Protein AF-A0AAV5V464-F1 (afdb_monomer_lite)

Secondary structure (DSSP, 8-state):
-PPPPP-------------------------------PSPPHHHHHHHHHHHHHHHHHHTS---------PPPHHHHHHHHHHHHHHHHHHHHHHHHHHHHHHHHHHHHHHHHHHHHHHHHHHHHHHHHHHHHHHHHHHHHHHHHHHHHHHHHHHHHHHHHHHHHHHHHHHHHHHHHHHHHHHHHHHHHHHHHHTT--------------------------PPPPP---------------------------GGGGEEE-TTS-SS--HHHHHHHHHTTT--HHHHHHS-HHHHTTEEETTTTEEE-SHHHHHHHHHSHHHHHHHHHHT-S--HHHHHHHHHHHHH-TT-S-HHHHHHHHHHT--SSHHHHHTS---TTSPBPS-HHHHHHHHHHHHHHS-HHHHHHHTTT-TT-EEE-TTT--EEEGGGHHHHHHSHHHHHHHHHTTPPPBHHHHHHHHHHHHHHHHHHHHHHHSSSSSSSS--

Radius of gyration: 47.78 Å; chains: 1; bounding box: 139×76×151 Å

Organism: NCBI:txid1538716

pLDDT: mean 71.67, std 21.54, range [27.06, 98.25]

Foldseek 3Di:
DDDDDDDDDDDDPPPDDPDPPPDPPPDPPPPPPPPDPDDPPPVVVVVVVVVVVVVVVVVPPDDPDDPDDDPDDPVVVVVVVVVVVVVVVVVVVVVVVVVVVVVVVVVVVVVVVVVVVVVVVVVVVVVVVVVVVVVVVVVVVVVVVVVVVVVVVVVVVVVVVVVVVVVVVVVVVVVVVVVVVVVVVVVVVVVVVVVPDPDDDDDDDDDDDDDDDDDDDDDDDDDDDDDDDDDDDDDDDDDDDDDDDDDDPDPADQPCVQKDFADPDDDDDDPVVVVVLVCLLVDEPVRQVVVDQPSQQGIAGNLQRDRQRTSVSVVCQCLPPSNVVSCVVVVDPRDPVNVVVSVVSSVPPPRHPPPPCVVVCVVPPDPDCVLLCLQFDPDPPFAFDPCQLVLLVVLLVLLVPADVVLLCVNVVNQQQDWDQRPQQSDTDRSVCSSVVCNDPSNVVSCVVVVTGGGPVSSVVSVVSSVVRVVVVVVVVVVVVVVVPPPD

Structure (mmCIF, N/CA/C/O backbone):
data_AF-A0AAV5V464-F1
#
_entry.id   AF-A0AAV5V464-F1
#
loop_
_atom_site.group_PDB
_atom_site.id
_atom_site.type_symbol
_atom_site.label_atom_id
_atom_site.label_alt_id
_atom_site.label_comp_id
_atom_site.label_asym_id
_atom_site.label_entity_id
_atom_site.label_seq_id
_atom_site.pdbx_PDB_ins_code
_atom_site.Cartn_x
_atom_site.Cartn_y
_atom_site.Cartn_z
_atom_site.occupancy
_atom_site.B_iso_or_equiv
_atom_site.auth_seq_id
_atom_site.auth_comp_id
_atom_site.auth_asym_id
_atom_site.auth_atom_id
_atom_site.pdbx_PDB_model_num
ATOM 1 N N . MET A 1 1 ? -31.070 -42.114 30.590 1.00 42.91 1 MET A N 1
ATOM 2 C CA . MET A 1 1 ? -31.202 -42.324 29.133 1.00 42.91 1 MET A CA 1
ATOM 3 C C . MET A 1 1 ? -30.187 -41.429 28.436 1.00 42.91 1 MET A C 1
ATOM 5 O O . MET A 1 1 ? -30.359 -40.220 28.424 1.00 42.91 1 MET A O 1
ATOM 9 N N . LYS A 1 2 ? -29.063 -42.011 28.001 1.00 37.28 2 LYS A N 1
ATOM 10 C CA . LYS A 1 2 ? -27.925 -41.323 27.369 1.00 37.28 2 LYS A CA 1
ATOM 11 C C . LYS A 1 2 ? -28.068 -41.453 25.848 1.00 37.28 2 LYS A C 1
ATOM 13 O O . LYS A 1 2 ? -28.302 -42.562 25.377 1.00 37.28 2 LYS A O 1
ATOM 18 N N . ARG A 1 3 ? -27.956 -40.351 25.101 1.00 41.62 3 ARG A N 1
ATOM 19 C CA . ARG A 1 3 ? -27.885 -40.368 23.627 1.00 41.62 3 ARG A CA 1
ATOM 20 C C . ARG A 1 3 ? -26.448 -40.700 23.187 1.00 41.62 3 ARG A C 1
ATOM 22 O O . ARG A 1 3 ? -25.531 -40.178 23.822 1.00 41.62 3 ARG A O 1
ATOM 29 N N . PRO A 1 4 ? -26.226 -41.530 22.152 1.00 53.97 4 PRO A N 1
ATOM 30 C CA . PRO A 1 4 ? -24.894 -41.771 21.617 1.00 53.97 4 PRO A CA 1
ATOM 31 C C . PRO A 1 4 ? -24.530 -40.730 20.552 1.00 53.97 4 PRO A C 1
ATOM 33 O O . PRO A 1 4 ? -25.382 -40.267 19.796 1.00 53.97 4 PRO A O 1
ATOM 36 N N . ALA A 1 5 ? -23.250 -40.366 20.538 1.00 42.03 5 ALA A N 1
ATOM 37 C CA . ALA A 1 5 ? -22.622 -39.517 19.540 1.00 42.03 5 ALA A CA 1
ATOM 38 C C . ALA A 1 5 ? -22.373 -40.320 18.255 1.00 42.03 5 ALA A C 1
ATOM 40 O O . ALA A 1 5 ? -21.816 -41.415 18.312 1.00 42.03 5 ALA A O 1
ATOM 41 N N . GLU A 1 6 ? -22.789 -39.772 17.115 1.00 49.91 6 GLU A N 1
ATOM 42 C CA . GLU A 1 6 ? -22.498 -40.323 15.794 1.00 49.91 6 GLU A CA 1
ATOM 43 C C . GLU A 1 6 ? -21.108 -39.891 15.316 1.00 49.91 6 GLU A C 1
ATOM 45 O O . GLU A 1 6 ? -20.726 -38.721 15.328 1.00 49.91 6 GLU A O 1
ATOM 50 N N . GLU A 1 7 ? -20.358 -40.904 14.906 1.00 42.12 7 GLU A N 1
ATOM 51 C CA . GLU A 1 7 ? -18.969 -40.900 14.487 1.00 42.12 7 GLU A CA 1
ATOM 52 C C . GLU A 1 7 ? -18.903 -40.697 12.962 1.00 42.12 7 GLU A C 1
ATOM 54 O O . GLU A 1 7 ? -19.101 -41.625 12.178 1.00 42.12 7 GLU A O 1
ATOM 59 N N . LEU A 1 8 ? -18.647 -39.465 12.511 1.00 44.53 8 LEU A N 1
ATOM 60 C CA . LEU A 1 8 ? -18.413 -39.160 11.095 1.00 44.53 8 LEU A CA 1
ATOM 61 C C . LEU A 1 8 ? -16.916 -39.250 10.776 1.00 44.53 8 LEU A C 1
ATOM 63 O O . LEU A 1 8 ? -16.128 -38.341 11.035 1.00 44.53 8 LEU A O 1
ATOM 67 N N . THR A 1 9 ? -16.528 -40.371 10.174 1.00 44.34 9 THR A N 1
ATOM 68 C CA . THR A 1 9 ? -15.183 -40.631 9.653 1.00 44.34 9 THR A CA 1
ATOM 69 C C . THR A 1 9 ? -14.939 -39.863 8.347 1.00 44.34 9 THR A C 1
ATOM 71 O O . THR A 1 9 ? -15.369 -40.249 7.260 1.00 44.34 9 THR A O 1
ATOM 74 N N . ALA A 1 10 ? -14.194 -38.758 8.431 1.00 47.00 10 ALA A N 1
ATOM 75 C CA . ALA A 1 10 ? -13.705 -38.033 7.262 1.00 47.00 10 ALA A CA 1
ATOM 76 C C . ALA A 1 10 ? -12.506 -38.767 6.629 1.00 47.00 10 ALA A C 1
ATOM 78 O O . ALA A 1 10 ? -11.394 -38.782 7.160 1.00 47.00 10 ALA A O 1
ATOM 79 N N . LYS A 1 11 ? -12.729 -39.361 5.451 1.00 41.41 11 LYS A N 1
ATOM 80 C CA . LYS A 1 11 ? -11.684 -39.912 4.576 1.00 41.41 11 LYS A CA 1
ATOM 81 C C . LYS A 1 11 ? -10.724 -38.800 4.130 1.00 41.41 11 LYS A C 1
ATOM 83 O O . LYS A 1 11 ? -11.029 -38.028 3.224 1.00 41.41 11 LYS A O 1
ATOM 88 N N . GLN A 1 12 ? -9.533 -38.752 4.727 1.00 43.19 12 GLN A N 1
ATOM 89 C CA . GLN A 1 12 ? -8.414 -37.941 4.245 1.00 43.19 12 GLN A CA 1
ATOM 90 C C . GLN A 1 12 ? -7.885 -38.495 2.912 1.00 43.19 12 GLN A C 1
ATOM 92 O O . GLN A 1 12 ? -7.145 -39.478 2.868 1.00 43.19 12 GLN A O 1
ATOM 97 N N . GLN A 1 13 ? -8.214 -37.825 1.808 1.00 43.22 13 GLN A N 1
ATOM 98 C CA . GLN A 1 13 ? -7.466 -37.955 0.560 1.00 43.22 13 GLN A CA 1
ATOM 99 C C . GLN A 1 13 ? -6.105 -37.261 0.723 1.00 43.22 13 GLN A C 1
ATOM 101 O O . GLN A 1 13 ? -5.982 -36.042 0.601 1.00 43.22 13 GLN A O 1
ATOM 106 N N . LYS A 1 14 ? -5.060 -38.052 0.991 1.00 42.09 14 LYS A N 1
ATOM 107 C CA . LYS A 1 14 ? -3.656 -37.637 0.871 1.00 42.09 14 LYS A CA 1
ATOM 108 C C . LYS A 1 14 ? -3.354 -37.281 -0.592 1.00 42.09 14 LYS A C 1
ATOM 110 O O . LYS A 1 14 ? -2.959 -38.137 -1.380 1.00 42.09 14 LYS A O 1
ATOM 115 N N . LYS A 1 15 ? -3.501 -36.005 -0.958 1.00 44.62 15 LYS A N 1
ATOM 116 C CA . LYS A 1 15 ? -2.819 -35.436 -2.129 1.00 44.62 15 LYS A CA 1
ATOM 117 C C . LYS A 1 15 ? -1.318 -35.447 -1.832 1.00 44.62 15 LYS A C 1
ATOM 119 O O . LYS A 1 15 ? -0.836 -34.627 -1.053 1.00 44.62 15 LYS A O 1
ATOM 124 N N . LYS A 1 16 ? -0.599 -36.404 -2.426 1.00 40.56 16 LYS A N 1
ATOM 125 C CA . LYS A 1 16 ? 0.867 -36.406 -2.499 1.00 40.56 16 LYS A CA 1
ATOM 126 C C . LYS A 1 16 ? 1.314 -35.060 -3.077 1.00 40.56 16 LYS A C 1
ATOM 128 O O . LYS A 1 16 ? 1.010 -34.754 -4.229 1.00 40.56 16 LYS A O 1
ATOM 133 N N . ARG A 1 17 ? 1.978 -34.240 -2.258 1.00 40.75 17 ARG A N 1
ATOM 134 C CA . ARG A 1 17 ? 2.796 -33.131 -2.757 1.00 40.75 17 ARG A CA 1
ATOM 135 C C . ARG A 1 17 ? 3.968 -33.747 -3.531 1.00 40.75 17 ARG A C 1
ATOM 137 O O . ARG A 1 17 ? 4.485 -34.760 -3.066 1.00 40.75 17 ARG A O 1
ATOM 144 N N . PRO A 1 18 ? 4.365 -33.195 -4.686 1.00 42.66 18 PRO A N 1
ATOM 145 C CA . PRO A 1 18 ? 5.629 -33.577 -5.292 1.00 42.66 18 PRO A CA 1
ATOM 146 C C . PRO A 1 18 ? 6.757 -33.175 -4.340 1.00 42.66 18 PRO A C 1
ATOM 148 O O . PRO A 1 18 ? 6.761 -32.051 -3.827 1.00 42.66 18 PRO A O 1
ATOM 151 N N . ASP A 1 19 ? 7.660 -34.116 -4.078 1.00 37.12 19 ASP A N 1
ATOM 152 C CA . ASP A 1 19 ? 8.883 -33.882 -3.324 1.00 37.12 19 ASP A CA 1
ATOM 153 C C . ASP A 1 19 ? 9.669 -32.767 -4.015 1.00 37.12 19 ASP A C 1
ATOM 155 O O . ASP A 1 19 ? 10.136 -32.905 -5.147 1.00 37.12 19 ASP A O 1
ATOM 159 N N . ILE A 1 20 ? 9.761 -31.621 -3.343 1.00 41.84 20 ILE A N 1
ATOM 160 C CA . ILE A 1 20 ? 10.719 -30.588 -3.704 1.00 41.84 20 ILE A CA 1
ATOM 161 C C . ILE A 1 20 ? 12.060 -31.135 -3.239 1.00 41.84 20 ILE A C 1
ATOM 163 O O . ILE A 1 20 ? 12.356 -31.136 -2.046 1.00 41.84 20 ILE A O 1
ATOM 167 N N . VAL A 1 21 ? 12.834 -31.644 -4.193 1.00 40.75 21 VAL A N 1
ATOM 168 C CA . VAL A 1 21 ? 14.253 -31.928 -4.006 1.00 40.75 21 VAL A CA 1
ATOM 169 C C . VAL A 1 21 ? 14.916 -30.590 -3.689 1.00 40.75 21 VAL A C 1
ATOM 171 O O . VAL A 1 21 ? 15.087 -29.744 -4.566 1.00 40.75 21 VAL A O 1
ATOM 174 N N . VAL A 1 22 ? 15.206 -30.370 -2.410 1.00 41.12 22 VAL A N 1
ATOM 175 C CA . VAL A 1 22 ? 16.156 -29.351 -1.972 1.00 41.12 22 VAL A CA 1
ATOM 176 C C . VAL A 1 22 ? 17.513 -29.876 -2.421 1.00 41.12 22 VAL A C 1
ATOM 178 O O . VAL A 1 22 ? 18.015 -30.849 -1.869 1.00 41.12 22 VAL A O 1
ATOM 181 N N . LEU A 1 23 ? 18.031 -29.320 -3.512 1.00 40.00 23 LEU A N 1
ATOM 182 C CA . LEU A 1 23 ? 19.424 -29.511 -3.879 1.00 40.00 23 LEU A CA 1
ATOM 183 C C . LEU A 1 23 ? 20.237 -28.632 -2.927 1.00 40.00 23 LEU A C 1
ATOM 185 O O . LEU A 1 23 ? 20.121 -27.407 -2.975 1.00 40.00 23 LEU A O 1
ATOM 189 N N . ASP A 1 24 ? 20.987 -29.273 -2.034 1.00 39.19 24 ASP A N 1
ATOM 190 C CA . ASP A 1 24 ? 22.035 -28.636 -1.242 1.00 39.19 24 ASP A CA 1
ATOM 191 C C . ASP A 1 24 ? 23.132 -28.169 -2.210 1.00 39.19 24 ASP A C 1
ATOM 193 O O . ASP A 1 24 ? 23.967 -28.946 -2.672 1.00 39.19 24 ASP A O 1
ATOM 197 N N . ASP A 1 25 ? 23.062 -26.894 -2.584 1.00 45.84 25 ASP A N 1
ATOM 198 C CA . ASP A 1 25 ? 23.977 -26.228 -3.514 1.00 45.84 25 ASP A CA 1
ATOM 199 C C . ASP A 1 25 ? 25.207 -25.706 -2.738 1.00 45.84 25 ASP A C 1
ATOM 201 O O . ASP A 1 25 ? 25.492 -24.512 -2.700 1.00 45.84 25 ASP A O 1
ATOM 205 N N . ASP A 1 26 ? 25.928 -26.626 -2.087 1.00 44.59 26 ASP A N 1
ATOM 206 C CA . ASP A 1 26 ? 27.221 -26.395 -1.413 1.00 44.59 26 ASP A CA 1
ATOM 207 C C . ASP A 1 26 ? 28.410 -26.636 -2.368 1.00 44.59 26 ASP A C 1
ATOM 209 O O . ASP A 1 26 ? 29.501 -27.057 -1.973 1.00 44.59 26 ASP A O 1
ATOM 213 N N . SER A 1 27 ? 28.232 -26.397 -3.669 1.00 44.97 27 SER A N 1
ATOM 214 C CA . SER A 1 27 ? 29.357 -26.435 -4.601 1.00 44.97 27 SER A CA 1
ATOM 215 C C . SER A 1 27 ? 30.089 -25.094 -4.595 1.00 44.97 27 SER A C 1
ATOM 217 O O . SER A 1 27 ? 29.694 -24.149 -5.283 1.00 44.97 27 SER A O 1
ATOM 219 N N . ASP A 1 28 ? 31.189 -25.051 -3.844 1.00 47.12 28 ASP A N 1
ATOM 220 C CA . ASP A 1 28 ? 32.297 -24.104 -3.985 1.00 47.12 28 ASP A CA 1
ATOM 221 C C . ASP A 1 28 ? 32.818 -24.110 -5.436 1.00 47.12 28 ASP A C 1
ATOM 223 O O . ASP A 1 28 ? 33.817 -24.749 -5.786 1.00 47.12 28 ASP A O 1
ATOM 227 N N . TYR A 1 29 ? 32.153 -23.372 -6.323 1.00 44.53 29 TYR A N 1
ATOM 228 C CA . TYR A 1 29 ? 32.727 -23.029 -7.614 1.00 44.53 29 TYR A CA 1
ATOM 229 C C . TYR A 1 29 ? 33.819 -21.985 -7.381 1.00 44.53 29 TYR A C 1
ATOM 231 O O . TYR A 1 29 ? 33.594 -20.777 -7.449 1.00 44.53 29 TYR A O 1
ATOM 239 N N . LYS A 1 30 ? 35.046 -22.465 -7.145 1.00 43.41 30 LYS A N 1
ATOM 240 C CA . LYS A 1 30 ? 36.271 -21.702 -7.409 1.00 43.41 30 LYS A CA 1
ATOM 241 C C . LYS A 1 30 ? 36.289 -21.347 -8.896 1.00 43.41 30 LYS A C 1
ATOM 243 O O . LYS A 1 30 ? 36.824 -22.084 -9.725 1.00 43.41 30 LYS A O 1
ATOM 248 N N . VAL A 1 31 ? 35.692 -20.210 -9.238 1.00 43.94 31 VAL A N 1
ATOM 249 C CA . VAL A 1 31 ? 35.887 -19.558 -10.530 1.00 43.94 31 VAL A CA 1
ATOM 250 C C . VAL A 1 31 ? 37.358 -19.155 -10.580 1.00 43.94 31 VAL A C 1
ATOM 252 O O . VAL A 1 31 ? 37.770 -18.169 -9.972 1.00 43.94 31 VAL A O 1
ATOM 255 N N . LYS A 1 32 ? 38.183 -19.956 -11.262 1.00 43.47 32 LYS A N 1
ATOM 256 C CA . LYS A 1 32 ? 39.510 -19.522 -11.700 1.00 43.47 32 LYS A CA 1
ATOM 257 C C . LYS A 1 32 ? 39.298 -18.414 -12.730 1.00 43.47 32 LYS A C 1
ATOM 259 O O . LYS A 1 32 ? 39.088 -18.686 -13.908 1.00 43.47 32 LYS A O 1
ATOM 264 N N . GLY A 1 33 ? 39.268 -17.173 -12.256 1.00 42.09 33 GLY A N 1
ATOM 265 C CA . GLY A 1 33 ? 39.297 -15.987 -13.098 1.00 42.09 33 GLY A CA 1
ATOM 266 C C . GLY A 1 33 ? 40.664 -15.876 -13.763 1.00 42.09 33 GLY A C 1
ATOM 267 O O . GLY A 1 33 ? 41.599 -15.355 -13.171 1.00 42.09 33 GLY A O 1
ATOM 268 N N . GLU A 1 34 ? 40.786 -16.391 -14.981 1.00 51.03 34 GLU A N 1
ATOM 269 C CA . GLU A 1 34 ? 41.964 -16.206 -15.834 1.00 51.03 34 GLU A CA 1
ATOM 270 C C . GLU A 1 34 ? 41.699 -15.153 -16.917 1.00 51.03 34 GLU A C 1
ATOM 272 O O . GLU A 1 34 ? 41.887 -15.446 -18.085 1.00 51.03 34 GLU A O 1
ATOM 277 N N . TYR A 1 35 ? 41.256 -13.933 -16.590 1.00 50.44 35 TYR A N 1
ATOM 278 C CA . TYR A 1 35 ? 41.195 -12.856 -17.599 1.00 50.44 35 TYR A CA 1
ATOM 279 C C . TYR A 1 35 ? 41.442 -11.460 -17.016 1.00 50.44 35 TYR A C 1
ATOM 281 O O . TYR A 1 35 ? 40.741 -10.511 -17.339 1.00 50.44 35 TYR A O 1
ATOM 289 N N . GLU A 1 36 ? 42.497 -11.302 -16.225 1.00 46.62 36 GLU A N 1
ATOM 290 C CA . GLU A 1 36 ? 43.247 -10.047 -16.247 1.00 46.62 36 GLU A CA 1
ATOM 291 C C . GLU A 1 36 ? 44.510 -10.324 -17.057 1.00 46.62 36 GLU A C 1
ATOM 293 O O . GLU A 1 36 ? 45.462 -10.936 -16.571 1.00 46.62 36 GLU A O 1
ATOM 298 N N . LYS A 1 37 ? 44.524 -9.927 -18.336 1.00 54.44 37 LYS A N 1
ATOM 299 C CA . LYS A 1 37 ? 45.807 -9.778 -19.026 1.00 54.44 37 LYS A CA 1
ATOM 300 C C . LYS A 1 37 ? 46.529 -8.651 -18.306 1.00 54.44 37 LYS A C 1
ATOM 302 O O . LYS A 1 37 ? 46.198 -7.484 -18.504 1.00 54.44 37 LYS A O 1
ATOM 307 N N . ALA A 1 38 ? 47.456 -9.038 -17.434 1.00 59.81 38 ALA A N 1
ATOM 308 C CA . ALA A 1 38 ? 48.351 -8.130 -16.748 1.00 59.81 38 ALA A CA 1
ATOM 309 C C . ALA A 1 38 ? 48.938 -7.124 -17.757 1.00 59.81 38 ALA A C 1
ATOM 311 O O . ALA A 1 38 ? 49.169 -7.493 -18.916 1.00 59.81 38 ALA A O 1
ATOM 312 N N . PRO A 1 39 ? 49.161 -5.864 -17.343 1.00 64.56 39 PRO A N 1
ATOM 313 C CA . PRO A 1 39 ? 49.791 -4.864 -18.193 1.00 64.56 39 PRO A CA 1
ATOM 314 C C . PRO A 1 39 ? 51.067 -5.446 -18.813 1.00 64.56 39 PRO A C 1
ATOM 316 O O . PRO A 1 39 ? 51.780 -6.186 -18.124 1.00 64.56 39 PRO A O 1
ATOM 319 N N . PRO A 1 40 ? 51.332 -5.158 -20.103 1.00 56.34 40 PRO A N 1
ATOM 320 C CA . PRO A 1 40 ? 52.421 -5.775 -20.840 1.00 56.34 40 PRO A CA 1
ATOM 321 C C . PRO A 1 40 ? 53.699 -5.647 -20.029 1.00 56.34 40 PRO A C 1
ATOM 323 O O . PRO A 1 40 ? 54.108 -4.548 -19.643 1.00 56.34 40 PRO A O 1
ATOM 326 N N . THR A 1 41 ? 54.278 -6.796 -19.692 1.00 71.81 41 THR A N 1
ATOM 327 C CA . THR A 1 41 ? 55.470 -6.833 -18.848 1.00 71.81 41 THR A CA 1
ATOM 328 C C . THR A 1 41 ? 56.578 -6.029 -19.526 1.00 71.81 41 THR A C 1
ATOM 330 O O . THR A 1 41 ? 56.616 -5.900 -20.750 1.00 71.81 41 THR A O 1
ATOM 333 N N . HIS A 1 42 ? 57.504 -5.476 -18.744 1.00 66.25 42 HIS A N 1
ATOM 334 C CA . HIS A 1 42 ? 58.549 -4.568 -19.234 1.00 66.25 42 HIS A CA 1
ATOM 335 C C . HIS A 1 42 ? 59.362 -5.129 -20.433 1.00 66.25 42 HIS A C 1
ATOM 337 O O . HIS A 1 42 ? 59.942 -4.362 -21.203 1.00 66.25 42 HIS A O 1
ATOM 343 N N . GLY A 1 43 ? 59.375 -6.458 -20.627 1.00 73.00 43 GLY A N 1
ATOM 344 C CA . GLY A 1 43 ? 59.968 -7.136 -21.785 1.00 73.00 43 GLY A CA 1
ATOM 345 C C . GLY A 1 43 ? 59.148 -7.063 -23.084 1.00 73.00 43 GLY A C 1
ATOM 346 O O . GLY A 1 43 ? 59.729 -6.973 -24.163 1.00 73.00 43 GLY A O 1
ATOM 347 N N . GLU A 1 44 ? 57.816 -7.033 -23.018 1.00 73.75 44 GLU A N 1
ATOM 348 C CA . GLU A 1 44 ? 56.956 -6.885 -24.206 1.00 73.75 44 GLU A CA 1
ATOM 349 C C . GLU A 1 44 ? 57.052 -5.472 -24.791 1.00 73.75 44 GLU A C 1
ATOM 351 O O . GLU A 1 44 ? 57.054 -5.293 -26.012 1.00 73.75 44 GLU A O 1
ATOM 356 N N . PHE A 1 45 ? 57.224 -4.471 -23.923 1.00 77.50 45 PHE A N 1
ATOM 357 C CA . PHE A 1 45 ? 57.457 -3.091 -24.338 1.00 77.50 45 PHE A CA 1
ATOM 358 C C . PHE A 1 45 ? 58.820 -2.923 -25.026 1.00 77.50 45 PHE A C 1
ATOM 360 O O . PHE A 1 45 ? 58.918 -2.247 -26.051 1.00 77.50 45 PHE A O 1
ATOM 367 N N . ALA A 1 46 ? 59.859 -3.605 -24.530 1.00 81.50 46 ALA A N 1
ATOM 368 C CA . ALA A 1 46 ? 61.178 -3.626 -25.163 1.00 81.50 46 ALA A CA 1
ATOM 369 C C . ALA A 1 46 ? 61.138 -4.280 -26.558 1.00 81.50 46 ALA A C 1
ATOM 371 O O . ALA A 1 46 ? 61.695 -3.736 -27.510 1.00 81.50 46 ALA A O 1
ATOM 372 N N . ALA A 1 47 ? 60.400 -5.385 -26.716 1.00 81.94 47 ALA A N 1
ATOM 373 C CA . ALA A 1 47 ? 60.223 -6.043 -28.013 1.00 81.94 47 ALA A CA 1
ATOM 374 C C . ALA A 1 47 ? 59.465 -5.167 -29.032 1.00 81.94 47 ALA A C 1
ATOM 376 O O . ALA A 1 47 ? 59.733 -5.221 -30.236 1.00 81.94 47 ALA A O 1
ATOM 377 N N . LEU A 1 48 ? 58.521 -4.343 -28.567 1.00 83.62 48 LEU A N 1
ATOM 378 C CA . LEU A 1 48 ? 57.827 -3.349 -29.391 1.00 83.62 48 LEU A CA 1
ATOM 379 C C . LEU A 1 48 ? 58.751 -2.195 -29.794 1.00 83.62 48 LEU A C 1
ATOM 381 O O . LEU A 1 48 ? 58.786 -1.837 -30.971 1.00 83.62 48 LEU A O 1
ATOM 385 N N . GLN A 1 49 ? 59.544 -1.666 -28.862 1.00 85.19 49 GLN A N 1
ATOM 386 C CA . GLN A 1 49 ? 60.533 -0.628 -29.164 1.00 85.19 49 GLN A CA 1
ATOM 387 C C . GLN A 1 49 ? 61.594 -1.111 -30.159 1.00 85.19 49 GLN A C 1
ATOM 389 O O . GLN A 1 49 ? 61.965 -0.371 -31.068 1.00 85.19 49 GLN A O 1
ATOM 394 N N . GLU A 1 50 ? 62.040 -2.362 -30.056 1.00 87.94 50 GLU A N 1
ATOM 395 C CA . GLU A 1 50 ? 62.998 -2.936 -31.000 1.00 87.94 50 GLU A CA 1
ATOM 396 C C . GLU A 1 50 ? 62.398 -3.099 -32.405 1.00 87.94 50 GLU A C 1
ATOM 398 O O . GLU A 1 50 ? 63.061 -2.799 -33.399 1.00 87.94 50 GLU A O 1
ATOM 403 N N . LYS A 1 51 ? 61.115 -3.474 -32.513 1.00 88.62 51 LYS A N 1
ATOM 404 C CA . LYS A 1 51 ? 60.397 -3.502 -33.799 1.00 88.62 51 LYS A CA 1
ATOM 405 C C . LYS A 1 51 ? 60.260 -2.114 -34.423 1.00 88.62 51 LYS A C 1
ATOM 407 O O . LYS A 1 51 ? 60.476 -1.982 -35.626 1.00 88.62 51 LYS A O 1
ATOM 412 N N . VAL A 1 52 ? 59.937 -1.097 -33.623 1.00 89.00 52 VAL A N 1
ATOM 413 C CA . VAL A 1 52 ? 59.858 0.299 -34.089 1.00 89.00 52 VAL A CA 1
ATOM 414 C C . VAL A 1 52 ? 61.227 0.772 -34.580 1.00 89.00 52 VAL A C 1
ATOM 416 O O . VAL A 1 52 ? 61.339 1.254 -35.703 1.00 89.00 52 VAL A O 1
ATOM 419 N N . LYS A 1 53 ? 62.291 0.515 -33.815 1.00 88.44 53 LYS A N 1
ATOM 420 C CA . LYS A 1 53 ? 63.664 0.879 -34.189 1.00 88.44 53 LYS A CA 1
ATOM 421 C C . LYS A 1 53 ? 64.135 0.182 -35.470 1.00 88.44 53 LYS A C 1
ATOM 423 O O . LYS A 1 53 ? 64.834 0.776 -36.288 1.00 88.44 53 LYS A O 1
ATOM 428 N N . ARG A 1 54 ? 63.734 -1.077 -35.676 1.00 85.94 54 ARG A N 1
ATOM 429 C CA . ARG A 1 54 ? 64.045 -1.836 -36.896 1.00 85.94 54 ARG A CA 1
ATOM 430 C C . ARG A 1 54 ? 63.319 -1.273 -38.119 1.00 85.94 54 ARG A C 1
ATOM 432 O O . ARG A 1 54 ? 63.910 -1.216 -39.191 1.00 85.94 54 ARG A O 1
ATOM 439 N N . LEU A 1 55 ? 62.072 -0.824 -37.956 1.00 83.19 55 LEU A N 1
ATOM 440 C CA . LEU A 1 55 ? 61.329 -0.126 -39.007 1.00 83.19 55 LEU A CA 1
ATOM 441 C C . LEU A 1 55 ? 61.986 1.215 -39.349 1.00 83.19 55 LEU A C 1
ATOM 443 O O . LEU A 1 55 ? 62.225 1.481 -40.521 1.00 83.19 55 LEU A O 1
ATOM 447 N N . GLU A 1 56 ? 62.358 2.015 -38.350 1.00 83.12 56 GLU A N 1
ATOM 448 C CA . GLU A 1 56 ? 63.065 3.286 -38.563 1.00 83.12 56 GLU A CA 1
ATOM 449 C C . GLU A 1 56 ? 64.399 3.097 -39.299 1.00 83.12 56 GLU A C 1
ATOM 451 O O . GLU A 1 56 ? 64.714 3.863 -40.208 1.00 83.12 56 GLU A O 1
ATOM 456 N N . GLN A 1 57 ? 65.152 2.037 -38.987 1.00 82.56 57 GLN A N 1
ATOM 457 C CA . GLN A 1 57 ? 66.386 1.706 -39.706 1.00 82.56 57 GLN A CA 1
ATOM 458 C C . GLN A 1 57 ? 66.153 1.340 -41.176 1.00 82.56 57 GLN A C 1
ATOM 460 O O . GLN A 1 57 ? 66.985 1.672 -42.016 1.00 82.56 57 GLN A O 1
ATOM 465 N N . MET A 1 58 ? 65.028 0.705 -41.521 1.00 74.25 58 MET A N 1
ATOM 466 C CA . MET A 1 58 ? 64.700 0.439 -42.928 1.00 74.25 58 MET A CA 1
ATOM 467 C C . MET A 1 58 ? 64.412 1.726 -43.712 1.00 74.25 58 MET A C 1
ATOM 469 O O . MET A 1 58 ? 64.691 1.776 -44.906 1.00 74.25 58 MET A O 1
ATOM 473 N N . PHE A 1 59 ? 63.902 2.771 -43.054 1.00 72.69 59 PHE A N 1
ATOM 474 C CA . PHE A 1 59 ? 63.627 4.072 -43.677 1.00 72.69 59 PHE A CA 1
ATOM 475 C C . PHE A 1 59 ? 64.845 5.010 -43.733 1.00 72.69 59 PHE A C 1
ATOM 477 O O . PHE A 1 59 ? 64.785 6.033 -44.410 1.00 72.69 59 PHE A O 1
ATOM 484 N N . GLN A 1 60 ? 65.952 4.674 -43.063 1.00 72.75 60 GLN A N 1
ATOM 485 C CA . GLN A 1 60 ? 67.194 5.461 -43.082 1.00 72.75 60 GLN A CA 1
ATOM 486 C C . GLN A 1 60 ? 68.196 5.032 -44.166 1.00 72.75 60 GLN A C 1
ATOM 488 O O . GLN A 1 60 ? 69.250 5.656 -44.297 1.00 72.75 60 GLN A O 1
ATOM 493 N N . PHE A 1 61 ? 67.895 4.008 -44.971 1.00 62.25 61 PHE A N 1
ATOM 494 C CA . PHE A 1 61 ? 68.724 3.703 -46.135 1.00 62.25 61 PHE A CA 1
ATOM 495 C C . PHE A 1 61 ? 68.577 4.817 -47.186 1.00 62.25 61 PHE A C 1
ATOM 497 O O . PHE A 1 61 ? 67.451 5.124 -47.585 1.00 62.25 61 PHE A O 1
ATOM 504 N N . PRO A 1 62 ? 69.685 5.426 -47.657 1.00 57.00 62 PRO A N 1
ATOM 505 C CA . PRO A 1 62 ? 69.638 6.406 -48.732 1.00 57.00 62 PRO A CA 1
ATOM 506 C C . PRO A 1 62 ? 69.000 5.750 -49.950 1.00 57.00 62 PRO A C 1
ATOM 508 O O . PRO A 1 62 ? 69.503 4.734 -50.430 1.00 57.00 62 PRO A O 1
ATOM 511 N N . ILE A 1 63 ? 67.888 6.310 -50.425 1.00 57.47 63 ILE A N 1
ATOM 512 C CA . ILE A 1 63 ? 67.223 5.858 -51.647 1.00 57.47 63 ILE A CA 1
ATOM 513 C C . ILE A 1 63 ? 68.273 5.926 -52.767 1.00 57.47 63 ILE A C 1
ATOM 515 O O . ILE A 1 63 ? 68.734 7.028 -53.082 1.00 57.47 63 ILE A O 1
ATOM 519 N N . PRO A 1 64 ? 68.703 4.790 -53.348 1.00 53.78 64 PRO A N 1
ATOM 520 C CA . PRO A 1 64 ? 69.628 4.810 -54.468 1.00 53.78 64 PRO A CA 1
ATOM 521 C C . PRO A 1 64 ? 68.976 5.596 -55.604 1.00 53.78 64 PRO A C 1
ATOM 523 O O . PRO A 1 64 ? 67.802 5.385 -55.914 1.00 53.78 64 PRO A O 1
ATOM 526 N N . HIS A 1 65 ? 69.721 6.525 -56.202 1.00 51.75 65 HIS A N 1
ATOM 527 C CA . HIS A 1 65 ? 69.247 7.310 -57.338 1.00 51.75 65 HIS A CA 1
ATOM 528 C C . HIS A 1 65 ? 68.642 6.398 -58.422 1.00 51.75 65 HIS A C 1
ATOM 530 O O . HIS A 1 65 ? 69.179 5.317 -58.680 1.00 51.75 65 HIS A O 1
ATOM 536 N N . PRO A 1 66 ? 67.530 6.820 -59.052 1.00 47.72 66 PRO A N 1
ATOM 537 C CA . PRO A 1 66 ? 66.704 5.956 -59.880 1.00 47.72 66 PRO A CA 1
ATOM 538 C C . PRO A 1 66 ? 67.484 5.504 -61.112 1.00 47.72 66 PRO A C 1
ATOM 540 O O . PRO A 1 66 ? 67.673 6.250 -62.071 1.00 47.72 66 PRO A O 1
ATOM 543 N N . THR A 1 67 ? 67.922 4.249 -61.099 1.00 49.41 67 THR A N 1
ATOM 544 C CA . THR A 1 67 ? 68.156 3.517 -62.340 1.00 49.41 67 THR A CA 1
ATOM 545 C C . THR A 1 67 ? 66.781 3.299 -62.954 1.00 49.41 67 THR A C 1
ATOM 547 O O . THR A 1 67 ? 65.866 2.837 -62.277 1.00 49.41 67 THR A O 1
ATOM 550 N N . VAL A 1 68 ? 66.619 3.730 -64.204 1.00 50.84 68 VAL A N 1
ATOM 551 C CA . VAL A 1 68 ? 65.373 3.712 -64.977 1.00 50.84 68 VAL A CA 1
ATOM 552 C C . VAL A 1 68 ? 64.859 2.272 -65.088 1.00 50.84 68 VAL A C 1
ATOM 554 O O . VAL A 1 68 ? 65.175 1.553 -66.030 1.00 50.84 68 VAL A O 1
ATOM 557 N N . SER A 1 69 ? 64.093 1.837 -64.090 1.00 48.00 69 SER A N 1
ATOM 558 C CA . SER A 1 69 ? 63.268 0.642 -64.160 1.00 48.00 69 SER A CA 1
ATOM 559 C C . SER A 1 69 ? 61.998 1.044 -64.888 1.00 48.00 69 SER A C 1
ATOM 561 O O . SER A 1 69 ? 61.302 1.967 -64.459 1.00 48.00 69 SER A O 1
ATOM 563 N N . LEU A 1 70 ? 61.733 0.376 -66.012 1.00 58.22 70 LEU A N 1
ATOM 564 C CA . LEU A 1 70 ? 60.441 0.391 -66.690 1.00 58.22 70 LEU A CA 1
ATOM 565 C C . LEU A 1 70 ? 59.338 0.325 -65.628 1.00 58.22 70 LEU A C 1
ATOM 567 O O . L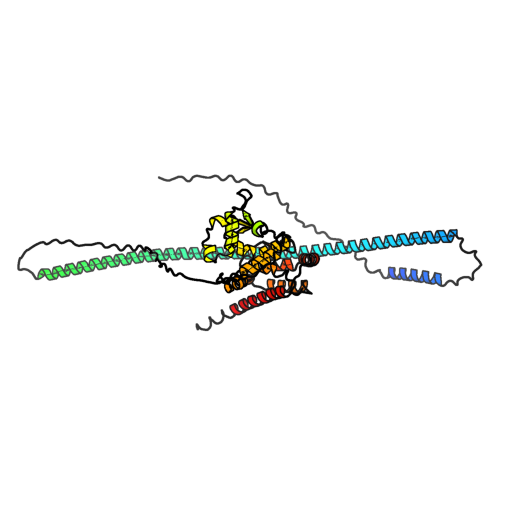EU A 1 70 ? 59.392 -0.526 -64.738 1.00 58.22 70 LEU A O 1
ATOM 571 N N . GLY A 1 71 ? 58.422 1.294 -65.673 1.00 60.44 71 GLY A N 1
ATOM 572 C CA . GLY A 1 71 ? 57.354 1.420 -64.688 1.00 60.44 71 GLY A CA 1
ATOM 573 C C . GLY A 1 71 ? 56.541 0.129 -64.571 1.00 60.44 71 GLY A C 1
ATOM 574 O O . GLY A 1 71 ? 56.528 -0.660 -65.521 1.00 60.44 71 GLY A O 1
ATOM 575 N N . PRO A 1 72 ? 55.878 -0.085 -63.421 1.00 66.44 72 PRO A N 1
ATOM 576 C CA . PRO A 1 72 ? 55.081 -1.277 -63.193 1.00 66.44 72 PRO A CA 1
ATOM 577 C C . PRO A 1 72 ? 54.116 -1.478 -64.356 1.00 66.44 72 PRO A C 1
ATOM 579 O O . PRO A 1 72 ? 53.457 -0.540 -64.823 1.00 66.44 72 PRO A O 1
ATOM 582 N N . THR A 1 73 ? 54.095 -2.701 -64.864 1.00 73.38 73 THR A N 1
ATOM 583 C CA . THR A 1 73 ? 53.210 -3.070 -65.962 1.00 73.38 73 THR A CA 1
ATOM 584 C C . THR A 1 73 ? 51.761 -2.931 -65.497 1.00 73.38 73 THR A C 1
ATOM 586 O O . THR A 1 73 ? 51.450 -3.014 -64.309 1.00 73.38 73 THR A O 1
ATOM 589 N N . ARG A 1 74 ? 50.839 -2.677 -66.428 1.00 79.56 74 ARG A N 1
ATOM 590 C CA . ARG A 1 74 ? 49.417 -2.483 -66.102 1.00 79.56 74 ARG A CA 1
ATOM 591 C C . ARG A 1 74 ? 48.830 -3.660 -65.308 1.00 79.56 74 ARG A C 1
ATOM 593 O O . ARG A 1 74 ? 48.030 -3.434 -64.411 1.00 79.56 74 ARG A O 1
ATOM 600 N N . GLU A 1 75 ? 49.295 -4.874 -65.589 1.00 84.75 75 GLU A N 1
ATOM 601 C CA . GLU A 1 75 ? 48.918 -6.100 -64.876 1.00 84.75 75 GLU A CA 1
ATOM 602 C C . GLU A 1 75 ? 49.322 -6.059 -63.393 1.00 84.75 75 GLU A C 1
ATOM 604 O O . GLU A 1 75 ? 48.526 -6.403 -62.526 1.00 84.75 75 GLU A O 1
ATOM 609 N N . GLU A 1 76 ? 50.511 -5.543 -63.066 1.00 87.31 76 GLU A N 1
ATOM 610 C CA . GLU A 1 76 ? 50.959 -5.394 -61.674 1.00 87.31 76 GLU A CA 1
ATOM 611 C C . GLU A 1 76 ? 50.138 -4.346 -60.908 1.00 87.31 76 GLU A C 1
ATOM 613 O O . GLU A 1 76 ? 49.908 -4.487 -59.705 1.00 87.31 76 GLU A O 1
ATOM 618 N N . ILE A 1 77 ? 49.680 -3.293 -61.593 1.00 88.38 77 ILE A N 1
ATOM 619 C CA . ILE A 1 77 ? 48.801 -2.275 -61.004 1.00 88.38 77 ILE A CA 1
ATOM 620 C C . ILE A 1 77 ? 47.421 -2.872 -60.714 1.00 88.38 77 ILE A C 1
ATOM 622 O O . ILE A 1 77 ? 46.894 -2.662 -59.619 1.00 88.38 77 ILE A O 1
ATOM 626 N N . ASP A 1 78 ? 46.861 -3.631 -61.657 1.00 91.75 78 ASP A N 1
ATOM 627 C CA . ASP A 1 78 ? 45.559 -4.285 -61.500 1.00 91.75 78 ASP A CA 1
ATOM 628 C C . ASP A 1 78 ? 45.601 -5.319 -60.348 1.00 91.75 78 ASP A C 1
ATOM 630 O O . ASP A 1 78 ? 44.740 -5.297 -59.462 1.00 91.75 78 ASP A O 1
ATOM 634 N N . ASP A 1 79 ? 46.669 -6.121 -60.253 1.00 90.44 79 ASP A N 1
ATOM 635 C CA . ASP A 1 79 ? 46.910 -7.063 -59.147 1.00 90.44 79 ASP A CA 1
ATOM 636 C C . ASP A 1 79 ? 47.015 -6.367 -57.777 1.00 90.44 79 ASP A C 1
ATOM 638 O O . ASP A 1 79 ? 46.527 -6.869 -56.755 1.00 90.44 79 ASP A O 1
ATOM 642 N N . LEU A 1 80 ? 47.683 -5.211 -57.716 1.00 91.06 80 LEU A N 1
ATOM 643 C CA . LEU A 1 80 ? 47.811 -4.428 -56.484 1.00 91.06 80 LEU A CA 1
ATOM 644 C C . LEU A 1 80 ? 46.475 -3.813 -56.063 1.00 91.06 80 LEU A C 1
ATOM 646 O O . LEU A 1 80 ? 46.163 -3.803 -54.868 1.00 91.06 80 LEU A O 1
ATOM 650 N N . GLN A 1 81 ? 45.668 -3.347 -57.017 1.00 92.88 81 GLN A N 1
ATOM 651 C CA . GLN A 1 81 ? 44.321 -2.848 -56.744 1.00 92.88 81 GLN A CA 1
ATOM 652 C C . GLN A 1 81 ? 43.406 -3.960 -56.221 1.00 92.88 81 GLN A C 1
ATOM 654 O O . GLN A 1 81 ? 42.673 -3.745 -55.252 1.00 92.88 81 GLN A O 1
ATOM 659 N N . GLU A 1 82 ? 43.484 -5.166 -56.789 1.00 94.06 82 GLU A N 1
ATOM 660 C CA . GLU A 1 82 ? 42.715 -6.312 -56.300 1.00 94.06 82 GLU A CA 1
ATOM 661 C C . GLU A 1 82 ? 43.146 -6.720 -54.883 1.00 94.06 82 GLU A C 1
ATOM 663 O O . GLU A 1 82 ? 42.302 -6.920 -54.000 1.00 94.06 82 GLU A O 1
ATOM 668 N N . LYS A 1 83 ? 44.459 -6.771 -54.615 1.00 94.44 83 LYS A N 1
ATOM 669 C CA . LYS A 1 83 ? 44.988 -7.042 -53.267 1.00 94.44 83 LYS A CA 1
ATOM 670 C C . LYS A 1 83 ? 44.536 -5.991 -52.258 1.00 94.44 83 LYS A C 1
ATOM 672 O O . LYS A 1 83 ? 44.137 -6.368 -51.156 1.00 94.44 83 LYS A O 1
ATOM 677 N N . LEU A 1 84 ? 44.554 -4.709 -52.626 1.00 94.44 84 LEU A N 1
ATOM 678 C CA . LEU A 1 84 ? 44.083 -3.618 -51.771 1.00 94.44 84 LEU A CA 1
ATOM 679 C C . LEU A 1 84 ? 42.586 -3.754 -51.468 1.00 94.44 84 LEU A C 1
ATOM 681 O O . LEU A 1 84 ? 42.172 -3.652 -50.315 1.00 94.44 84 LEU A O 1
ATOM 685 N N . LYS A 1 85 ? 41.771 -4.064 -52.480 1.00 95.56 85 LYS A N 1
ATOM 686 C CA . LYS A 1 85 ? 40.335 -4.300 -52.294 1.00 95.56 85 LYS A CA 1
ATOM 687 C C . LYS A 1 85 ? 40.083 -5.477 -51.348 1.00 95.56 85 LYS A C 1
ATOM 689 O O . LYS A 1 85 ? 39.254 -5.386 -50.442 1.00 95.56 85 LYS A O 1
ATOM 694 N N . LYS A 1 86 ? 40.837 -6.570 -51.499 1.00 96.38 86 LYS A N 1
ATOM 695 C CA . LYS A 1 86 ? 40.735 -7.751 -50.632 1.00 96.38 86 LYS A CA 1
ATOM 696 C C . LYS A 1 86 ? 41.136 -7.447 -49.185 1.00 96.38 86 LYS A C 1
ATOM 698 O O . LYS A 1 86 ? 40.466 -7.914 -48.261 1.00 96.38 86 LYS A O 1
ATOM 703 N N . THR A 1 87 ? 42.205 -6.683 -48.957 1.00 94.81 87 THR A N 1
ATOM 704 C CA . THR A 1 87 ? 42.617 -6.296 -47.598 1.00 94.81 87 THR A CA 1
ATOM 705 C C . THR A 1 87 ? 41.628 -5.324 -46.961 1.00 94.81 87 THR A C 1
ATOM 707 O O . THR A 1 87 ? 41.311 -5.488 -45.783 1.00 94.81 87 THR A O 1
ATOM 710 N N . GLU A 1 88 ? 41.054 -4.396 -47.728 1.00 95.62 88 GLU A N 1
ATOM 711 C CA . GLU A 1 88 ? 39.996 -3.499 -47.256 1.00 95.62 88 GLU A CA 1
ATOM 712 C C . GLU A 1 88 ? 38.726 -4.273 -46.857 1.00 95.62 88 GLU A C 1
ATOM 714 O O . GLU A 1 88 ? 38.132 -4.019 -45.805 1.00 95.62 88 GLU A O 1
ATOM 719 N N . GLU A 1 89 ? 38.319 -5.272 -47.646 1.00 95.31 89 GLU A N 1
ATOM 720 C CA . GLU A 1 89 ? 37.191 -6.144 -47.306 1.00 95.31 89 GLU A CA 1
ATOM 721 C C . GLU A 1 89 ? 37.450 -6.968 -46.037 1.00 95.31 89 GLU A C 1
ATOM 723 O O . GLU A 1 89 ? 36.558 -7.091 -45.187 1.00 95.31 89 GLU A O 1
ATOM 728 N N . MET A 1 90 ? 38.664 -7.505 -45.872 1.00 94.38 90 MET A N 1
ATOM 729 C CA . MET A 1 90 ? 39.063 -8.211 -44.650 1.00 94.38 90 MET A CA 1
ATOM 730 C C . MET A 1 90 ? 39.058 -7.279 -43.436 1.00 94.38 90 MET A C 1
ATOM 732 O O . MET A 1 90 ? 38.514 -7.651 -42.397 1.00 94.38 90 MET A O 1
ATOM 736 N N . PHE A 1 91 ? 39.569 -6.055 -43.576 1.00 95.44 91 PHE A N 1
ATOM 737 C CA . PHE A 1 91 ? 39.537 -5.045 -42.520 1.00 95.44 91 PHE A CA 1
ATOM 738 C C . PHE A 1 91 ? 38.096 -4.701 -42.116 1.00 95.44 91 PHE A C 1
ATOM 740 O O . PHE A 1 91 ? 37.748 -4.766 -40.939 1.00 95.44 91 PHE A O 1
ATOM 747 N N . LYS A 1 92 ? 37.200 -4.465 -43.084 1.00 96.69 92 LYS A N 1
ATOM 748 C CA . LYS A 1 92 ? 35.768 -4.224 -42.820 1.00 96.69 92 LYS A CA 1
ATOM 749 C C . LYS A 1 92 ? 35.089 -5.401 -42.113 1.00 96.69 92 LYS A C 1
ATOM 751 O O . LYS A 1 92 ? 34.198 -5.193 -41.287 1.00 96.69 92 LYS A O 1
ATOM 756 N N . ARG A 1 93 ? 35.455 -6.649 -42.435 1.00 94.56 93 ARG A N 1
ATOM 757 C CA . ARG A 1 93 ? 34.958 -7.838 -41.713 1.00 94.56 93 ARG A CA 1
ATOM 758 C C . ARG A 1 93 ? 35.503 -7.893 -40.286 1.00 94.56 93 ARG A C 1
ATOM 760 O O . ARG A 1 93 ? 34.712 -8.111 -39.374 1.00 94.56 93 ARG A O 1
ATOM 767 N N . ALA A 1 94 ? 36.792 -7.625 -40.087 1.00 92.62 94 ALA A N 1
ATOM 768 C CA . ALA A 1 94 ? 37.407 -7.581 -38.763 1.00 92.62 94 ALA A CA 1
ATOM 769 C C . ALA A 1 94 ? 36.773 -6.499 -37.872 1.00 92.62 94 ALA A C 1
ATOM 771 O O . ALA A 1 94 ? 36.413 -6.785 -36.735 1.00 92.62 94 ALA A O 1
ATOM 772 N N . CYS A 1 95 ? 36.525 -5.295 -38.401 1.00 95.50 95 CYS A N 1
ATOM 773 C CA . CYS A 1 95 ? 35.840 -4.233 -37.660 1.00 95.50 95 CYS A CA 1
ATOM 774 C C . CYS A 1 95 ? 34.408 -4.616 -37.264 1.00 95.50 95 CYS A C 1
ATOM 776 O O . CYS A 1 95 ? 33.968 -4.292 -36.164 1.00 95.50 95 CYS A O 1
ATOM 778 N N . ARG A 1 96 ? 33.668 -5.314 -38.138 1.00 95.38 96 ARG A N 1
ATOM 779 C CA . ARG A 1 96 ? 32.325 -5.816 -37.802 1.00 95.38 96 ARG A CA 1
ATOM 780 C C . ARG A 1 96 ? 32.374 -6.877 -36.705 1.00 95.38 96 ARG A C 1
ATOM 782 O O . ARG A 1 96 ? 31.595 -6.788 -35.764 1.00 95.38 96 ARG A O 1
ATOM 789 N N . ALA A 1 97 ? 33.308 -7.821 -36.799 1.00 95.00 97 ALA A N 1
ATOM 790 C CA . ALA A 1 97 ? 33.500 -8.848 -35.779 1.00 95.00 97 ALA A CA 1
ATOM 791 C C . ALA A 1 97 ? 33.904 -8.243 -34.422 1.00 95.00 97 ALA A C 1
ATOM 793 O O . ALA A 1 97 ? 33.376 -8.654 -33.393 1.00 95.00 97 ALA A O 1
ATOM 794 N N . ALA A 1 98 ? 34.777 -7.229 -34.417 1.00 94.00 98 ALA A N 1
ATOM 795 C CA . ALA A 1 98 ? 35.171 -6.517 -33.202 1.00 94.00 98 ALA A CA 1
ATOM 796 C C . ALA A 1 98 ? 33.979 -5.808 -32.537 1.00 94.00 98 ALA A C 1
ATOM 798 O O . ALA A 1 98 ? 33.759 -5.988 -31.344 1.00 94.00 98 ALA A O 1
ATOM 799 N N . LYS A 1 99 ? 33.154 -5.089 -33.314 1.00 94.75 99 LYS A N 1
ATOM 800 C CA . LYS A 1 99 ? 31.928 -4.454 -32.796 1.00 94.75 99 LYS A CA 1
ATOM 801 C C . LYS A 1 99 ? 30.918 -5.468 -32.259 1.00 94.75 99 LYS A C 1
ATOM 803 O O . LYS A 1 99 ? 30.256 -5.213 -31.261 1.00 94.75 99 LYS A O 1
ATOM 808 N N . GLU A 1 100 ? 30.775 -6.625 -32.905 1.00 95.50 100 GLU A N 1
ATOM 809 C CA . GLU A 1 100 ? 29.889 -7.679 -32.401 1.00 95.50 100 GLU A CA 1
ATOM 810 C C . GLU A 1 100 ? 30.413 -8.288 -31.090 1.00 95.50 100 GLU A C 1
ATOM 812 O O . GLU A 1 100 ? 29.627 -8.605 -30.197 1.00 95.50 100 GLU A O 1
ATOM 817 N N . ALA A 1 101 ? 31.732 -8.441 -30.955 1.00 94.75 101 ALA A N 1
ATOM 818 C CA . ALA A 1 101 ? 32.354 -8.903 -29.719 1.00 94.75 101 ALA A CA 1
ATOM 819 C C . ALA A 1 101 ? 32.156 -7.897 -28.572 1.00 94.75 101 ALA A C 1
ATOM 821 O O . ALA A 1 101 ? 31.808 -8.311 -27.469 1.00 94.75 101 ALA A O 1
ATOM 822 N N . GLU A 1 102 ? 32.293 -6.599 -28.848 1.00 94.25 102 GLU A N 1
ATOM 823 C CA . GLU A 1 102 ? 32.030 -5.514 -27.894 1.00 94.25 102 GLU A CA 1
ATOM 824 C C . GLU A 1 102 ? 30.572 -5.527 -27.411 1.00 94.25 102 GLU A C 1
ATOM 826 O O . GLU A 1 102 ? 30.320 -5.635 -26.214 1.00 94.25 102 GLU A O 1
ATOM 831 N N . LEU A 1 103 ? 29.603 -5.575 -28.334 1.00 95.44 103 LEU A N 1
ATOM 832 C CA . LEU A 1 103 ? 28.180 -5.682 -27.984 1.00 95.44 103 LEU A CA 1
ATOM 833 C C . LEU A 1 103 ? 27.853 -6.964 -27.203 1.00 95.44 103 LEU A C 1
ATOM 835 O O . LEU A 1 103 ? 26.930 -6.991 -26.388 1.00 95.44 103 LEU A O 1
ATOM 839 N N . ARG A 1 104 ? 28.569 -8.064 -27.465 1.00 95.56 104 ARG A N 1
ATOM 840 C CA . ARG A 1 104 ? 28.405 -9.316 -26.715 1.00 95.56 104 ARG A CA 1
ATOM 841 C C . ARG A 1 104 ? 28.955 -9.185 -25.291 1.00 95.56 104 ARG A C 1
ATOM 843 O O . ARG A 1 104 ? 28.322 -9.716 -24.380 1.00 95.56 104 ARG A O 1
ATOM 850 N N . ALA A 1 105 ? 30.072 -8.485 -25.100 1.00 94.69 105 ALA A N 1
ATOM 851 C CA . ALA A 1 105 ? 30.636 -8.204 -23.782 1.00 94.69 105 ALA A CA 1
ATOM 852 C C . ALA A 1 105 ? 29.715 -7.288 -22.960 1.00 94.69 105 ALA A C 1
ATOM 854 O O . ALA A 1 105 ? 29.359 -7.647 -21.842 1.00 94.69 105 ALA A O 1
ATOM 855 N N . GLU A 1 106 ? 29.216 -6.200 -23.554 1.00 92.62 106 GLU A N 1
ATOM 856 C CA . GLU A 1 106 ? 28.275 -5.273 -22.905 1.00 92.62 106 GLU A CA 1
ATOM 857 C C . GLU A 1 106 ? 26.991 -5.990 -22.448 1.00 92.62 106 GLU A C 1
ATOM 859 O O . GLU A 1 106 ? 26.484 -5.787 -21.344 1.00 92.62 106 GLU A O 1
ATOM 864 N N . ARG A 1 107 ? 26.452 -6.898 -23.271 1.00 94.12 107 ARG A N 1
ATOM 865 C CA . ARG A 1 107 ? 25.291 -7.715 -22.874 1.00 94.12 107 ARG A CA 1
ATOM 866 C C . ARG A 1 107 ? 25.608 -8.667 -21.724 1.00 94.12 107 ARG A C 1
ATOM 868 O O . ARG A 1 107 ? 24.728 -8.917 -20.904 1.00 94.12 107 ARG A O 1
ATOM 875 N N . ALA A 1 108 ? 26.814 -9.229 -21.684 1.00 94.81 108 ALA A N 1
ATOM 876 C CA . ALA A 1 108 ? 27.226 -10.116 -20.603 1.00 94.81 108 ALA A CA 1
ATOM 877 C C . ALA A 1 108 ? 27.372 -9.348 -19.280 1.00 94.81 108 ALA A C 1
ATOM 879 O O . ALA A 1 108 ? 26.898 -9.833 -18.257 1.00 94.81 108 ALA A O 1
ATOM 880 N N . GLU A 1 109 ? 27.938 -8.143 -19.316 1.00 91.25 109 GLU A N 1
ATOM 881 C CA . GLU A 1 109 ? 28.055 -7.245 -18.161 1.00 91.25 109 GLU A CA 1
ATOM 882 C C . GLU A 1 109 ? 26.677 -6.864 -17.603 1.00 91.25 109 GLU A C 1
ATOM 884 O O . GLU A 1 109 ? 26.383 -7.142 -16.443 1.00 91.25 109 GLU A O 1
ATOM 889 N N . ASN A 1 110 ? 25.760 -6.406 -18.462 1.00 90.00 110 ASN A N 1
ATOM 890 C CA . ASN A 1 110 ? 24.384 -6.090 -18.060 1.00 90.00 110 ASN A CA 1
ATOM 891 C C . ASN A 1 110 ? 23.646 -7.285 -17.419 1.00 90.00 110 ASN A C 1
ATOM 893 O O . ASN A 1 110 ? 22.826 -7.116 -16.514 1.00 90.00 110 ASN A O 1
ATOM 897 N N . LEU A 1 111 ? 23.908 -8.511 -17.891 1.00 93.50 111 LEU A N 1
ATOM 898 C CA . LEU A 1 111 ? 23.335 -9.724 -17.299 1.00 93.50 111 LEU A CA 1
ATOM 899 C C . LEU A 1 111 ? 23.935 -10.039 -15.924 1.00 93.50 111 LEU A C 1
ATOM 901 O O . LEU A 1 111 ? 23.213 -10.530 -15.052 1.00 93.50 111 LEU A O 1
ATOM 905 N N . LEU A 1 112 ? 25.228 -9.774 -15.724 1.00 93.50 112 LEU A N 1
ATOM 906 C CA . LEU A 1 112 ? 25.878 -9.930 -14.424 1.00 93.50 112 LEU A CA 1
ATOM 907 C C . LEU A 1 112 ? 25.334 -8.910 -13.422 1.00 93.50 112 LEU A C 1
ATOM 909 O O . LEU A 1 112 ? 24.936 -9.313 -12.331 1.00 93.50 112 LEU A O 1
ATOM 913 N N . ASP A 1 113 ? 25.195 -7.645 -13.810 1.00 90.38 113 ASP A N 1
ATOM 914 C CA . ASP A 1 113 ? 24.622 -6.600 -12.953 1.00 90.38 113 ASP A CA 1
ATOM 915 C C . ASP A 1 113 ? 23.181 -6.921 -12.547 1.00 90.38 113 ASP A C 1
ATOM 917 O O . ASP A 1 113 ? 22.814 -6.848 -11.370 1.00 90.38 113 ASP A O 1
ATOM 921 N N . ALA A 1 114 ? 22.365 -7.379 -13.501 1.00 90.12 114 ALA A N 1
ATOM 922 C CA . ALA A 1 114 ? 21.012 -7.838 -13.210 1.00 90.12 114 ALA A CA 1
ATOM 923 C C . ALA A 1 114 ? 21.007 -9.024 -12.228 1.00 90.12 114 ALA A C 1
ATOM 925 O O . ALA A 1 114 ? 20.171 -9.075 -11.321 1.00 90.12 114 ALA A O 1
ATOM 926 N N . LYS A 1 115 ? 21.949 -9.969 -12.366 1.00 93.50 115 LYS A N 1
ATOM 927 C CA . LYS A 1 115 ? 22.093 -11.104 -11.443 1.00 93.50 115 LYS A CA 1
ATOM 928 C C . LYS A 1 115 ? 22.470 -10.634 -10.035 1.00 93.50 115 LYS A C 1
ATOM 930 O O . LYS A 1 115 ? 21.869 -11.116 -9.074 1.00 93.50 115 LYS A O 1
ATOM 935 N N . TYR A 1 116 ? 23.398 -9.685 -9.904 1.00 90.12 116 TYR A N 1
ATOM 936 C CA . TYR A 1 116 ? 23.771 -9.106 -8.611 1.00 90.12 116 TYR A CA 1
ATOM 937 C C . TYR A 1 116 ? 22.593 -8.387 -7.944 1.00 90.12 116 TYR A C 1
ATOM 939 O O . TYR A 1 116 ? 22.314 -8.641 -6.772 1.00 90.12 116 TYR A O 1
ATOM 947 N N . GLY A 1 117 ? 21.820 -7.597 -8.698 1.00 89.94 117 GLY A N 1
ATOM 948 C CA . GLY A 1 117 ? 20.615 -6.943 -8.172 1.00 89.94 117 GLY A CA 1
ATOM 949 C C . GLY A 1 117 ? 19.548 -7.932 -7.675 1.00 89.94 117 GLY A C 1
ATOM 950 O O . GLY A 1 117 ? 18.882 -7.697 -6.659 1.00 89.94 117 GLY A O 1
ATOM 951 N N . VAL A 1 118 ? 19.403 -9.083 -8.343 1.00 91.94 118 VAL A N 1
ATOM 952 C CA . VAL A 1 118 ? 18.514 -10.164 -7.885 1.00 91.94 118 VAL A CA 1
ATOM 953 C C . VAL A 1 118 ? 19.047 -10.820 -6.609 1.00 91.94 118 VAL A C 1
ATOM 955 O O . VAL A 1 118 ? 18.262 -11.060 -5.692 1.00 91.94 118 VAL A O 1
ATOM 958 N N . MET A 1 119 ? 20.353 -11.082 -6.509 1.00 91.94 119 MET A N 1
ATOM 959 C CA . MET A 1 119 ? 20.958 -11.672 -5.307 1.00 91.94 119 MET A CA 1
ATOM 960 C C . MET A 1 119 ? 20.793 -10.776 -4.077 1.00 91.94 119 MET A C 1
ATOM 962 O O . MET A 1 119 ? 20.315 -11.249 -3.045 1.00 91.94 119 MET A O 1
ATOM 966 N N . GLU A 1 120 ? 21.073 -9.478 -4.203 1.00 92.88 120 GLU A N 1
ATOM 967 C CA . GLU A 1 120 ? 20.881 -8.513 -3.114 1.00 92.88 120 GLU A CA 1
ATOM 968 C C . GLU A 1 120 ? 19.406 -8.461 -2.668 1.00 92.88 120 GLU A C 1
ATOM 970 O O . GLU A 1 120 ? 19.084 -8.431 -1.477 1.00 92.88 120 GLU A O 1
ATOM 975 N N . SER A 1 121 ? 18.476 -8.522 -3.626 1.00 91.69 121 SER A N 1
ATOM 976 C CA . SER A 1 121 ? 17.039 -8.586 -3.336 1.00 91.69 121 SER A CA 1
ATOM 977 C C . SER A 1 121 ? 16.654 -9.865 -2.581 1.00 91.69 121 SER A C 1
ATOM 979 O O . SER A 1 121 ? 15.830 -9.817 -1.663 1.00 91.69 121 SER A O 1
ATOM 981 N N . VAL A 1 122 ? 17.255 -11.008 -2.929 1.00 93.81 122 VAL A N 1
ATOM 982 C CA . VAL A 1 122 ? 17.044 -12.291 -2.239 1.00 93.81 122 VAL A CA 1
ATOM 983 C C . VAL A 1 122 ? 17.580 -12.242 -0.808 1.00 93.81 122 VAL A C 1
ATOM 985 O O . VAL A 1 122 ? 16.902 -12.718 0.104 1.00 93.81 122 VAL A O 1
ATOM 988 N N . GLU A 1 123 ? 18.743 -11.638 -0.575 1.00 94.38 123 GLU A N 1
ATOM 989 C CA . GLU A 1 123 ? 19.302 -11.461 0.771 1.00 94.38 123 GLU A CA 1
ATOM 990 C C . GLU A 1 123 ? 18.422 -10.558 1.641 1.00 94.38 123 GLU A C 1
ATOM 992 O O . GLU A 1 123 ? 18.041 -10.952 2.748 1.00 94.38 123 GLU A O 1
ATOM 997 N N . LYS A 1 124 ? 17.970 -9.417 1.104 1.00 92.44 124 LYS A N 1
ATOM 998 C CA . LYS A 1 124 ? 17.007 -8.534 1.786 1.00 92.44 124 LYS A CA 1
ATOM 999 C C . LYS A 1 124 ? 15.700 -9.260 2.119 1.00 92.44 124 LYS A C 1
ATOM 1001 O O . LYS A 1 124 ? 15.123 -9.052 3.188 1.00 92.44 124 LYS A O 1
ATOM 1006 N N . LEU A 1 125 ? 15.213 -10.131 1.231 1.00 93.19 125 LEU A N 1
ATOM 1007 C CA . LEU A 1 125 ? 14.026 -10.954 1.490 1.00 93.19 125 LEU A CA 1
ATOM 1008 C C . LEU A 1 125 ? 14.271 -12.005 2.580 1.00 93.19 125 LEU A C 1
ATOM 1010 O O . LEU A 1 125 ? 13.398 -12.200 3.429 1.00 93.19 125 LEU A O 1
ATOM 1014 N N . LYS A 1 126 ? 15.442 -12.653 2.600 1.00 95.44 126 LYS A N 1
ATOM 1015 C CA . LYS A 1 126 ? 15.831 -13.593 3.665 1.00 95.44 126 LYS A CA 1
ATOM 1016 C C . LYS A 1 126 ? 15.881 -12.895 5.025 1.00 95.44 126 LYS A C 1
ATOM 1018 O O . LYS A 1 126 ? 15.326 -13.417 5.992 1.00 95.44 126 LYS A O 1
ATOM 1023 N N . GLU A 1 127 ? 16.470 -11.704 5.098 1.00 95.62 127 GLU A N 1
ATOM 1024 C CA . GLU A 1 127 ? 16.538 -10.924 6.337 1.00 95.62 127 GLU A CA 1
ATOM 1025 C C . GLU A 1 127 ? 15.145 -10.496 6.825 1.00 95.62 127 GLU A C 1
ATOM 1027 O O . GLU A 1 127 ? 14.806 -10.692 7.995 1.00 95.62 127 GLU A O 1
ATOM 1032 N N . LYS A 1 128 ? 14.288 -9.996 5.922 1.00 94.94 128 LYS A N 1
ATOM 1033 C CA . LYS A 1 128 ? 12.887 -9.679 6.246 1.00 94.94 128 LYS A CA 1
ATOM 1034 C C . LYS A 1 128 ? 12.132 -10.902 6.762 1.00 94.94 128 LYS A C 1
ATOM 1036 O O . LYS A 1 128 ? 11.382 -10.790 7.727 1.00 94.94 128 LYS A O 1
ATOM 1041 N N . ASN A 1 129 ? 12.345 -12.075 6.167 1.00 93.62 129 ASN A N 1
ATOM 1042 C CA . ASN A 1 129 ? 11.707 -13.311 6.616 1.00 93.62 129 ASN A CA 1
ATOM 1043 C C . ASN A 1 129 ? 12.201 -13.738 8.012 1.00 93.62 129 ASN A C 1
ATOM 1045 O O . ASN A 1 129 ? 11.403 -14.148 8.852 1.00 93.62 129 ASN A O 1
ATOM 1049 N N . LYS A 1 130 ? 13.495 -13.553 8.309 1.00 96.38 130 LYS A N 1
ATOM 1050 C CA . LYS A 1 130 ? 14.051 -13.769 9.655 1.00 96.38 130 LYS A CA 1
ATOM 1051 C C . LYS A 1 130 ? 13.400 -12.839 10.687 1.00 96.38 130 LYS A C 1
ATOM 1053 O O . LYS A 1 130 ? 12.952 -13.322 11.722 1.00 96.38 130 LYS A O 1
ATOM 1058 N N . LYS A 1 131 ? 13.269 -11.543 10.378 1.00 95.56 131 LYS A N 1
ATOM 1059 C CA . LYS A 1 131 ? 12.584 -10.552 11.233 1.00 95.56 131 LYS A CA 1
ATOM 1060 C C . LYS A 1 131 ? 11.110 -10.905 11.463 1.00 95.56 131 LYS A C 1
ATOM 1062 O O . LYS A 1 131 ? 10.637 -10.872 12.594 1.00 95.56 131 LYS A O 1
ATOM 1067 N N . LEU A 1 132 ? 10.395 -11.316 10.413 1.00 95.31 132 LEU A N 1
ATOM 1068 C CA . LEU A 1 132 ? 9.000 -11.759 10.524 1.00 95.31 132 LEU A CA 1
ATOM 1069 C C . LEU A 1 132 ? 8.846 -13.022 11.376 1.00 95.31 132 LEU A C 1
ATOM 1071 O O . LEU A 1 132 ? 7.849 -13.158 12.080 1.00 95.31 132 LEU A O 1
ATOM 1075 N N . LYS A 1 133 ? 9.814 -13.943 11.323 1.00 97.31 133 LYS A N 1
ATOM 1076 C CA . LYS A 1 133 ? 9.807 -15.142 12.164 1.00 97.31 133 LYS A CA 1
ATOM 1077 C C . LYS A 1 133 ? 9.961 -14.789 13.644 1.00 97.31 133 LYS A C 1
ATOM 1079 O O . LYS A 1 133 ? 9.173 -15.283 14.437 1.00 97.31 133 LYS A O 1
ATOM 1084 N N . VAL A 1 134 ? 10.897 -13.899 13.982 1.00 97.69 134 VAL A N 1
ATOM 1085 C CA . VAL A 1 134 ? 11.085 -13.405 15.358 1.00 97.69 134 VAL A CA 1
ATOM 1086 C C . VAL A 1 134 ? 9.806 -12.741 15.872 1.00 97.69 134 VAL A C 1
ATOM 1088 O O . VAL A 1 134 ? 9.249 -13.200 16.861 1.00 97.69 134 VAL A O 1
ATOM 1091 N N . LYS A 1 135 ? 9.244 -11.783 15.120 1.00 96.56 135 LYS A N 1
ATOM 1092 C CA . LYS A 1 135 ? 7.996 -11.100 15.505 1.00 96.56 135 LYS A CA 1
ATOM 1093 C C . LYS A 1 135 ? 6.809 -12.056 15.676 1.00 96.56 135 LYS A C 1
ATOM 1095 O O . LYS A 1 135 ? 5.939 -11.848 1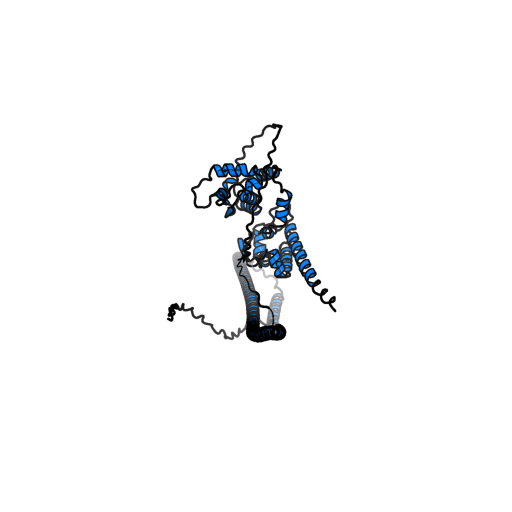6.513 1.00 96.56 135 LYS A O 1
ATOM 1100 N N . LYS A 1 136 ? 6.741 -13.117 14.865 1.00 97.56 136 LYS A N 1
ATOM 1101 C CA . LYS A 1 136 ? 5.709 -14.153 15.001 1.00 97.56 136 LYS A CA 1
ATOM 1102 C C . LYS A 1 136 ? 5.856 -14.938 16.304 1.00 97.56 136 LYS A C 1
ATOM 1104 O O . LYS A 1 136 ? 4.839 -15.346 16.858 1.00 97.56 136 LYS A O 1
ATOM 1109 N N . ASP A 1 137 ? 7.082 -15.218 16.727 1.00 97.00 137 ASP A N 1
ATOM 1110 C CA . ASP A 1 137 ? 7.337 -15.971 17.951 1.00 97.00 137 ASP A CA 1
ATOM 1111 C C . ASP A 1 137 ? 7.119 -15.082 19.194 1.00 97.00 137 ASP A C 1
ATOM 1113 O O . ASP A 1 137 ? 6.447 -15.533 20.115 1.00 97.00 137 ASP A O 1
ATOM 1117 N N . GLU A 1 138 ? 7.496 -13.798 19.150 1.00 98.00 138 GLU A N 1
ATOM 1118 C CA . GLU A 1 138 ? 7.150 -12.789 20.175 1.00 98.00 138 GLU A CA 1
ATOM 1119 C C . GLU A 1 138 ? 5.627 -12.664 20.366 1.00 98.00 138 GLU A C 1
ATOM 1121 O O . GLU A 1 138 ? 5.112 -12.824 21.468 1.00 98.00 138 GLU A O 1
ATOM 1126 N N . LEU A 1 139 ? 4.869 -12.493 19.275 1.00 97.00 139 LEU A N 1
ATOM 1127 C CA . LEU A 1 139 ? 3.404 -12.392 19.341 1.00 97.00 139 LEU A CA 1
ATOM 1128 C C . LEU A 1 139 ? 2.728 -13.668 19.866 1.00 97.00 139 LEU A C 1
ATOM 1130 O O . LEU A 1 139 ? 1.595 -13.619 20.349 1.00 97.00 139 LEU A O 1
ATOM 1134 N N . LYS A 1 140 ? 3.364 -14.836 19.726 1.00 97.75 140 LYS A N 1
ATOM 1135 C CA . LYS A 1 140 ? 2.841 -16.078 20.311 1.00 97.75 140 LYS A CA 1
ATOM 1136 C C . LYS A 1 140 ? 3.052 -16.115 21.815 1.00 97.75 140 LYS A C 1
ATOM 1138 O O . LYS A 1 140 ? 2.155 -16.583 22.509 1.00 97.75 140 LYS A O 1
ATOM 1143 N N . GLU A 1 141 ? 4.210 -15.663 22.281 1.00 97.94 141 GLU A N 1
ATOM 1144 C CA . GLU A 1 141 ? 4.528 -15.575 23.704 1.00 97.94 141 GLU A CA 1
ATOM 1145 C C . GLU A 1 141 ? 3.588 -14.587 24.402 1.00 97.94 141 GLU A C 1
ATOM 1147 O O . GLU A 1 141 ? 2.925 -14.960 25.366 1.00 97.94 141 GLU A O 1
ATOM 1152 N N . GLU A 1 142 ? 3.389 -13.402 23.821 1.00 97.94 142 GLU A N 1
ATOM 1153 C CA . GLU A 1 142 ? 2.439 -12.403 24.326 1.00 97.94 142 GLU A CA 1
ATOM 1154 C C . GLU A 1 142 ? 1.000 -12.949 24.382 1.00 97.94 142 GLU A C 1
ATOM 1156 O O . GLU A 1 142 ? 0.307 -12.829 25.391 1.00 97.94 142 GLU A O 1
ATOM 1161 N N . ASN A 1 143 ? 0.545 -13.643 23.330 1.00 95.69 143 ASN A N 1
ATOM 1162 C CA . ASN A 1 143 ? -0.771 -14.292 23.344 1.00 95.69 143 ASN A CA 1
ATOM 1163 C C . ASN A 1 143 ? -0.888 -15.383 24.417 1.00 95.69 143 ASN A C 1
ATOM 1165 O O . ASN A 1 143 ? -1.981 -15.620 24.937 1.00 95.69 143 ASN A O 1
ATOM 1169 N N . GLN A 1 144 ? 0.199 -16.092 24.716 1.00 97.75 144 GLN A N 1
ATOM 1170 C CA . GLN A 1 144 ? 0.213 -17.100 25.768 1.00 97.75 144 GLN A CA 1
ATOM 1171 C C . GLN A 1 144 ? 0.149 -16.446 27.155 1.00 97.75 144 GLN A C 1
ATOM 1173 O O . GLN A 1 144 ? -0.597 -16.926 28.008 1.00 97.75 144 GLN A O 1
ATOM 1178 N N . GLU A 1 145 ? 0.850 -15.331 27.357 1.00 98.00 145 GLU A N 1
ATOM 1179 C CA . GLU A 1 145 ? 0.793 -14.544 28.590 1.00 98.00 145 GLU A CA 1
ATOM 1180 C C . GLU A 1 145 ? -0.609 -13.965 28.830 1.00 98.00 145 GLU A C 1
ATOM 1182 O O . GLU A 1 145 ? -1.170 -14.131 29.914 1.00 98.00 145 GLU A O 1
ATOM 1187 N N . LEU A 1 146 ? -1.223 -13.363 27.804 1.00 97.81 146 LEU A N 1
ATOM 1188 C CA . LEU A 1 146 ? -2.586 -12.827 27.886 1.00 97.81 146 LEU A CA 1
ATOM 1189 C C . LEU A 1 146 ? -3.616 -13.914 28.214 1.00 97.81 146 LEU A C 1
ATOM 1191 O O . LEU A 1 146 ? -4.530 -13.684 29.003 1.00 97.81 146 LEU A O 1
ATOM 1195 N N . ARG A 1 147 ? -3.453 -15.123 27.663 1.00 97.50 147 ARG A N 1
ATOM 1196 C CA . ARG A 1 147 ? -4.294 -16.273 28.033 1.00 97.50 147 ARG A CA 1
ATOM 1197 C C . ARG A 1 147 ? -4.121 -16.663 29.499 1.00 97.50 147 ARG A C 1
ATOM 1199 O O . ARG A 1 147 ? -5.123 -16.926 30.154 1.00 97.50 147 ARG A O 1
ATOM 1206 N N . GLY A 1 148 ? -2.889 -16.660 30.008 1.00 97.75 148 GLY A N 1
ATOM 1207 C CA . GLY A 1 148 ? -2.612 -16.926 31.421 1.00 97.75 148 GLY A CA 1
ATOM 1208 C C . GLY A 1 148 ? -3.247 -15.888 32.350 1.00 97.75 148 GLY A C 1
ATOM 1209 O O . GLY A 1 148 ? -3.885 -16.257 33.333 1.00 97.75 148 GLY A O 1
ATOM 1210 N N . LYS A 1 149 ? -3.147 -14.596 32.009 1.00 98.06 149 LYS A N 1
ATOM 1211 C CA . LYS A 1 149 ? -3.802 -13.508 32.759 1.00 98.06 149 LYS A CA 1
ATOM 1212 C C . LYS A 1 149 ? -5.327 -13.635 32.737 1.00 98.06 149 LYS A C 1
ATOM 1214 O O . LYS A 1 149 ? -5.958 -13.501 33.780 1.00 98.06 149 LYS A O 1
ATOM 1219 N N . ASN A 1 150 ? -5.920 -13.958 31.587 1.00 96.94 150 ASN A N 1
ATOM 1220 C CA . ASN A 1 150 ? -7.365 -14.188 31.500 1.00 96.94 150 ASN A CA 1
ATOM 1221 C C . ASN A 1 150 ? -7.815 -15.371 32.365 1.00 96.94 150 ASN A C 1
ATOM 1223 O O . ASN A 1 150 ? -8.806 -15.250 33.075 1.00 96.94 150 ASN A O 1
ATOM 1227 N N . GLU A 1 151 ? -7.079 -16.485 32.365 1.00 98.25 151 GLU A N 1
ATOM 1228 C CA . GLU A 1 151 ? -7.394 -17.635 33.222 1.00 98.25 151 GLU A CA 1
ATOM 1229 C C . GLU A 1 151 ? -7.283 -17.285 34.719 1.00 98.25 151 GLU A C 1
ATOM 1231 O O . GLU A 1 151 ? -8.107 -17.715 35.528 1.00 98.25 151 GLU A O 1
ATOM 1236 N N . GLN A 1 152 ? -6.302 -16.465 35.110 1.00 98.00 152 GLN A N 1
ATOM 1237 C CA . GLN A 1 152 ? -6.193 -15.951 36.482 1.00 98.00 152 GLN A CA 1
ATOM 1238 C C . GLN A 1 152 ? -7.402 -15.087 36.861 1.00 98.00 152 GLN A C 1
ATOM 1240 O O . GLN A 1 152 ? -8.036 -15.349 37.884 1.00 98.00 152 GLN A O 1
ATOM 1245 N N . LEU A 1 153 ? -7.775 -14.127 36.012 1.00 98.06 153 LEU A N 1
ATOM 1246 C CA . LEU A 1 153 ? -8.933 -13.259 36.238 1.00 98.06 153 LEU A CA 1
ATOM 1247 C C . LEU A 1 153 ? -10.247 -14.051 36.297 1.00 98.06 153 LEU A C 1
ATOM 1249 O O . LEU A 1 153 ? -11.088 -13.790 37.156 1.00 98.06 153 LEU A O 1
ATOM 1253 N N . GLU A 1 154 ? -10.431 -15.058 35.441 1.00 97.94 154 GLU A N 1
ATOM 1254 C CA . GLU A 1 154 ? -11.601 -15.944 35.491 1.00 97.94 154 GLU A CA 1
ATOM 1255 C C . GLU A 1 154 ? -11.696 -16.692 36.831 1.00 97.94 154 GLU A C 1
ATOM 1257 O O . GLU A 1 154 ? -12.782 -16.806 37.414 1.00 97.94 154 GLU A O 1
ATOM 1262 N N . ASN A 1 155 ? -10.560 -17.159 37.356 1.00 97.81 155 ASN A N 1
ATOM 1263 C CA . ASN A 1 155 ? -10.491 -17.813 38.659 1.00 97.81 155 ASN A CA 1
ATOM 1264 C C . ASN A 1 155 ? -10.784 -16.844 39.815 1.00 97.81 155 ASN A C 1
ATOM 1266 O O . ASN A 1 155 ? -11.523 -17.208 40.735 1.00 97.81 155 ASN A O 1
ATOM 1270 N N . GLU A 1 156 ? -10.273 -15.612 39.764 1.00 98.25 156 GLU A N 1
ATOM 1271 C CA . GLU A 1 156 ? -10.565 -14.568 40.755 1.00 98.25 156 GLU A CA 1
ATOM 1272 C C . GLU A 1 156 ? -12.046 -14.187 40.757 1.00 98.25 156 GLU A C 1
ATOM 1274 O O . GLU A 1 156 ? -12.686 -14.198 41.810 1.00 98.25 156 GLU A O 1
ATOM 1279 N N . VAL A 1 157 ? -12.636 -13.954 39.581 1.00 97.56 157 VAL A N 1
ATOM 1280 C CA . VAL A 1 157 ? -14.072 -13.669 39.432 1.00 97.56 157 VAL A CA 1
ATOM 1281 C C . VAL A 1 157 ? -14.917 -14.826 39.967 1.00 97.56 157 VAL A C 1
ATOM 1283 O O . VAL A 1 157 ? -15.913 -14.606 40.659 1.00 97.56 157 VAL A O 1
ATOM 1286 N N . SER A 1 158 ? -14.527 -16.072 39.689 1.00 97.88 158 SER A N 1
ATOM 1287 C CA . SER A 1 158 ? -15.177 -17.265 40.246 1.00 97.88 158 SER A CA 1
ATOM 1288 C C . SER A 1 158 ? -15.066 -17.320 41.778 1.00 97.88 158 SER A C 1
ATOM 1290 O O . SER A 1 158 ? -16.035 -17.656 42.465 1.00 97.88 158 SER A O 1
ATOM 1292 N N . GLY A 1 159 ? -13.911 -16.941 42.331 1.00 97.88 159 GLY A N 1
ATOM 1293 C CA . GLY A 1 159 ? -13.679 -16.830 43.771 1.00 97.88 159 GLY A CA 1
ATOM 1294 C C . GLY A 1 159 ? -14.560 -15.770 44.434 1.00 97.88 159 GLY A C 1
ATOM 1295 O O . GLY A 1 159 ? -15.255 -16.073 45.407 1.00 97.88 159 GLY A O 1
ATOM 1296 N N . LEU A 1 160 ? -14.593 -14.561 43.872 1.00 98.00 160 LEU A N 1
ATOM 1297 C CA . LEU A 1 160 ? -15.412 -13.446 44.356 1.00 98.00 160 LEU A CA 1
ATOM 1298 C C . LEU A 1 160 ? -16.909 -13.765 44.281 1.00 98.00 160 LEU A C 1
ATOM 1300 O O . LEU A 1 160 ? -17.639 -13.493 45.231 1.00 98.00 160 LEU A O 1
ATOM 1304 N N . LYS A 1 161 ? -17.374 -14.435 43.217 1.00 97.94 161 LYS A N 1
ATOM 1305 C CA . LYS A 1 161 ? -18.769 -14.903 43.116 1.00 97.94 161 LYS A CA 1
ATOM 1306 C C . LYS A 1 161 ? -19.157 -15.831 44.269 1.00 97.94 161 LYS A C 1
ATOM 1308 O O . LYS A 1 161 ? -20.222 -15.657 44.853 1.00 97.94 161 LYS A O 1
ATOM 1313 N N . LYS A 1 162 ? -18.284 -16.775 44.639 1.00 98.06 162 LYS A N 1
ATOM 1314 C CA . LYS A 1 162 ? -18.519 -17.679 45.782 1.00 98.06 162 LYS A CA 1
ATOM 1315 C C . LYS A 1 162 ? -18.500 -16.946 47.124 1.00 98.06 162 LYS A C 1
ATOM 1317 O O . LYS A 1 162 ? -19.212 -17.347 48.041 1.00 98.06 162 LYS A O 1
ATOM 1322 N N . GLN A 1 163 ? -17.670 -15.913 47.273 1.00 97.69 163 GLN A N 1
ATOM 1323 C CA . GLN A 1 163 ? -17.666 -15.077 48.478 1.00 97.69 163 GLN A CA 1
ATOM 1324 C C . GLN A 1 163 ? -18.969 -14.281 48.597 1.00 97.69 163 GLN A C 1
ATOM 1326 O O . GLN A 1 163 ? -19.617 -14.346 49.638 1.00 97.69 163 GLN A O 1
ATOM 1331 N N . LEU A 1 164 ? -19.402 -13.641 47.507 1.00 97.88 164 LEU A N 1
ATOM 1332 C CA . LEU A 1 164 ? -20.666 -12.908 47.435 1.00 97.88 164 LEU A CA 1
ATOM 1333 C C . LEU A 1 164 ? -21.868 -13.804 47.774 1.00 97.88 164 LEU A C 1
ATOM 1335 O O . LEU A 1 164 ? -22.774 -13.395 48.495 1.00 97.88 164 LEU A O 1
ATOM 1339 N N . GLU A 1 165 ? -21.883 -15.040 47.273 1.00 97.69 165 GLU A N 1
ATOM 1340 C CA . GLU A 1 165 ? -22.932 -16.016 47.584 1.00 97.69 165 GLU A CA 1
ATOM 1341 C C . GLU A 1 165 ? -22.967 -16.358 49.083 1.00 97.69 165 GLU A C 1
ATOM 1343 O O . GLU A 1 165 ? -24.030 -16.298 49.701 1.00 97.69 165 GLU A O 1
ATOM 1348 N N . LYS A 1 166 ? -21.807 -16.602 49.707 1.00 97.56 166 LYS A N 1
ATOM 1349 C CA . LYS A 1 166 ? -21.715 -16.832 51.160 1.00 97.56 166 LYS A CA 1
ATOM 1350 C C . LYS A 1 166 ? -22.182 -15.629 51.978 1.00 97.56 166 LYS A C 1
ATOM 1352 O O . LYS A 1 166 ? -22.849 -15.817 52.991 1.00 97.56 166 LYS A O 1
ATOM 1357 N N . GLU A 1 167 ? -21.844 -14.409 51.566 1.00 97.25 167 GLU A N 1
ATOM 1358 C CA . GLU A 1 167 ? -22.303 -13.189 52.243 1.00 97.25 167 GLU A CA 1
ATOM 1359 C C . GLU A 1 167 ? -23.817 -12.995 52.126 1.00 97.25 167 GLU A C 1
ATOM 1361 O O . GLU A 1 167 ? -24.476 -12.607 53.091 1.00 97.25 167 GLU A O 1
ATOM 1366 N N . ARG A 1 168 ? -24.406 -13.332 50.973 1.00 97.12 168 ARG A N 1
ATOM 1367 C CA . ARG A 1 168 ? -25.866 -13.339 50.807 1.00 97.12 168 ARG A CA 1
ATOM 1368 C C . ARG A 1 168 ? -26.532 -14.359 51.726 1.00 97.12 168 ARG A C 1
ATOM 1370 O O . ARG A 1 168 ? -27.544 -14.042 52.348 1.00 97.12 168 ARG A O 1
ATOM 1377 N N . GLU A 1 169 ? -25.960 -15.554 51.867 1.00 97.06 169 GLU A N 1
ATOM 1378 C CA . GLU A 1 169 ? -26.467 -16.570 52.796 1.00 97.06 169 GLU A CA 1
ATOM 1379 C C . GLU A 1 169 ? -26.374 -16.127 54.265 1.00 97.06 169 GLU A C 1
ATOM 1381 O O . GLU A 1 169 ? -27.316 -16.336 55.036 1.00 97.06 169 GLU A O 1
ATOM 1386 N N . THR A 1 170 ? -25.259 -15.517 54.683 1.00 96.62 170 THR A N 1
ATOM 1387 C CA . THR A 1 170 ? -25.096 -15.036 56.066 1.00 96.62 170 THR A CA 1
ATOM 1388 C C . THR A 1 170 ? -26.012 -13.854 56.359 1.00 96.62 170 THR A C 1
ATOM 1390 O O . THR A 1 170 ? -26.663 -13.854 57.406 1.00 96.62 170 THR A O 1
ATOM 1393 N N . SER A 1 171 ? -26.128 -12.904 55.430 1.00 96.19 171 SER A N 1
ATOM 1394 C CA . SER A 1 171 ? -27.068 -11.784 55.512 1.00 96.19 171 SER A CA 1
ATOM 1395 C C . SER A 1 171 ? -28.518 -12.278 55.601 1.00 96.19 171 SER A C 1
ATOM 1397 O O . SER A 1 171 ? -29.258 -11.872 56.497 1.00 96.19 171 SER A O 1
ATOM 1399 N N . GLY A 1 172 ? -28.905 -13.254 54.770 1.00 96.06 172 GLY A N 1
ATOM 1400 C CA . GLY A 1 172 ? -30.229 -13.881 54.827 1.00 96.06 172 GLY A CA 1
ATOM 1401 C C . GLY A 1 172 ? -30.519 -14.553 56.174 1.00 96.06 172 GLY A C 1
ATOM 1402 O O . GLY A 1 172 ? -31.593 -14.368 56.745 1.00 96.06 172 GLY A O 1
ATOM 1403 N N . ARG A 1 173 ? -29.545 -15.274 56.750 1.00 95.56 173 ARG A N 1
ATOM 1404 C CA . ARG A 1 173 ? -29.678 -15.859 58.100 1.00 95.56 173 ARG A CA 1
ATOM 1405 C C . ARG A 1 173 ? -29.792 -14.803 59.197 1.00 95.56 173 ARG A C 1
ATOM 1407 O O . ARG A 1 173 ? -30.504 -15.030 60.172 1.00 95.56 173 ARG A O 1
ATOM 1414 N N . GLN A 1 174 ? -29.076 -13.686 59.078 1.00 95.62 174 GLN A N 1
ATOM 1415 C CA . GLN A 1 174 ? -29.180 -12.576 60.028 1.00 95.62 174 GLN A CA 1
ATOM 1416 C C . GLN A 1 174 ? -30.563 -11.929 59.971 1.00 95.62 174 GLN A C 1
ATOM 1418 O O . GLN A 1 174 ? -31.150 -11.702 61.026 1.00 95.62 174 GLN A O 1
ATOM 1423 N N . LYS A 1 175 ? -31.111 -11.724 58.766 1.00 96.19 175 LYS A N 1
ATOM 1424 C CA . LYS A 1 175 ? -32.468 -11.201 58.576 1.00 96.19 175 LYS A CA 1
ATOM 1425 C C . LYS A 1 175 ? -33.521 -12.100 59.232 1.00 96.19 175 LYS A C 1
ATOM 1427 O O . LYS A 1 175 ? -34.271 -11.623 60.069 1.00 96.19 175 LYS A O 1
ATOM 1432 N N . LEU A 1 176 ? -33.476 -13.413 58.984 1.00 95.50 176 LEU A N 1
ATOM 1433 C CA . LEU A 1 176 ? -34.394 -14.370 59.625 1.00 95.50 176 LEU A CA 1
ATOM 1434 C C . LEU A 1 176 ? -34.306 -14.359 61.162 1.00 95.50 176 LEU A C 1
ATOM 1436 O O . LEU A 1 176 ? -35.318 -14.516 61.840 1.00 95.50 176 LEU A O 1
ATOM 1440 N N . ARG A 1 177 ? -33.105 -14.174 61.729 1.00 96.00 177 ARG A N 1
ATOM 1441 C CA . ARG A 1 177 ? -32.934 -14.035 63.187 1.00 96.00 177 ARG A CA 1
ATOM 1442 C C . ARG A 1 177 ? -33.514 -12.728 63.719 1.00 96.00 177 ARG A C 1
ATOM 1444 O O . ARG A 1 177 ? -34.048 -12.735 64.823 1.00 96.00 177 ARG A O 1
ATOM 1451 N N . ALA A 1 178 ? -33.374 -11.628 62.980 1.00 95.00 178 ALA A N 1
ATOM 1452 C CA . ALA A 1 178 ? -33.986 -10.352 63.340 1.00 95.00 178 ALA A CA 1
ATOM 1453 C C . ALA A 1 178 ? -35.518 -10.471 63.329 1.00 95.00 178 ALA A C 1
ATOM 1455 O O . ALA A 1 178 ? -36.148 -10.169 64.339 1.00 95.00 178 ALA A O 1
ATOM 1456 N N . ASP A 1 179 ? -36.085 -11.054 62.269 1.00 95.12 179 ASP A N 1
ATOM 1457 C CA . ASP A 1 179 ? -37.528 -11.288 62.146 1.00 95.12 179 ASP A CA 1
ATOM 1458 C C . ASP A 1 179 ? -38.064 -12.185 63.290 1.00 95.12 179 ASP A C 1
ATOM 1460 O O . ASP A 1 179 ? -39.119 -11.914 63.866 1.00 95.12 179 ASP A O 1
ATOM 1464 N N . GLU A 1 180 ? -37.327 -13.236 63.689 1.00 96.38 180 GLU A N 1
ATOM 1465 C CA . GLU A 1 180 ? -37.693 -14.083 64.842 1.00 96.38 180 GLU A CA 1
ATOM 1466 C C . GLU A 1 180 ? -37.689 -13.299 66.168 1.00 96.38 180 GLU A C 1
ATOM 1468 O O . GLU A 1 180 ? -38.558 -13.504 67.023 1.00 96.38 180 GLU A O 1
ATOM 1473 N N . LEU A 1 181 ? -36.711 -12.408 66.366 1.00 96.19 181 LEU A N 1
ATOM 1474 C CA . LEU A 1 181 ? -36.634 -11.567 67.561 1.00 96.19 181 LEU A CA 1
ATOM 1475 C C . LEU A 1 181 ? -37.787 -10.564 67.614 1.00 96.19 181 LEU A C 1
ATOM 1477 O O . LEU A 1 181 ? -38.408 -10.441 68.670 1.00 96.19 181 LEU A O 1
ATOM 1481 N N . ASP A 1 182 ? -38.118 -9.920 66.497 1.00 96.00 182 ASP A N 1
ATOM 1482 C CA . ASP A 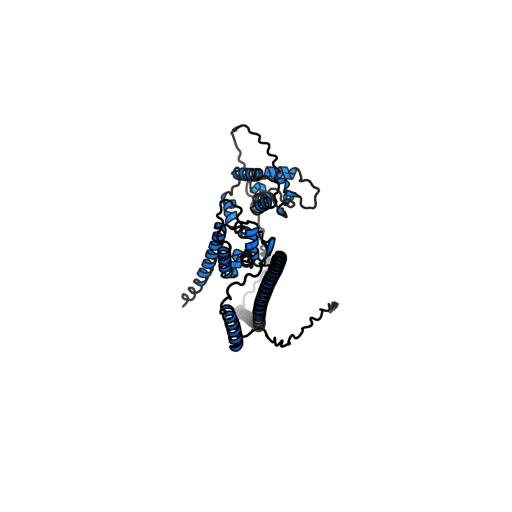1 182 ? -39.244 -8.987 66.407 1.00 96.00 182 ASP A CA 1
ATOM 1483 C C . ASP A 1 182 ? -40.570 -9.684 66.742 1.00 96.00 182 ASP A C 1
ATOM 1485 O O . ASP A 1 182 ? -41.353 -9.191 67.560 1.00 96.00 182 ASP A O 1
ATOM 1489 N N . LEU A 1 183 ? -40.788 -10.899 66.221 1.00 96.25 183 LEU A N 1
ATOM 1490 C CA . LEU A 1 183 ? -41.952 -11.718 66.574 1.00 96.25 183 LEU A CA 1
ATOM 1491 C C . LEU A 1 183 ? -42.014 -12.032 68.080 1.00 96.25 183 LEU A C 1
ATOM 1493 O O . LEU A 1 183 ? -43.084 -11.935 68.690 1.00 96.25 183 LEU A O 1
ATOM 1497 N N . ARG A 1 184 ? -40.878 -12.366 68.710 1.00 94.62 184 ARG A N 1
ATOM 1498 C CA . ARG A 1 184 ? -40.814 -12.607 70.165 1.00 94.62 184 ARG A CA 1
ATOM 1499 C C . ARG A 1 184 ? -41.096 -11.351 70.982 1.00 94.62 184 ARG A C 1
ATOM 1501 O O . ARG A 1 184 ? -41.738 -11.452 72.028 1.00 94.62 184 ARG A O 1
ATOM 1508 N N . VAL A 1 185 ? -40.625 -10.185 70.540 1.00 96.00 185 VAL A N 1
ATOM 1509 C CA . VAL A 1 185 ? -40.910 -8.900 71.198 1.00 96.00 185 VAL A CA 1
ATOM 1510 C C . VAL A 1 185 ? -42.414 -8.638 71.192 1.00 96.00 185 VAL A C 1
ATOM 1512 O O . VAL A 1 185 ? -42.989 -8.417 72.259 1.00 96.00 185 VAL A O 1
ATOM 1515 N N . VAL A 1 186 ? -43.070 -8.789 70.037 1.00 94.75 186 VAL A N 1
ATOM 1516 C CA . VAL A 1 186 ? -44.530 -8.639 69.909 1.00 94.75 186 VAL A CA 1
ATOM 1517 C C . VAL A 1 186 ? -45.279 -9.612 70.828 1.00 94.75 186 VAL A C 1
ATOM 1519 O O . VAL A 1 186 ? -46.259 -9.240 71.480 1.00 94.75 186 VAL A O 1
ATOM 1522 N N . GLU A 1 187 ? -44.834 -10.867 70.929 1.00 93.44 187 GLU A N 1
ATOM 1523 C CA . GLU A 1 187 ? -45.466 -11.853 71.813 1.00 93.44 187 GLU A CA 1
ATOM 1524 C C . GLU A 1 187 ? -45.306 -11.498 73.304 1.00 93.44 187 GLU A C 1
ATOM 1526 O O . GLU A 1 187 ? -46.254 -11.623 74.088 1.00 93.44 187 GLU A O 1
ATOM 1531 N N . LEU A 1 188 ? -44.135 -11.000 73.709 1.00 92.75 188 LEU A N 1
ATOM 1532 C CA . LEU A 1 188 ? -43.885 -10.526 75.073 1.00 92.75 188 LEU A CA 1
ATOM 1533 C C . LEU A 1 188 ? -44.717 -9.283 75.418 1.00 92.75 188 LEU A C 1
ATOM 1535 O O . LEU A 1 188 ? -45.233 -9.186 76.535 1.00 92.75 188 LEU A O 1
ATOM 1539 N N . GLU A 1 189 ? -44.891 -8.352 74.481 1.00 91.88 189 GLU A N 1
ATOM 1540 C CA . GLU A 1 189 ? -45.764 -7.183 74.647 1.00 91.88 189 GLU A CA 1
ATOM 1541 C C . GLU A 1 189 ? -47.241 -7.579 74.795 1.00 91.88 189 GLU A C 1
ATOM 1543 O O . GLU A 1 189 ? -47.947 -7.058 75.670 1.00 91.88 189 GLU A O 1
ATOM 1548 N N . LYS A 1 190 ? -47.705 -8.573 74.023 1.00 89.12 190 LYS A N 1
ATOM 1549 C CA . LYS A 1 190 ? -49.043 -9.169 74.192 1.00 89.12 190 LYS A CA 1
ATOM 1550 C C . LYS A 1 190 ? -49.223 -9.801 75.576 1.00 89.12 190 LYS A C 1
ATOM 1552 O O . LYS A 1 190 ? -50.257 -9.601 76.208 1.00 89.12 190 LYS A O 1
ATOM 1557 N N . ARG A 1 191 ? -48.220 -10.518 76.098 1.00 86.94 191 ARG A N 1
ATOM 1558 C CA . ARG A 1 191 ? -48.284 -11.103 77.455 1.00 86.94 191 ARG A CA 1
ATOM 1559 C C . ARG A 1 191 ? -48.325 -10.030 78.547 1.00 86.94 191 ARG A C 1
ATOM 1561 O O . ARG A 1 191 ? -49.168 -10.111 79.437 1.00 86.94 191 ARG A O 1
ATOM 1568 N N . LYS A 1 192 ? -47.493 -8.985 78.441 1.00 86.25 192 LYS A N 1
ATOM 1569 C CA . LYS A 1 192 ? -47.486 -7.849 79.387 1.00 86.25 192 LYS A CA 1
ATOM 1570 C C . LYS A 1 192 ? -48.808 -7.075 79.406 1.00 86.25 192 LYS A C 1
ATOM 1572 O O . LYS A 1 192 ? -49.208 -6.576 80.455 1.00 86.25 192 LYS A O 1
ATOM 1577 N N . SER A 1 193 ? -49.483 -6.954 78.263 1.00 80.75 193 SER A N 1
ATOM 1578 C CA . SER A 1 193 ? -50.793 -6.292 78.177 1.00 80.75 193 SER A CA 1
ATOM 1579 C C . SER A 1 193 ? -51.952 -7.191 78.635 1.00 80.75 193 SER A C 1
ATOM 1581 O O . SER A 1 193 ? -52.910 -6.690 79.227 1.00 80.75 193 SER A O 1
ATOM 1583 N N . GLY A 1 194 ? -51.848 -8.513 78.450 1.00 62.91 194 GLY A N 1
ATOM 1584 C CA . GLY A 1 194 ? -52.837 -9.502 78.896 1.00 62.91 194 GLY A CA 1
ATOM 1585 C C . GLY A 1 194 ? -52.957 -9.662 80.419 1.00 62.91 194 GLY A C 1
ATOM 1586 O O . GLY A 1 194 ? -54.054 -9.904 80.919 1.00 62.91 194 GLY A O 1
ATOM 1587 N N . GLU A 1 195 ? -51.886 -9.438 81.186 1.00 55.34 195 GLU A N 1
ATOM 1588 C CA . GLU A 1 195 ? -51.923 -9.520 82.660 1.00 55.34 195 GLU A CA 1
ATOM 1589 C C . GLU A 1 195 ? -52.737 -8.402 83.348 1.00 55.34 195 GLU A C 1
ATOM 1591 O O . GLU A 1 195 ? -52.979 -8.475 84.551 1.00 55.34 195 GLU A O 1
ATOM 1596 N N . LYS A 1 196 ? -53.230 -7.391 82.614 1.00 52.84 196 LYS A N 1
ATOM 1597 C CA . LYS A 1 196 ? -54.035 -6.288 83.181 1.00 52.84 196 LYS A CA 1
ATOM 1598 C C . LYS A 1 196 ? -55.541 -6.336 82.899 1.00 52.84 196 LYS A C 1
ATOM 1600 O O . LYS A 1 196 ? -56.245 -5.429 83.332 1.00 52.84 196 LYS A O 1
ATOM 1605 N N . LYS A 1 197 ? -56.079 -7.367 82.235 1.00 47.88 197 LYS A N 1
ATOM 1606 C CA . LYS A 1 197 ? -57.529 -7.465 81.961 1.00 47.88 197 LYS A CA 1
ATOM 1607 C C . LYS A 1 197 ? -58.136 -8.798 82.409 1.00 47.88 197 LYS A C 1
ATOM 1609 O O . LYS A 1 197 ? -58.484 -9.652 81.604 1.00 47.88 197 LYS A O 1
ATOM 1614 N N . LYS A 1 198 ? -58.358 -8.921 83.721 1.00 47.56 198 LYS A N 1
ATOM 1615 C CA . LYS A 1 198 ? -59.563 -9.571 84.260 1.00 47.56 198 LYS A CA 1
ATOM 1616 C C . LYS A 1 198 ? -60.606 -8.477 84.487 1.00 47.56 198 LYS A C 1
ATOM 1618 O O . LYS A 1 198 ? -60.594 -7.878 85.548 1.00 47.56 198 LYS A O 1
ATOM 1623 N N . GLU A 1 199 ? -61.420 -8.181 83.478 1.00 45.06 199 GLU A N 1
ATOM 1624 C CA . GLU A 1 199 ? -62.874 -7.964 83.583 1.00 45.06 199 GLU A CA 1
ATOM 1625 C C . GLU A 1 199 ? -63.447 -7.439 82.259 1.00 45.06 199 GLU A C 1
ATOM 1627 O O . GLU A 1 199 ? -62.802 -6.690 81.528 1.00 45.06 199 GLU A O 1
ATOM 1632 N N . VAL A 1 200 ? -64.704 -7.819 8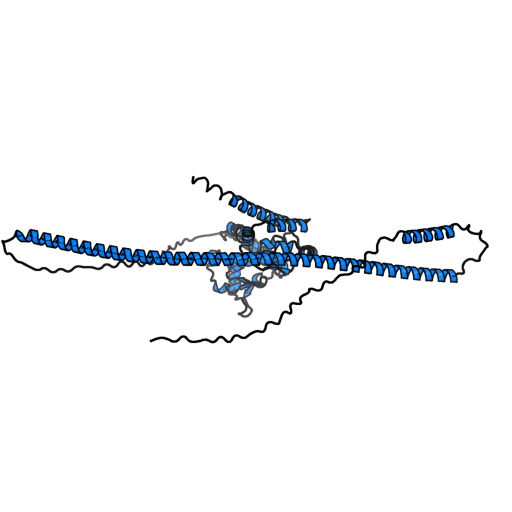2.030 1.00 41.41 200 VAL A N 1
ATOM 1633 C CA . VAL A 1 200 ? -65.627 -7.397 80.967 1.00 41.41 200 VAL A CA 1
ATOM 1634 C C . VAL A 1 200 ? -65.526 -8.156 79.637 1.00 41.41 200 VAL A C 1
ATOM 1636 O O . VAL A 1 200 ? -64.863 -7.783 78.673 1.00 41.41 200 VAL A O 1
ATOM 1639 N N . ILE A 1 201 ? -66.299 -9.243 79.634 1.00 45.28 201 ILE A N 1
ATOM 1640 C CA . ILE A 1 201 ? -66.923 -9.926 78.500 1.00 45.28 201 ILE A CA 1
ATOM 1641 C C . ILE A 1 201 ? -67.689 -8.904 77.652 1.00 45.28 201 ILE A C 1
ATOM 1643 O O . ILE A 1 201 ? -68.567 -8.263 78.213 1.00 45.28 201 ILE A O 1
ATOM 1647 N N . HIS A 1 202 ? -67.450 -8.840 76.337 1.00 37.59 202 HIS A N 1
ATOM 1648 C CA . HIS A 1 202 ? -68.465 -8.571 75.302 1.00 37.59 202 HIS A CA 1
ATOM 1649 C C . HIS A 1 202 ? -67.966 -9.058 73.924 1.00 37.59 202 HIS A C 1
ATOM 1651 O O . HIS A 1 202 ? -66.912 -8.649 73.445 1.00 37.59 202 HIS A O 1
ATOM 1657 N N . SER A 1 203 ? -68.740 -9.959 73.307 1.00 45.16 203 SER A N 1
ATOM 1658 C CA . SER A 1 203 ? -68.835 -10.184 71.847 1.00 45.16 203 SER A CA 1
ATOM 1659 C C . SER A 1 203 ? -69.380 -8.902 71.165 1.00 45.16 203 SER A C 1
ATOM 1661 O O . SER A 1 203 ? -69.955 -8.105 71.910 1.00 45.16 203 SER A O 1
ATOM 1663 N N . PRO A 1 204 ? -69.333 -8.673 69.822 1.00 51.72 204 PRO A N 1
ATOM 1664 C CA . PRO A 1 204 ? -69.442 -9.677 68.748 1.00 51.72 204 PRO A CA 1
ATOM 1665 C C . PRO A 1 204 ? -68.779 -9.346 67.374 1.00 51.72 204 PRO A C 1
ATOM 1667 O O . PRO A 1 204 ? -68.120 -8.332 67.190 1.00 51.72 204 PRO A O 1
ATOM 1670 N N . SER A 1 205 ? -69.096 -10.226 66.413 1.00 35.97 205 SER A N 1
ATOM 1671 C CA . SER A 1 205 ? -69.363 -10.006 64.977 1.00 35.97 205 SER A CA 1
ATOM 1672 C C . SER A 1 205 ? -68.231 -9.851 63.959 1.00 35.97 205 SER A C 1
ATOM 1674 O O . SER A 1 205 ? -67.489 -8.879 63.916 1.00 35.97 205 SER A O 1
ATOM 1676 N N . ALA A 1 206 ? -68.251 -10.834 63.057 1.00 53.12 206 ALA A N 1
ATOM 1677 C CA . ALA A 1 206 ? -67.634 -10.886 61.746 1.00 53.12 206 ALA A CA 1
ATOM 1678 C C . ALA A 1 206 ? -68.151 -9.792 60.803 1.00 53.12 206 ALA A C 1
ATOM 1680 O O . ALA A 1 206 ? -69.357 -9.554 60.765 1.00 53.12 206 ALA A O 1
ATOM 1681 N N . VAL A 1 207 ? -67.253 -9.247 59.978 1.00 38.84 207 VAL A N 1
ATOM 1682 C CA . VAL A 1 207 ? -67.543 -8.812 58.605 1.00 38.84 207 VAL A CA 1
ATOM 1683 C C . VAL A 1 207 ? -66.306 -9.118 57.755 1.00 38.84 207 VAL A C 1
ATOM 1685 O O . VAL A 1 207 ? -65.173 -8.995 58.215 1.00 38.84 207 VAL A O 1
ATOM 1688 N N . PHE A 1 208 ? -66.580 -9.621 56.562 1.00 49.81 208 PHE A N 1
ATOM 1689 C CA . PHE A 1 208 ? -65.697 -10.189 55.559 1.00 49.81 208 PHE A CA 1
ATOM 1690 C C . PHE A 1 208 ? -65.825 -9.261 54.346 1.00 49.81 208 PHE A C 1
ATOM 1692 O O . PHE A 1 208 ? -66.938 -9.143 53.855 1.00 49.81 208 PHE A O 1
ATOM 1699 N N . ASP A 1 209 ? -64.744 -8.616 53.907 1.00 38.06 209 ASP A N 1
ATOM 1700 C CA . ASP A 1 209 ? -64.600 -7.881 52.633 1.00 38.06 209 ASP A CA 1
ATOM 1701 C C . ASP A 1 209 ? -63.081 -7.897 52.347 1.00 38.06 209 ASP A C 1
ATOM 1703 O O . ASP A 1 209 ? -62.309 -7.452 53.193 1.00 38.06 209 ASP A O 1
ATOM 1707 N N . SER A 1 210 ? -62.535 -8.671 51.401 1.00 50.56 210 SER A N 1
ATOM 1708 C CA . SER A 1 210 ? -62.655 -8.624 49.932 1.00 50.56 210 SER A CA 1
ATOM 1709 C C . SER A 1 210 ? -62.176 -7.297 49.339 1.00 50.56 210 SER A C 1
ATOM 1711 O O . SER A 1 210 ? -63.008 -6.440 49.082 1.00 50.56 210 SER A O 1
ATOM 1713 N N . ASP A 1 211 ? -60.866 -7.152 49.105 1.00 48.69 211 ASP A N 1
ATOM 1714 C CA . ASP A 1 211 ? -60.319 -6.427 47.943 1.00 48.69 211 ASP A CA 1
ATOM 1715 C C . ASP A 1 211 ? -58.787 -6.581 47.886 1.00 48.69 211 ASP A C 1
ATOM 1717 O O . ASP A 1 211 ? -58.087 -6.091 48.766 1.00 48.69 211 ASP A O 1
ATOM 1721 N N . ASP A 1 212 ? -58.278 -7.270 46.863 1.00 45.91 212 ASP A N 1
ATOM 1722 C CA . ASP A 1 212 ? -56.875 -7.207 46.429 1.00 45.91 212 ASP A CA 1
ATOM 1723 C C . ASP A 1 212 ? -56.895 -7.279 44.896 1.00 45.91 212 ASP A C 1
ATOM 1725 O O . ASP A 1 212 ? -57.210 -8.313 44.302 1.00 45.91 212 ASP A O 1
ATOM 1729 N N . SER A 1 213 ? -56.669 -6.122 44.274 1.00 47.22 213 SER A N 1
ATOM 1730 C CA . SER A 1 213 ? -56.560 -5.944 42.828 1.00 47.22 213 SER A CA 1
ATOM 1731 C C . SER A 1 213 ? -55.079 -5.915 42.459 1.00 47.22 213 SER A C 1
ATOM 1733 O O . SER A 1 213 ? -54.372 -4.974 42.815 1.00 47.22 213 SER A O 1
ATOM 1735 N N . ASP A 1 214 ? -54.630 -6.956 41.759 1.00 49.47 214 ASP A N 1
ATOM 1736 C CA . ASP A 1 214 ? -53.318 -7.039 41.119 1.00 49.47 214 ASP A CA 1
ATOM 1737 C C . ASP A 1 214 ? -53.324 -6.198 39.828 1.00 49.47 214 ASP A C 1
ATOM 1739 O O . ASP A 1 214 ? -53.996 -6.550 38.856 1.00 49.47 214 ASP A O 1
ATOM 1743 N N . GLU A 1 215 ? -52.566 -5.099 39.798 1.00 49.31 215 GLU A N 1
ATOM 1744 C CA . GLU A 1 215 ? -52.194 -4.415 38.554 1.00 49.31 215 GLU A CA 1
ATOM 1745 C C . GLU A 1 215 ? -50.736 -4.753 38.210 1.00 49.31 215 GLU A C 1
ATOM 1747 O O . GLU A 1 215 ? -49.794 -4.264 38.835 1.00 49.31 215 GLU A O 1
ATOM 1752 N N . GLU A 1 216 ? -50.557 -5.629 37.216 1.00 49.56 216 GLU A N 1
ATOM 1753 C CA . GLU A 1 216 ? -49.278 -5.848 36.540 1.00 49.56 216 GLU A CA 1
ATOM 1754 C C . GLU A 1 216 ? -49.077 -4.783 35.450 1.00 49.56 216 GLU A C 1
ATOM 1756 O O . GLU A 1 216 ? -49.829 -4.705 34.477 1.00 49.56 216 GLU A O 1
ATOM 1761 N N . GLU A 1 217 ? -48.027 -3.974 35.602 1.00 45.16 217 GLU A N 1
ATOM 1762 C CA . GLU A 1 217 ? -47.516 -3.075 34.568 1.00 45.16 217 GLU A CA 1
ATOM 1763 C C . GLU A 1 217 ? -46.761 -3.877 33.491 1.00 45.16 217 GLU A C 1
ATOM 1765 O O . GLU A 1 217 ? -45.644 -4.349 33.707 1.00 45.16 217 GLU A O 1
ATOM 1770 N N . HIS A 1 218 ? -47.348 -3.985 32.298 1.00 42.59 218 HIS A N 1
ATOM 1771 C CA . HIS A 1 218 ? -46.648 -4.356 31.068 1.00 42.59 218 HIS A CA 1
ATOM 1772 C C . HIS A 1 218 ? -46.638 -3.149 30.121 1.00 42.59 218 HIS A C 1
ATOM 1774 O O . HIS A 1 218 ? -47.673 -2.736 29.601 1.00 42.59 218 HIS A O 1
ATOM 1780 N N . SER A 1 219 ? -45.458 -2.570 29.911 1.00 42.25 219 SER A N 1
ATOM 1781 C CA . SER A 1 219 ? -45.207 -1.512 28.935 1.00 42.25 219 SER A CA 1
ATOM 1782 C C . SER A 1 219 ? -44.864 -2.122 27.570 1.00 42.25 219 SER A C 1
ATOM 1784 O O . SER A 1 219 ? -43.746 -2.605 27.384 1.00 42.25 219 SER A O 1
ATOM 1786 N N . ASP A 1 220 ? -45.798 -2.065 26.624 1.00 38.88 220 ASP A N 1
ATOM 1787 C CA . ASP A 1 220 ? -45.529 -2.229 25.193 1.00 38.88 220 ASP A CA 1
ATOM 1788 C C . ASP A 1 220 ? -45.631 -0.851 24.515 1.00 38.88 220 ASP A C 1
ATOM 1790 O O . ASP A 1 220 ? -46.685 -0.211 24.508 1.00 38.88 220 ASP A O 1
ATOM 1794 N N . GLU A 1 221 ? -44.510 -0.372 23.976 1.00 40.56 221 GLU A N 1
ATOM 1795 C CA . GLU A 1 221 ? -44.425 0.843 23.165 1.00 40.56 221 GLU A CA 1
ATOM 1796 C C . GLU A 1 221 ? -44.865 0.537 21.722 1.00 40.56 221 GLU A C 1
ATOM 1798 O O . GLU A 1 221 ? -44.206 -0.210 21.000 1.00 40.56 221 GLU A O 1
ATOM 1803 N N . GLU A 1 222 ? -45.983 1.130 21.291 1.00 40.97 222 GLU A N 1
ATOM 1804 C CA . GLU A 1 222 ? -46.486 1.079 19.914 1.00 40.97 222 GLU A CA 1
ATOM 1805 C C . GLU A 1 222 ? -46.375 2.481 19.279 1.00 40.97 222 GLU A C 1
ATOM 1807 O O . GLU A 1 222 ? -47.104 3.415 19.626 1.00 40.97 222 GLU A O 1
ATOM 1812 N N . GLU A 1 223 ? -45.423 2.646 18.356 1.00 40.62 223 GLU A N 1
ATOM 1813 C CA . GLU A 1 223 ? -45.204 3.878 17.590 1.00 40.62 223 GLU A CA 1
ATOM 1814 C C . GLU A 1 223 ? -46.352 4.127 16.593 1.00 40.62 223 GLU A C 1
ATOM 1816 O O . GLU A 1 223 ? -46.572 3.361 15.651 1.00 40.62 223 GLU A O 1
ATOM 1821 N N . LYS A 1 224 ? -47.070 5.246 16.760 1.00 39.50 224 LYS A N 1
ATOM 1822 C CA . LYS A 1 224 ? -48.047 5.751 15.784 1.00 39.50 224 LYS A CA 1
ATOM 1823 C C . LYS A 1 224 ? -47.401 6.719 14.795 1.00 39.50 224 LYS A C 1
ATOM 1825 O O . LYS A 1 224 ? -46.833 7.738 15.179 1.00 39.50 224 LYS A O 1
ATOM 1830 N N . ALA A 1 225 ? -47.588 6.414 13.514 1.00 40.81 225 ALA A N 1
ATOM 1831 C CA . ALA A 1 225 ? -47.329 7.293 12.382 1.00 40.81 225 ALA A CA 1
ATOM 1832 C C . ALA A 1 225 ? -48.240 8.535 12.407 1.00 40.81 225 ALA A C 1
ATOM 1834 O O . ALA A 1 225 ? -49.431 8.441 12.712 1.00 40.81 225 ALA A O 1
ATOM 1835 N N . VAL A 1 226 ? -47.668 9.688 12.059 1.00 39.88 226 VAL A N 1
ATOM 1836 C CA . VAL A 1 226 ? -48.354 10.982 11.975 1.00 39.88 226 VAL A CA 1
ATOM 1837 C C . VAL A 1 226 ? -48.631 11.305 10.506 1.00 39.88 226 VAL A C 1
ATOM 1839 O O . VAL A 1 226 ? -47.703 11.413 9.704 1.00 39.88 226 VAL A O 1
ATOM 1842 N N . ASP A 1 227 ? -49.913 11.457 10.174 1.00 43.78 227 ASP A N 1
ATOM 1843 C CA . ASP A 1 227 ? -50.415 12.011 8.914 1.00 43.78 227 ASP A CA 1
ATOM 1844 C C . ASP A 1 227 ? -50.045 13.498 8.790 1.00 43.78 227 ASP A C 1
ATOM 1846 O O . ASP A 1 227 ? -50.246 14.279 9.723 1.00 43.78 227 ASP A O 1
ATOM 1850 N N . SER A 1 228 ? -49.555 13.903 7.616 1.00 38.31 228 SER A N 1
ATOM 1851 C CA . SER A 1 228 ? -49.452 15.313 7.219 1.00 38.31 228 SER A CA 1
ATOM 1852 C C . SER A 1 228 ? -50.511 15.668 6.168 1.00 38.31 228 SER A C 1
ATOM 1854 O O . SER A 1 228 ? -50.838 14.831 5.325 1.00 38.31 228 SER A O 1
ATOM 1856 N N . PRO A 1 229 ? -51.057 16.898 6.208 1.00 47.00 229 PRO A N 1
ATOM 1857 C CA . PRO A 1 229 ? -52.221 17.290 5.424 1.00 47.00 229 PRO A CA 1
ATOM 1858 C C . PRO A 1 229 ? -51.877 17.725 3.994 1.00 47.00 229 PRO A C 1
ATOM 1860 O O . PRO A 1 229 ? -50.833 18.318 3.726 1.00 47.00 229 PRO A O 1
ATOM 1863 N N . ALA A 1 230 ? -52.828 17.469 3.096 1.00 41.91 230 ALA A N 1
ATOM 1864 C CA . ALA A 1 230 ? -52.871 17.983 1.736 1.00 41.91 230 ALA A CA 1
ATOM 1865 C C . ALA A 1 230 ? -53.035 19.512 1.719 1.00 41.91 230 ALA A C 1
ATOM 1867 O O . ALA A 1 230 ? -53.867 20.059 2.446 1.00 41.91 230 ALA A O 1
ATOM 1868 N N . PHE A 1 231 ? -52.277 20.183 0.851 1.00 33.62 231 PHE A N 1
ATOM 1869 C CA . PHE A 1 231 ? -52.504 21.574 0.476 1.00 33.62 231 PHE A CA 1
ATOM 1870 C C . PHE A 1 231 ? -52.572 21.663 -1.053 1.00 33.62 231 PHE A C 1
ATOM 1872 O O . PHE A 1 231 ? -51.563 21.513 -1.739 1.00 33.62 231 PHE A O 1
ATOM 1879 N N . ASP A 1 232 ? -53.785 21.871 -1.560 1.00 40.53 232 ASP A N 1
ATOM 1880 C CA . ASP A 1 232 ? -54.063 22.305 -2.927 1.00 40.53 232 ASP A CA 1
ATOM 1881 C C . ASP A 1 232 ? -53.770 23.804 -3.048 1.00 40.53 232 ASP A C 1
ATOM 1883 O O . ASP A 1 232 ? -54.185 24.584 -2.188 1.00 40.53 232 ASP A O 1
ATOM 1887 N N . SER A 1 233 ? -53.106 24.224 -4.126 1.00 40.31 233 SER A N 1
ATOM 1888 C CA . SER A 1 233 ? -53.227 25.584 -4.669 1.00 40.31 233 SER A CA 1
ATOM 1889 C C . SER A 1 233 ? -52.815 25.612 -6.143 1.00 40.31 233 SER A C 1
ATOM 1891 O O . SER A 1 233 ? -51.647 25.460 -6.498 1.00 40.31 233 SER A O 1
ATOM 1893 N N . GLU A 1 234 ? -53.836 25.800 -6.976 1.00 35.59 234 GLU A N 1
ATOM 1894 C CA . GLU A 1 234 ? -53.827 26.367 -8.331 1.00 35.59 234 GLU A CA 1
ATOM 1895 C C . GLU A 1 234 ? -53.096 27.740 -8.299 1.00 35.59 234 GLU A C 1
ATOM 1897 O O . GLU A 1 234 ? -52.990 28.346 -7.236 1.00 35.59 234 GLU A O 1
ATOM 1902 N N . SER A 1 235 ? -52.493 28.303 -9.351 1.00 35.56 235 SER A N 1
ATOM 1903 C CA . SER A 1 235 ? -53.075 28.675 -10.648 1.00 35.56 235 SER A CA 1
ATOM 1904 C C . SER A 1 235 ? -52.048 29.495 -11.470 1.00 35.56 235 SER A C 1
ATOM 1906 O O . SER A 1 235 ? -51.305 30.260 -10.865 1.00 35.56 235 SER A O 1
ATOM 1908 N N . GLU A 1 236 ? -52.118 29.391 -12.811 1.00 35.88 236 GLU A N 1
ATOM 1909 C CA . GLU A 1 236 ? -51.978 30.466 -13.839 1.00 35.88 236 GLU A CA 1
ATOM 1910 C C . GLU A 1 236 ? -50.660 31.283 -13.932 1.00 35.88 236 GLU A C 1
ATOM 1912 O O . GLU A 1 236 ? -50.126 31.747 -12.939 1.00 35.88 236 GLU A O 1
ATOM 1917 N N . GLY A 1 237 ? -50.057 31.585 -15.089 1.00 32.81 237 GLY A N 1
ATOM 1918 C CA . GLY A 1 237 ? -50.347 31.393 -16.514 1.00 32.81 237 GLY A CA 1
ATOM 1919 C C . GLY A 1 237 ? -49.295 32.158 -17.359 1.00 32.81 237 GLY A C 1
ATOM 1920 O O . GLY A 1 237 ? -48.527 32.922 -16.784 1.00 32.81 237 GLY A O 1
ATOM 1921 N N . GLU A 1 238 ? -49.319 31.958 -18.692 1.00 36.81 238 GLU A N 1
ATOM 1922 C CA . GLU A 1 238 ? -48.885 32.913 -19.752 1.00 36.81 238 GLU A CA 1
ATOM 1923 C C . GLU A 1 238 ? -47.368 33.291 -19.825 1.00 36.81 238 GLU A C 1
ATOM 1925 O O . GLU A 1 238 ? -46.708 33.494 -18.821 1.00 36.81 238 GLU A O 1
ATOM 1930 N N . GLU A 1 239 ? -46.650 33.363 -20.957 1.00 35.00 239 GLU A N 1
ATOM 1931 C CA . GLU A 1 239 ? -46.973 33.615 -22.368 1.00 35.00 239 GLU A CA 1
ATOM 1932 C C . GLU A 1 239 ? -45.950 32.959 -23.325 1.00 35.00 239 GLU A C 1
ATOM 1934 O O . GLU A 1 239 ? -44.800 32.673 -22.984 1.00 35.00 239 GLU A O 1
ATOM 1939 N N . ASP A 1 240 ? -46.413 32.766 -24.560 1.00 38.12 240 ASP A N 1
ATOM 1940 C CA . ASP A 1 240 ? -45.695 32.339 -25.756 1.00 38.12 240 ASP A CA 1
ATOM 1941 C C . ASP A 1 240 ? -44.581 33.307 -26.197 1.00 38.12 240 ASP A C 1
ATOM 1943 O O . ASP A 1 240 ? -44.829 34.497 -26.383 1.00 38.12 240 ASP A O 1
ATOM 1947 N N . GLU A 1 241 ? -43.420 32.780 -26.605 1.00 36.06 241 GLU A N 1
ATOM 1948 C CA . GLU A 1 241 ? -42.612 33.458 -27.626 1.00 36.06 241 GLU A CA 1
ATOM 1949 C C . GLU A 1 241 ? -42.059 32.478 -28.673 1.00 36.06 241 GLU A C 1
ATOM 1951 O O . GLU A 1 241 ? -41.118 31.708 -28.471 1.00 36.06 241 GLU A O 1
ATOM 1956 N N . LYS A 1 242 ? -42.699 32.517 -29.847 1.00 38.91 242 LYS A N 1
ATOM 1957 C CA . LYS A 1 242 ? -42.241 31.899 -31.091 1.00 38.91 242 LYS A CA 1
ATOM 1958 C C . LYS A 1 242 ? -41.001 32.630 -31.592 1.00 38.91 242 LYS A C 1
ATOM 1960 O O . LYS A 1 242 ? -41.105 33.770 -32.036 1.00 38.91 242 LYS A O 1
ATOM 1965 N N . THR A 1 243 ? -39.885 31.920 -31.718 1.00 30.14 243 THR A N 1
ATOM 1966 C CA . THR A 1 243 ? -38.869 32.264 -32.718 1.00 30.14 243 THR A CA 1
ATOM 1967 C C . THR A 1 243 ? -38.528 31.066 -33.597 1.00 30.14 243 THR A C 1
ATOM 1969 O O . THR A 1 243 ? -38.450 29.910 -33.189 1.00 30.14 243 THR A O 1
ATOM 1972 N N . SER A 1 244 ? -38.465 31.384 -34.879 1.00 32.66 244 SER A N 1
ATOM 1973 C CA . SER A 1 244 ? -38.447 30.518 -36.041 1.00 32.66 244 SER A CA 1
ATOM 1974 C C . SER A 1 244 ? -37.049 30.004 -36.387 1.00 32.66 244 SER A C 1
ATOM 1976 O O . SER A 1 244 ? -36.136 30.802 -36.543 1.00 32.66 244 SER A O 1
ATOM 1978 N N . GLY A 1 245 ? -36.960 28.700 -36.664 1.00 31.00 245 GLY A N 1
ATOM 1979 C CA . GLY A 1 245 ? -36.318 28.159 -37.867 1.00 31.00 245 GLY A CA 1
ATOM 1980 C C . GLY A 1 245 ? -34.790 28.173 -37.980 1.00 31.00 245 GLY A C 1
ATOM 1981 O O . GLY A 1 245 ? -34.210 29.173 -38.365 1.00 31.00 245 GLY A O 1
ATOM 1982 N N . GLU A 1 246 ? -34.188 26.985 -37.872 1.00 27.55 246 GLU A N 1
ATOM 1983 C CA . GLU A 1 246 ? -33.298 26.426 -38.906 1.00 27.55 246 GLU A CA 1
ATOM 1984 C C . GLU A 1 246 ? -33.124 24.916 -38.659 1.00 27.55 246 GLU A C 1
ATOM 1986 O O . GLU A 1 246 ? -32.625 24.479 -37.623 1.00 27.55 246 GLU A O 1
ATOM 1991 N N . THR A 1 247 ? -33.609 24.082 -39.583 1.00 29.50 247 THR A N 1
ATOM 1992 C CA . THR A 1 247 ? -33.555 22.616 -39.467 1.00 29.50 247 THR A CA 1
ATOM 1993 C C . THR A 1 247 ? -32.233 22.095 -40.022 1.00 29.50 247 THR A C 1
ATOM 1995 O O . THR A 1 247 ? -32.087 21.835 -41.212 1.00 29.50 247 THR A O 1
ATOM 1998 N N . PHE A 1 248 ? -31.253 21.912 -39.138 1.00 27.06 248 PHE A N 1
ATOM 1999 C CA . PHE A 1 248 ? -30.012 21.207 -39.448 1.00 27.06 248 PHE A CA 1
ATOM 2000 C C . PHE A 1 248 ? -30.235 19.699 -39.249 1.00 27.06 248 PHE A C 1
ATOM 2002 O O . PHE A 1 248 ? -30.272 19.208 -38.121 1.00 27.06 248 PHE A O 1
ATOM 2009 N N . THR A 1 249 ? -30.405 18.928 -40.327 1.00 32.84 249 THR A N 1
ATOM 2010 C CA . THR A 1 249 ? -30.489 17.461 -40.233 1.00 32.84 249 THR A CA 1
ATOM 2011 C C . THR A 1 249 ? -29.090 16.866 -40.066 1.00 32.84 249 THR A C 1
ATOM 2013 O O . THR A 1 249 ? -28.491 16.361 -41.016 1.00 32.84 249 THR A O 1
ATOM 2016 N N . VAL A 1 250 ? -28.546 16.933 -38.848 1.00 31.94 250 VAL A N 1
ATOM 2017 C CA . VAL A 1 250 ? -27.439 16.062 -38.435 1.00 31.94 250 VAL A CA 1
ATOM 2018 C C . VAL A 1 250 ? -28.035 14.681 -38.187 1.00 31.94 250 VAL A C 1
ATOM 2020 O O . VAL A 1 250 ? -28.960 14.544 -37.393 1.00 31.94 250 VAL A O 1
ATOM 2023 N N . SER A 1 251 ? -27.508 13.648 -38.844 1.00 39.38 251 SER A N 1
ATOM 2024 C CA . SER A 1 251 ? -27.759 12.250 -38.473 1.00 39.38 251 SER A CA 1
ATOM 2025 C C . SER A 1 251 ? -27.128 11.979 -37.098 1.00 39.38 251 SER A C 1
ATOM 2027 O O . SER A 1 251 ? -26.039 11.415 -36.998 1.00 39.38 251 SER A O 1
ATOM 2029 N N . THR A 1 252 ? -27.771 12.453 -36.032 1.00 45.97 252 THR A N 1
ATOM 2030 C CA . THR A 1 252 ? -27.401 12.222 -34.638 1.00 45.97 252 THR A CA 1
ATOM 2031 C C . THR A 1 252 ? -27.791 10.799 -34.260 1.00 45.97 252 THR A C 1
ATOM 2033 O O . THR A 1 252 ? -28.964 10.438 -34.237 1.00 45.97 252 THR A O 1
ATOM 2036 N N . ILE A 1 253 ? -26.794 9.962 -33.975 1.00 52.72 253 ILE A N 1
ATOM 2037 C CA . ILE A 1 253 ? -27.038 8.688 -33.297 1.00 52.72 253 ILE A CA 1
ATOM 2038 C C . ILE A 1 253 ? -27.594 9.025 -31.910 1.00 52.72 253 ILE A C 1
ATOM 2040 O O . ILE A 1 253 ? -26.949 9.745 -31.146 1.00 52.72 253 ILE A O 1
ATOM 2044 N N . ASP A 1 254 ? -28.802 8.538 -31.629 1.00 61.22 254 ASP A N 1
ATOM 2045 C CA . ASP A 1 254 ? -29.489 8.699 -30.350 1.00 61.22 254 ASP A CA 1
ATOM 2046 C C . ASP A 1 254 ? -28.602 8.135 -29.222 1.00 61.22 254 ASP A C 1
ATOM 2048 O O . ASP A 1 254 ? -28.309 6.939 -29.236 1.00 61.22 254 ASP A O 1
ATOM 2052 N N . PRO A 1 255 ? -28.139 8.940 -28.246 1.00 57.50 255 PRO A N 1
ATOM 2053 C CA . PRO A 1 255 ? -27.302 8.452 -27.147 1.00 57.50 255 PRO A CA 1
ATOM 2054 C C . PRO A 1 255 ? -27.977 7.354 -26.312 1.00 57.50 255 PRO A C 1
ATOM 2056 O O . PRO A 1 255 ? -27.287 6.590 -25.631 1.00 57.50 255 PRO A O 1
ATOM 2059 N N . LEU A 1 256 ? -29.302 7.205 -26.409 1.00 66.12 256 LEU A N 1
ATOM 2060 C CA . LEU A 1 256 ? -30.033 6.096 -25.801 1.00 66.12 256 LEU A CA 1
ATOM 2061 C C . LEU A 1 256 ? -29.752 4.749 -26.470 1.00 66.12 256 LEU A C 1
ATOM 2063 O O . LEU A 1 256 ? -29.959 3.712 -25.842 1.00 66.12 256 LEU A O 1
ATOM 2067 N N . SER A 1 257 ? -29.186 4.736 -27.680 1.00 71.56 257 SER A N 1
ATOM 2068 C CA . SER A 1 257 ? -28.766 3.513 -28.368 1.00 71.56 257 SER A CA 1
ATOM 2069 C C . SER A 1 257 ? -27.596 2.795 -27.681 1.00 71.56 257 SER A C 1
ATOM 2071 O O . SER A 1 257 ? -27.279 1.668 -28.048 1.00 71.56 257 SER A O 1
ATOM 2073 N N . ILE A 1 258 ? -26.915 3.444 -26.726 1.00 75.12 258 ILE A N 1
ATOM 2074 C CA . ILE A 1 258 ? -25.834 2.851 -25.915 1.00 75.12 258 ILE A CA 1
ATOM 2075 C C . ILE A 1 258 ? -26.387 2.049 -24.727 1.00 75.12 258 ILE A C 1
ATOM 2077 O O . ILE A 1 258 ? -25.686 1.232 -24.118 1.00 75.12 258 ILE A O 1
ATOM 2081 N N . LEU A 1 259 ? -27.630 2.315 -24.343 1.00 79.25 259 LEU A N 1
ATOM 2082 C CA . LEU A 1 259 ? -28.279 1.607 -23.259 1.00 79.25 259 LEU A CA 1
ATOM 2083 C C . LEU A 1 259 ? -28.928 0.348 -23.835 1.00 79.25 259 LEU A C 1
ATOM 2085 O O . LEU A 1 259 ? -29.629 0.402 -24.843 1.00 79.25 259 LEU A O 1
ATOM 2089 N N . ARG A 1 260 ? -28.724 -0.789 -23.170 1.00 79.69 260 ARG A N 1
ATOM 2090 C CA . ARG A 1 260 ? -29.394 -2.046 -23.510 1.00 79.69 260 ARG A CA 1
ATOM 2091 C C . ARG A 1 260 ? -30.129 -2.635 -22.308 1.00 79.69 260 ARG A C 1
ATOM 2093 O O . ARG A 1 260 ? -29.680 -2.454 -21.169 1.00 79.69 260 ARG A O 1
ATOM 2100 N N . PRO A 1 261 ? -31.200 -3.410 -22.538 1.00 72.50 261 PRO A N 1
ATOM 2101 C CA . PRO A 1 261 ? -31.741 -4.294 -21.518 1.00 72.50 261 PRO A CA 1
ATOM 2102 C C . PRO A 1 261 ? -30.686 -5.323 -21.079 1.00 72.50 261 PRO A C 1
ATOM 2104 O O . PRO A 1 261 ? -29.872 -5.803 -21.872 1.00 72.50 261 PRO A O 1
ATOM 2107 N N . SER A 1 262 ? -30.689 -5.675 -19.798 1.00 68.25 262 SER A N 1
ATOM 2108 C CA . SER A 1 262 ? -29.880 -6.752 -19.233 1.00 68.25 262 SER A CA 1
ATOM 2109 C C . SER A 1 262 ? -30.269 -8.089 -19.878 1.00 68.25 262 SER A C 1
ATOM 2111 O O . SER A 1 262 ? -31.415 -8.285 -20.268 1.00 68.25 262 SER A O 1
ATOM 2113 N N . LYS A 1 263 ? -29.294 -8.999 -19.987 1.00 52.88 263 LYS A N 1
ATOM 2114 C CA . LYS A 1 263 ? -29.142 -10.116 -20.951 1.00 52.88 263 LYS A CA 1
ATOM 2115 C C . LYS A 1 263 ? -30.286 -11.145 -21.126 1.00 52.88 263 LYS A C 1
ATOM 2117 O O . LYS A 1 263 ? -30.076 -12.115 -21.845 1.00 52.88 263 LYS A O 1
ATOM 2122 N N . ASN A 1 264 ? -31.468 -10.969 -20.541 1.00 52.31 264 ASN A N 1
ATOM 2123 C CA . ASN A 1 264 ? -32.518 -11.994 -20.516 1.00 52.31 264 ASN A CA 1
ATOM 2124 C C . ASN A 1 264 ? -33.788 -11.666 -21.320 1.00 52.31 264 ASN A C 1
ATOM 2126 O O . ASN A 1 264 ? -34.710 -12.475 -21.308 1.00 52.31 264 ASN A O 1
ATOM 2130 N N . GLU A 1 265 ? -33.866 -10.535 -22.026 1.00 52.91 265 GLU A N 1
ATOM 2131 C CA . GLU A 1 265 ? -35.071 -10.156 -22.780 1.00 52.91 265 GLU A CA 1
ATOM 2132 C C . GLU A 1 265 ? -34.718 -9.750 -24.220 1.00 52.91 265 GLU A C 1
ATOM 2134 O O . GLU A 1 265 ? -33.676 -9.156 -24.497 1.00 52.91 265 GLU A O 1
ATOM 2139 N N . SER A 1 266 ? -35.560 -10.158 -25.167 1.00 47.88 266 SER A N 1
ATOM 2140 C CA . SER A 1 266 ? -35.327 -10.061 -26.606 1.00 47.88 266 SER A CA 1
ATOM 2141 C C . SER A 1 266 ? -35.203 -8.612 -27.098 1.00 47.88 266 SER A C 1
ATOM 2143 O O . SER A 1 266 ? -36.208 -7.937 -27.275 1.00 47.88 266 SER A O 1
ATOM 2145 N N . GLY A 1 267 ? -33.970 -8.175 -27.373 1.00 55.22 267 GLY A N 1
ATOM 2146 C CA . GLY A 1 267 ? -33.528 -7.312 -28.487 1.00 55.22 267 GLY A CA 1
ATOM 2147 C C . GLY A 1 267 ? -34.059 -5.880 -28.655 1.00 55.22 267 GLY A C 1
ATOM 2148 O O . GLY A 1 267 ? -33.381 -5.088 -29.303 1.00 55.22 267 GLY A O 1
ATOM 2149 N N . GLN A 1 268 ? -35.217 -5.510 -28.112 1.00 59.38 268 GLN A N 1
ATOM 2150 C CA . GLN A 1 268 ? -35.784 -4.169 -28.254 1.00 59.38 268 GLN A CA 1
ATOM 2151 C C . GLN A 1 268 ? -36.092 -3.568 -26.888 1.00 59.38 268 GLN A C 1
ATOM 2153 O O . GLN A 1 268 ? -36.737 -4.186 -26.044 1.00 59.38 268 GLN A O 1
ATOM 2158 N N . MET A 1 269 ? -35.622 -2.336 -26.686 1.00 62.34 269 MET A N 1
ATOM 2159 C CA . MET A 1 269 ? -36.056 -1.497 -25.575 1.00 62.34 269 MET A CA 1
ATOM 2160 C C . MET A 1 269 ? -37.582 -1.345 -25.629 1.00 62.34 269 MET A C 1
ATOM 2162 O O . MET A 1 269 ? -38.107 -1.018 -26.700 1.00 62.34 269 MET A O 1
ATOM 2166 N N . PRO A 1 270 ? -38.306 -1.549 -24.513 1.00 67.88 270 PRO A N 1
ATOM 2167 C CA . PRO A 1 270 ? -39.725 -1.228 -24.452 1.00 67.88 270 PRO A CA 1
ATOM 2168 C C . PRO A 1 270 ? -39.950 0.217 -24.918 1.00 67.88 270 PRO A C 1
ATOM 2170 O O . PRO A 1 270 ? -39.220 1.116 -24.499 1.00 67.88 270 PRO A O 1
ATOM 2173 N N . LYS A 1 271 ? -40.948 0.463 -25.777 1.00 65.00 271 LYS A N 1
ATOM 2174 C CA . LYS A 1 271 ? -41.282 1.827 -26.245 1.00 65.00 271 LYS A CA 1
ATOM 2175 C C . LYS A 1 271 ? -41.526 2.781 -25.073 1.00 65.00 271 LYS A C 1
ATOM 2177 O O . LYS A 1 271 ? -41.116 3.938 -25.123 1.00 65.00 271 LYS A O 1
ATOM 2182 N N . ASP A 1 272 ? -42.096 2.245 -23.999 1.00 60.00 272 ASP A N 1
ATOM 2183 C CA . ASP A 1 272 ? -42.348 2.951 -22.748 1.00 60.00 272 ASP A CA 1
ATOM 2184 C C . ASP A 1 272 ? -41.047 3.396 -22.073 1.00 60.00 272 ASP A C 1
ATOM 2186 O O . ASP A 1 272 ? -41.009 4.469 -21.491 1.00 60.00 272 ASP A O 1
ATOM 2190 N N . PHE A 1 273 ? -39.950 2.640 -22.206 1.00 64.44 273 PHE A N 1
ATOM 2191 C CA . PHE A 1 273 ? -38.641 3.028 -21.677 1.00 64.44 273 PHE A CA 1
ATOM 2192 C C . PHE A 1 273 ? -38.048 4.210 -22.448 1.00 64.44 273 PHE A C 1
ATOM 2194 O O . PHE A 1 273 ? -37.535 5.141 -21.840 1.00 64.44 273 PHE A O 1
ATOM 2201 N N . VAL A 1 274 ? -38.139 4.206 -23.782 1.00 64.62 274 VAL A N 1
ATOM 2202 C CA . VAL A 1 274 ? -37.641 5.319 -24.609 1.00 64.62 274 VAL A CA 1
ATOM 2203 C C . VAL A 1 274 ? -38.433 6.594 -24.318 1.00 64.62 274 VAL A C 1
ATOM 2205 O O . VAL A 1 274 ? -37.839 7.646 -24.098 1.00 64.62 274 VAL A O 1
ATOM 2208 N N . GLN A 1 275 ? -39.766 6.499 -24.233 1.00 66.25 275 GLN A N 1
ATOM 2209 C CA . GLN A 1 275 ? -40.603 7.635 -23.832 1.00 66.25 275 GLN A CA 1
ATOM 2210 C C . GLN A 1 275 ? -40.298 8.106 -22.411 1.00 66.25 275 GLN A C 1
ATOM 2212 O O . GLN A 1 275 ? -40.246 9.308 -22.167 1.00 66.25 275 GLN A O 1
ATOM 2217 N N . LEU A 1 276 ? -40.066 7.178 -21.484 1.00 65.06 276 LEU A N 1
ATOM 2218 C CA . LEU A 1 276 ? -39.719 7.500 -20.109 1.00 65.06 276 LEU A CA 1
ATOM 2219 C C . LEU A 1 276 ? -38.374 8.226 -20.043 1.00 65.06 276 LEU A C 1
ATOM 2221 O O . LEU A 1 276 ? -38.311 9.256 -19.394 1.00 65.06 276 LEU A O 1
ATOM 2225 N N . VAL A 1 277 ? -37.336 7.778 -20.759 1.00 64.19 277 VAL A N 1
ATOM 2226 C CA . VAL A 1 277 ? -36.030 8.463 -20.780 1.00 64.19 277 VAL A CA 1
ATOM 2227 C C . VAL A 1 277 ? -36.100 9.850 -21.417 1.00 64.19 277 VAL A C 1
ATOM 2229 O O . VAL A 1 277 ? -35.450 10.769 -20.923 1.00 64.19 277 VAL A O 1
ATOM 2232 N N . LEU A 1 278 ? -36.918 10.032 -22.455 1.00 67.50 278 LEU A N 1
ATOM 2233 C CA . LEU A 1 278 ? -37.182 11.363 -23.007 1.00 67.50 278 LEU A CA 1
ATOM 2234 C C . LEU A 1 278 ? -37.892 12.268 -21.985 1.00 67.50 278 LEU A C 1
ATOM 2236 O O . LEU A 1 278 ? -37.537 13.438 -21.877 1.00 67.50 278 LEU A O 1
ATOM 2240 N N . ARG A 1 279 ? -38.807 11.712 -21.179 1.00 68.06 279 ARG A N 1
ATOM 2241 C CA . ARG A 1 279 ? -39.459 12.413 -20.059 1.00 68.06 279 ARG A CA 1
ATOM 2242 C C . ARG A 1 279 ? -38.551 12.622 -18.842 1.00 68.06 279 ARG A C 1
ATOM 2244 O O . ARG A 1 279 ? -38.786 13.565 -18.103 1.00 68.06 279 ARG A O 1
ATOM 2251 N N . LEU A 1 280 ? -37.492 11.825 -18.639 1.00 65.12 280 LEU A N 1
ATOM 2252 C CA . LEU A 1 280 ? -36.553 12.006 -17.512 1.00 65.12 280 LEU A CA 1
ATOM 2253 C C . LEU A 1 280 ? -35.856 13.376 -17.541 1.00 65.12 280 LEU A C 1
ATOM 2255 O O . LEU A 1 280 ? -35.373 13.816 -16.506 1.00 65.12 280 LEU A O 1
ATOM 2259 N N . ILE A 1 281 ? -35.787 14.035 -18.703 1.00 59.06 281 ILE A N 1
ATOM 2260 C CA . ILE A 1 281 ? -35.266 15.408 -18.839 1.00 59.06 281 ILE A CA 1
ATOM 2261 C C . ILE A 1 281 ? -36.222 16.433 -18.214 1.00 59.06 281 ILE A C 1
ATOM 2263 O O . ILE A 1 281 ? -35.790 17.495 -17.774 1.00 59.06 281 ILE A O 1
ATOM 2267 N N . GLU A 1 282 ? -37.516 16.121 -18.213 1.00 67.25 282 GLU A N 1
ATOM 2268 C CA . GLU A 1 282 ? -38.610 16.990 -17.771 1.00 67.25 282 GLU A CA 1
ATOM 2269 C C . GLU A 1 282 ? -39.019 16.703 -16.315 1.00 67.25 282 GLU A C 1
ATOM 2271 O O . GLU A 1 282 ? -39.759 17.482 -15.722 1.00 67.25 282 GLU A O 1
ATOM 2276 N N . CYS A 1 283 ? -38.533 15.605 -15.724 1.00 62.34 283 CYS A N 1
ATOM 2277 C CA . CYS A 1 283 ? -38.829 15.222 -14.345 1.00 62.34 283 CYS A CA 1
ATOM 2278 C C . CYS A 1 283 ? -37.882 15.894 -13.340 1.00 62.34 283 CYS A C 1
ATOM 2280 O O . CYS A 1 283 ? -36.664 15.899 -13.527 1.00 62.34 283 CYS A O 1
ATOM 2282 N N . ASN A 1 284 ? -38.428 16.378 -12.223 1.00 66.94 284 ASN A N 1
ATOM 2283 C CA . ASN A 1 284 ? -37.622 16.824 -11.082 1.00 66.94 284 ASN A CA 1
ATOM 2284 C C . ASN A 1 284 ? -37.041 15.624 -10.292 1.00 66.94 284 ASN A C 1
ATOM 2286 O O . ASN A 1 284 ? -37.379 14.464 -10.548 1.00 66.94 284 ASN A O 1
ATOM 2290 N N . GLN A 1 285 ? -36.138 15.880 -9.339 1.00 62.84 285 GLN A N 1
ATOM 2291 C CA . GLN A 1 285 ? -35.452 14.818 -8.588 1.00 62.84 285 GLN A CA 1
ATOM 2292 C C . GLN A 1 285 ? -36.424 13.895 -7.832 1.00 62.84 285 GLN A C 1
ATOM 2294 O O . GLN A 1 285 ? -36.281 12.677 -7.908 1.00 62.84 285 GLN A O 1
ATOM 2299 N N . GLU A 1 286 ? -37.444 14.448 -7.177 1.00 66.38 286 GLU A N 1
ATOM 2300 C CA . GLU A 1 286 ? -38.449 13.666 -6.444 1.00 66.38 286 GLU A CA 1
ATOM 2301 C C . GLU A 1 286 ? -39.274 12.772 -7.379 1.00 66.38 286 GLU A C 1
ATOM 2303 O O . GLU A 1 286 ? -39.537 11.605 -7.076 1.00 66.38 286 GLU A O 1
ATOM 2308 N N . GLN A 1 287 ? -39.626 13.267 -8.568 1.00 67.62 287 GLN A N 1
ATOM 2309 C CA . GLN A 1 287 ? -40.271 12.479 -9.618 1.00 67.62 287 GLN A CA 1
ATOM 2310 C C . GLN A 1 287 ? -39.341 11.377 -10.139 1.00 67.62 287 GLN A C 1
ATOM 2312 O O . GLN A 1 287 ? -39.795 10.262 -10.381 1.00 67.62 287 GLN A O 1
ATOM 2317 N N . LEU A 1 288 ? -38.038 11.639 -10.280 1.00 62.81 288 LEU A N 1
ATOM 2318 C CA . LEU A 1 288 ? -37.042 10.650 -10.715 1.00 62.81 288 LEU A CA 1
ATOM 2319 C C . LEU A 1 288 ? -36.789 9.553 -9.672 1.00 62.81 288 LEU A C 1
ATOM 2321 O O . LEU A 1 288 ? -36.541 8.403 -10.044 1.00 62.81 288 LEU A O 1
ATOM 2325 N N . GLU A 1 289 ? -36.841 9.899 -8.389 1.00 63.62 289 GLU A N 1
ATOM 2326 C CA . GLU A 1 289 ? -36.672 8.971 -7.269 1.00 63.62 289 GLU A CA 1
ATOM 2327 C C . GLU A 1 289 ? -37.944 8.146 -7.005 1.00 63.62 289 GLU A C 1
ATOM 2329 O O . GLU A 1 289 ? -37.850 6.952 -6.710 1.00 63.62 289 GLU A O 1
ATOM 2334 N N . SER A 1 290 ? -39.129 8.737 -7.206 1.00 65.94 290 SER A N 1
ATOM 2335 C CA . SER A 1 290 ? -40.433 8.057 -7.106 1.00 65.94 290 SER A CA 1
ATOM 2336 C C . SER A 1 290 ? -40.814 7.250 -8.358 1.00 65.94 290 SER A C 1
ATOM 2338 O O . SER A 1 290 ? -41.626 6.322 -8.274 1.00 65.94 290 SER A O 1
ATOM 2340 N N . SER A 1 291 ? -40.195 7.532 -9.513 1.00 61.47 291 SER A N 1
ATOM 2341 C CA . SER A 1 291 ? -40.356 6.781 -10.766 1.00 61.47 291 SER A CA 1
ATOM 2342 C C . SER A 1 291 ? -39.822 5.351 -10.642 1.00 61.47 291 SER A C 1
ATOM 2344 O O . SER A 1 291 ? -38.671 5.041 -10.940 1.00 61.47 291 SER A O 1
ATOM 2346 N N . ASN A 1 292 ? -40.715 4.477 -10.184 1.00 54.38 292 ASN A N 1
ATOM 2347 C CA . ASN A 1 292 ? -40.654 3.024 -10.055 1.00 54.38 292 ASN A CA 1
ATOM 2348 C C . ASN A 1 292 ? -39.346 2.330 -10.517 1.00 54.38 292 ASN A C 1
ATOM 2350 O O . ASN A 1 292 ? -39.112 2.072 -11.703 1.00 54.38 292 ASN A O 1
ATOM 2354 N N . ASN A 1 293 ? -38.554 1.884 -9.535 1.00 59.00 293 ASN A N 1
ATOM 2355 C CA . ASN A 1 293 ? -37.307 1.117 -9.676 1.00 59.00 293 ASN A CA 1
ATOM 2356 C C . ASN A 1 293 ? -37.394 -0.132 -10.587 1.00 59.00 293 ASN A C 1
ATOM 2358 O O . ASN A 1 293 ? -36.367 -0.636 -11.043 1.00 59.00 293 ASN A O 1
ATOM 2362 N N . ARG A 1 294 ? -38.591 -0.663 -10.875 1.00 60.25 294 ARG A N 1
ATOM 2363 C CA . ARG A 1 294 ? -38.762 -1.909 -11.646 1.00 60.25 294 ARG A CA 1
ATOM 2364 C C . ARG A 1 294 ? -38.324 -1.808 -13.111 1.00 60.25 294 ARG A C 1
ATOM 2366 O O . ARG A 1 294 ? -37.787 -2.786 -13.626 1.00 60.25 294 ARG A O 1
ATOM 2373 N N . LEU A 1 295 ? -38.504 -0.657 -13.766 1.00 60.94 295 LEU A N 1
ATOM 2374 C CA . LEU A 1 295 ? -38.097 -0.469 -15.170 1.00 60.94 295 LEU A CA 1
ATOM 2375 C C . LEU A 1 295 ? -36.579 -0.279 -15.313 1.00 60.94 295 LEU A C 1
ATOM 2377 O O . LEU A 1 295 ? -35.987 -0.684 -16.311 1.00 60.94 295 LEU A O 1
ATOM 2381 N N . PHE A 1 296 ? -35.935 0.285 -14.289 1.00 65.44 296 PHE A N 1
ATOM 2382 C CA . PHE A 1 296 ? -34.514 0.619 -14.321 1.00 65.44 296 PHE A CA 1
ATOM 2383 C C . PHE A 1 296 ? -33.594 -0.440 -13.728 1.00 65.44 296 PHE A C 1
ATOM 2385 O O . PHE A 1 296 ? -32.405 -0.401 -14.001 1.00 65.44 296 PHE A O 1
ATOM 2392 N N . GLN A 1 297 ? -34.094 -1.437 -12.993 1.00 63.53 297 GLN A N 1
ATOM 2393 C CA . GLN A 1 297 ? -33.271 -2.526 -12.436 1.00 63.53 297 GLN A CA 1
ATOM 2394 C C . GLN A 1 297 ? -32.497 -3.354 -13.484 1.00 63.53 297 GLN A C 1
ATOM 2396 O O . GLN A 1 297 ? -31.703 -4.225 -13.121 1.00 63.53 297 GLN A O 1
ATOM 2401 N N . ARG A 1 298 ? -32.730 -3.117 -14.778 1.00 71.19 298 ARG A N 1
ATOM 2402 C CA . ARG A 1 298 ? -32.259 -3.958 -15.879 1.00 71.19 298 ARG A CA 1
ATOM 2403 C C . ARG A 1 298 ? -31.552 -3.186 -16.990 1.00 71.19 298 ARG A C 1
ATOM 2405 O O . ARG A 1 298 ? -31.413 -3.739 -18.071 1.00 71.19 298 ARG A O 1
ATOM 2412 N N . VAL A 1 299 ? -31.087 -1.959 -16.768 1.00 82.19 299 VAL A N 1
ATOM 2413 C CA . VAL A 1 299 ? -30.395 -1.192 -17.818 1.00 82.19 299 VAL A CA 1
ATOM 2414 C C . VAL A 1 299 ? -28.886 -1.371 -17.689 1.00 82.19 299 VAL A C 1
ATOM 2416 O O . VAL A 1 299 ? -28.310 -1.146 -16.628 1.00 82.19 299 VAL A O 1
ATOM 2419 N N . MET A 1 300 ? -28.229 -1.775 -18.773 1.00 86.56 300 MET A N 1
ATOM 2420 C CA . MET A 1 300 ? -26.772 -1.856 -18.871 1.00 86.56 300 MET A CA 1
ATOM 2421 C C . MET A 1 300 ? -26.284 -0.816 -19.871 1.00 86.56 300 MET A C 1
ATOM 2423 O O . MET A 1 300 ? -26.819 -0.708 -20.972 1.00 86.56 300 MET A O 1
ATOM 2427 N N . CYS A 1 301 ? -25.235 -0.083 -19.517 1.00 88.62 301 CYS A N 1
ATOM 2428 C CA . CYS A 1 301 ? -24.524 0.742 -20.486 1.00 88.62 301 CYS A CA 1
ATOM 2429 C C . CYS A 1 301 ? -23.511 -0.112 -21.252 1.00 88.62 301 CYS A C 1
ATOM 2431 O O . CYS A 1 301 ? -22.585 -0.644 -20.641 1.00 88.62 301 CYS A O 1
ATOM 2433 N N . ASP A 1 302 ? -23.640 -0.216 -22.576 1.00 80.12 302 ASP A N 1
ATOM 2434 C CA . ASP A 1 302 ? -22.742 -1.035 -23.403 1.00 80.12 302 ASP A CA 1
ATOM 2435 C C . ASP A 1 302 ? -21.304 -0.513 -23.455 1.00 80.12 302 ASP A C 1
ATOM 2437 O O . ASP A 1 302 ? -20.351 -1.286 -23.592 1.00 80.12 302 ASP A O 1
ATOM 2441 N N . LEU A 1 303 ? -21.120 0.800 -23.308 1.00 82.00 303 LEU A N 1
ATOM 2442 C CA . LEU A 1 303 ? -19.788 1.403 -23.318 1.00 82.00 303 LEU A CA 1
ATOM 2443 C C . LEU A 1 303 ? -19.024 1.154 -22.022 1.00 82.00 303 LEU A C 1
ATOM 2445 O O . LEU A 1 303 ? -17.814 0.919 -22.058 1.00 82.00 303 LEU A O 1
ATOM 2449 N N . CYS A 1 304 ? -19.725 1.194 -20.892 1.00 86.19 304 CYS A N 1
ATOM 2450 C CA . CYS A 1 304 ? -19.121 1.084 -19.568 1.00 86.19 304 CYS A CA 1
ATOM 2451 C C . CYS A 1 304 ? -19.220 -0.327 -18.972 1.00 86.19 304 CYS A C 1
ATOM 2453 O O . CYS A 1 304 ? -18.484 -0.626 -18.037 1.00 86.19 304 CYS A O 1
ATOM 2455 N N . ASP A 1 305 ? -20.114 -1.170 -19.493 1.00 85.88 305 ASP A N 1
ATOM 2456 C CA . ASP A 1 305 ? -20.497 -2.478 -18.941 1.00 85.88 305 ASP A CA 1
ATOM 2457 C C . ASP A 1 305 ? -20.921 -2.398 -17.460 1.00 85.88 305 ASP A C 1
ATOM 2459 O O . ASP A 1 305 ? -20.596 -3.253 -16.637 1.00 85.88 305 ASP A O 1
ATOM 2463 N N . VAL A 1 306 ? -21.635 -1.321 -17.104 1.00 84.12 306 VAL A N 1
ATOM 2464 C CA . VAL A 1 306 ? -22.115 -1.057 -15.739 1.00 84.12 306 VAL A CA 1
ATOM 2465 C C . VAL A 1 306 ? -23.642 -1.172 -15.694 1.00 84.12 306 VAL A C 1
ATOM 2467 O O . VAL A 1 306 ? -24.306 -0.536 -16.521 1.00 84.12 306 VAL A O 1
ATOM 2470 N N . PRO A 1 307 ? -24.209 -1.930 -14.733 1.00 86.94 307 PRO A N 1
ATOM 2471 C CA . PRO A 1 307 ? -25.642 -1.928 -14.471 1.00 86.94 307 PRO A CA 1
ATOM 2472 C C . PRO A 1 307 ? -26.053 -0.613 -13.818 1.00 86.94 307 PRO A C 1
ATOM 2474 O O . PRO A 1 307 ? -25.511 -0.214 -12.783 1.00 86.94 307 PRO A O 1
ATOM 2477 N N . ILE A 1 308 ? -27.041 0.041 -14.407 1.00 85.12 308 ILE A N 1
ATOM 2478 C CA . ILE A 1 308 ? -27.644 1.266 -13.903 1.00 85.12 308 ILE A CA 1
ATOM 2479 C C . ILE A 1 308 ? -28.997 0.884 -13.316 1.00 85.12 308 ILE A C 1
ATOM 2481 O O . ILE A 1 308 ? -29.750 0.177 -13.969 1.00 85.12 308 ILE A O 1
ATOM 2485 N N . LYS A 1 309 ? -29.274 1.289 -12.071 1.00 81.19 309 LYS A N 1
ATOM 2486 C CA . LYS A 1 309 ? -30.414 0.776 -11.288 1.00 81.19 309 LYS A CA 1
ATOM 2487 C C . LYS A 1 309 ? -31.585 1.753 -11.130 1.00 81.19 309 LYS A C 1
ATOM 2489 O O . LYS A 1 309 ? -32.615 1.348 -10.607 1.00 81.19 309 LYS A O 1
ATOM 2494 N N . SER A 1 310 ? -31.436 3.005 -11.554 1.00 81.00 310 SER A N 1
ATOM 2495 C CA . SER A 1 310 ? -32.461 4.053 -11.444 1.00 81.00 310 SER A CA 1
ATOM 2496 C C . SER A 1 310 ? -32.382 5.021 -12.626 1.00 81.00 310 SER A C 1
ATOM 2498 O O . SER A 1 310 ? -31.331 5.120 -13.265 1.00 81.00 310 SER A O 1
ATOM 2500 N N . GLY A 1 311 ? -33.467 5.753 -12.900 1.00 76.75 311 GLY A N 1
ATOM 2501 C CA . GLY A 1 311 ? -33.512 6.772 -13.957 1.00 76.75 311 GLY A CA 1
ATOM 2502 C C . GLY A 1 311 ? -32.516 7.904 -13.714 1.00 76.75 311 GLY A C 1
ATOM 2503 O O . GLY A 1 311 ? -31.711 8.219 -14.589 1.00 76.75 311 GLY A O 1
ATOM 2504 N N . TYR A 1 312 ? -32.452 8.409 -12.479 1.00 77.25 312 TYR A N 1
ATOM 2505 C CA . TYR A 1 312 ? -31.401 9.340 -12.057 1.00 77.25 312 TYR A CA 1
ATOM 2506 C C . TYR A 1 312 ? -29.993 8.743 -12.229 1.00 77.25 312 TYR A C 1
ATOM 2508 O O . TYR A 1 312 ? -29.057 9.407 -12.676 1.00 77.25 312 TYR A O 1
ATOM 2516 N N . GLY A 1 313 ? -29.845 7.442 -11.960 1.00 82.06 313 GLY A N 1
ATOM 2517 C CA . GLY A 1 313 ? -28.614 6.704 -12.206 1.00 82.06 313 GLY A CA 1
ATOM 2518 C C . GLY A 1 313 ? -28.184 6.710 -13.674 1.00 82.06 313 GLY A C 1
ATOM 2519 O O . GLY A 1 313 ? -26.981 6.690 -13.925 1.00 82.06 313 GLY A O 1
ATOM 2520 N N . ILE A 1 314 ? -29.124 6.761 -14.628 1.00 82.50 314 ILE A N 1
ATOM 2521 C CA . ILE A 1 314 ? -28.827 6.842 -16.067 1.00 82.50 314 ILE A CA 1
ATOM 2522 C C . ILE A 1 314 ? -28.257 8.209 -16.399 1.00 82.50 314 ILE A C 1
ATOM 2524 O O . ILE A 1 314 ? -27.170 8.274 -16.965 1.00 82.50 314 ILE A O 1
ATOM 2528 N N . LEU A 1 315 ? -28.935 9.283 -15.997 1.00 78.69 315 LEU A N 1
ATOM 2529 C CA . LEU A 1 315 ? -28.466 10.648 -16.245 1.00 78.69 315 LEU A CA 1
ATOM 2530 C C . LEU A 1 315 ? -27.087 10.869 -15.616 1.00 78.69 315 LEU A C 1
ATOM 2532 O O . LEU A 1 315 ? -26.132 11.232 -16.307 1.00 78.69 315 LEU A O 1
ATOM 2536 N N . ARG A 1 316 ? -26.937 10.507 -14.337 1.00 81.19 316 ARG A N 1
ATOM 2537 C CA . ARG A 1 316 ? -25.657 10.577 -13.624 1.00 81.19 316 ARG A CA 1
ATOM 2538 C C . ARG A 1 316 ? -24.567 9.742 -14.298 1.00 81.19 316 ARG A C 1
ATOM 2540 O O . ARG A 1 316 ? -23.407 10.142 -14.317 1.00 81.19 316 ARG A O 1
ATOM 2547 N N . HIS A 1 317 ? -24.915 8.576 -14.845 1.00 86.31 317 HIS A N 1
ATOM 2548 C CA . HIS A 1 317 ? -23.961 7.738 -15.564 1.00 86.31 317 HIS A CA 1
ATOM 2549 C C . HIS A 1 317 ? -23.538 8.363 -16.895 1.00 86.31 317 HIS A C 1
ATOM 2551 O O . HIS A 1 317 ? -22.340 8.468 -17.132 1.00 86.31 317 HIS A O 1
ATOM 2557 N N . LEU A 1 318 ? -24.487 8.779 -17.739 1.00 82.06 318 LEU A N 1
ATOM 2558 C CA . LEU A 1 318 ? -24.235 9.297 -19.091 1.00 82.06 318 LEU A CA 1
ATOM 2559 C C . LEU A 1 318 ? -23.437 10.610 -19.078 1.00 82.06 318 LEU A C 1
ATOM 2561 O O . LEU A 1 318 ? -22.547 10.822 -19.905 1.00 82.06 318 LEU A O 1
ATOM 2565 N N . ILE A 1 319 ? -23.727 11.483 -18.115 1.00 77.88 319 ILE A N 1
ATOM 2566 C CA . ILE A 1 319 ? -23.026 12.763 -17.933 1.00 77.88 319 ILE A CA 1
ATOM 2567 C C . ILE A 1 319 ? -21.715 12.553 -17.162 1.00 77.88 319 ILE A C 1
ATOM 2569 O O . ILE A 1 319 ? -20.795 13.366 -17.243 1.00 77.88 319 ILE A O 1
ATOM 2573 N N . GLY A 1 320 ? -21.608 11.434 -16.443 1.00 79.56 320 GLY A N 1
ATOM 2574 C CA . GLY A 1 320 ? -20.464 11.105 -15.615 1.00 79.56 320 GLY A CA 1
ATOM 2575 C C . GLY A 1 320 ? -19.152 11.033 -16.412 1.00 79.56 320 GLY A C 1
ATOM 2576 O O . GLY A 1 320 ? -19.115 10.506 -17.530 1.00 79.56 320 GLY A O 1
ATOM 2577 N N . PRO A 1 321 ? -18.033 11.484 -15.822 1.00 69.69 321 PRO A N 1
ATOM 2578 C CA . PRO A 1 321 ? -16.735 11.562 -16.497 1.00 69.69 321 PRO A CA 1
ATOM 2579 C C . PRO A 1 321 ? -16.242 10.198 -17.005 1.00 69.69 321 PRO A C 1
ATOM 2581 O O . PRO A 1 321 ? -15.619 10.116 -18.061 1.00 69.69 321 PRO A O 1
ATOM 2584 N N . LEU A 1 322 ? -16.580 9.104 -16.309 1.00 70.62 322 LEU A N 1
ATOM 2585 C CA . LEU A 1 322 ? -16.230 7.741 -16.724 1.00 70.62 322 LEU A CA 1
ATOM 2586 C C . LEU A 1 322 ? -16.912 7.337 -18.046 1.00 70.62 322 LEU A C 1
ATOM 2588 O O . LEU A 1 322 ? -16.305 6.665 -18.879 1.00 70.62 322 LEU A O 1
ATOM 2592 N N . HIS A 1 323 ? -18.170 7.739 -18.247 1.00 81.56 323 HIS A N 1
ATOM 2593 C CA . HIS A 1 323 ? -18.906 7.443 -19.475 1.00 81.56 323 HIS A CA 1
ATOM 2594 C C . HIS A 1 323 ? -18.408 8.302 -20.638 1.00 81.56 323 HIS A C 1
ATOM 2596 O O . HIS A 1 323 ? -18.128 7.768 -21.707 1.00 81.56 323 HIS A O 1
ATOM 2602 N N . GLN A 1 324 ? -18.189 9.598 -20.400 1.00 73.56 324 GLN A N 1
ATOM 2603 C CA . GLN A 1 324 ? -17.604 10.540 -21.365 1.00 73.56 324 GLN A CA 1
ATOM 2604 C C . GLN A 1 324 ? -16.212 10.106 -21.846 1.00 73.56 324 GLN A C 1
ATOM 2606 O O . GLN A 1 324 ? -15.889 10.185 -23.035 1.00 73.56 324 GLN A O 1
ATOM 2611 N N . TRP A 1 325 ? -15.401 9.561 -20.941 1.00 65.69 325 TRP A N 1
ATOM 2612 C CA . TRP A 1 325 ? -14.120 8.962 -21.291 1.00 65.69 325 TRP A CA 1
ATOM 2613 C C . TRP A 1 325 ? -14.287 7.709 -22.156 1.00 65.69 325 TRP A C 1
ATOM 2615 O O . TRP A 1 325 ? -13.637 7.584 -23.191 1.00 65.69 325 TRP A O 1
ATOM 2625 N N . ASN A 1 326 ? -15.173 6.781 -21.776 1.00 72.12 326 ASN A N 1
ATOM 2626 C CA . ASN A 1 326 ? -15.413 5.571 -22.568 1.00 72.12 326 ASN A CA 1
ATOM 2627 C C . ASN A 1 326 ? -15.975 5.888 -23.962 1.00 72.12 326 ASN A C 1
ATOM 2629 O O . ASN A 1 326 ? -15.554 5.248 -24.926 1.00 72.12 326 ASN A O 1
ATOM 2633 N N . LEU A 1 327 ? -16.845 6.895 -24.078 1.00 72.25 327 LEU A N 1
ATOM 2634 C CA . LEU A 1 327 ? -17.296 7.462 -25.352 1.00 72.25 327 LEU A CA 1
ATOM 2635 C C . LEU A 1 327 ? -16.096 7.936 -26.196 1.00 72.25 327 LEU 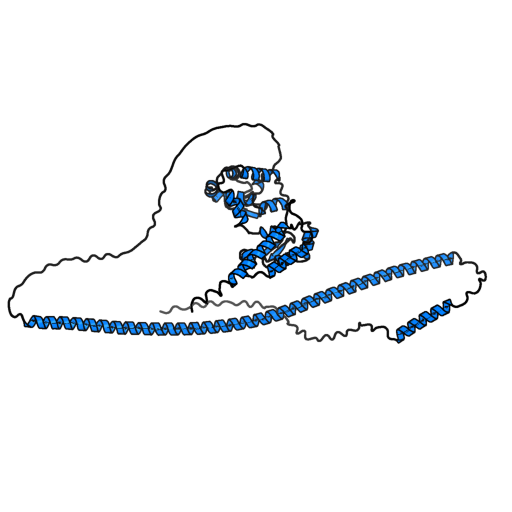A C 1
ATOM 2637 O O . LEU A 1 327 ? -15.945 7.534 -27.352 1.00 72.25 327 LEU A O 1
ATOM 2641 N N . SER A 1 328 ? -15.192 8.714 -25.589 1.00 63.75 328 SER A N 1
ATOM 2642 C CA . SER A 1 328 ? -14.006 9.278 -26.253 1.00 63.75 328 SER A CA 1
ATOM 2643 C C . SER A 1 328 ? -12.986 8.210 -26.675 1.00 63.75 328 SER A C 1
ATOM 2645 O O . SER A 1 328 ? -12.455 8.246 -27.784 1.00 63.75 328 SER A O 1
ATOM 2647 N N . CYS A 1 329 ? -12.721 7.218 -25.821 1.00 63.16 329 CYS A N 1
ATOM 2648 C CA . CYS A 1 329 ? -11.739 6.167 -26.085 1.00 63.16 329 CYS A CA 1
ATOM 2649 C C . CYS A 1 329 ? -12.236 5.084 -27.043 1.00 63.16 329 CYS A C 1
ATOM 2651 O O . CYS A 1 329 ? -11.426 4.497 -27.760 1.00 63.16 329 CYS A O 1
ATOM 2653 N N . ARG A 1 330 ? -13.540 4.780 -27.057 1.00 62.69 330 ARG A N 1
ATOM 2654 C CA . ARG A 1 330 ? -14.087 3.682 -27.872 1.00 62.69 330 ARG A CA 1
ATOM 2655 C C . ARG A 1 330 ? -14.552 4.106 -29.264 1.00 62.69 330 ARG A C 1
ATOM 2657 O O . ARG A 1 330 ? -15.041 3.249 -29.993 1.00 62.69 330 ARG A O 1
ATOM 2664 N N . ARG A 1 331 ? -14.384 5.381 -29.655 1.00 53.62 331 ARG A N 1
ATOM 2665 C CA . ARG A 1 331 ? -14.899 5.937 -30.928 1.00 53.62 331 ARG A CA 1
ATOM 2666 C C . ARG A 1 331 ? -16.369 5.563 -31.166 1.00 53.62 331 ARG A C 1
ATOM 2668 O O . ARG A 1 331 ? -16.767 5.257 -32.288 1.00 53.62 331 ARG A O 1
ATOM 2675 N N . SER A 1 332 ? -17.172 5.516 -30.108 1.00 54.62 332 SER A N 1
ATOM 2676 C CA . SER A 1 332 ? -18.606 5.272 -30.251 1.00 54.62 332 SER A CA 1
ATOM 2677 C C . SER A 1 332 ? -19.216 6.420 -31.047 1.00 54.62 332 SER A C 1
ATOM 2679 O O . SER A 1 332 ? -18.946 7.574 -30.727 1.00 54.62 332 SER A O 1
ATOM 2681 N N . GLY A 1 333 ? -20.025 6.117 -32.063 1.00 45.34 333 GLY A N 1
ATOM 2682 C CA . GLY A 1 333 ? -20.567 7.091 -33.023 1.00 45.34 333 GLY A CA 1
ATOM 2683 C C . GLY A 1 333 ? -21.529 8.146 -32.460 1.00 45.34 333 GLY A C 1
ATOM 2684 O O . GLY A 1 333 ? -22.202 8.815 -33.236 1.00 45.34 333 GLY A O 1
ATOM 2685 N N . VAL A 1 334 ? -21.621 8.315 -31.141 1.00 51.25 334 VAL A N 1
ATOM 2686 C CA . VAL A 1 334 ? -22.387 9.413 -30.549 1.00 51.25 334 VAL A CA 1
ATOM 2687 C C . VAL A 1 334 ? -21.619 10.704 -30.780 1.00 51.25 334 VAL A C 1
ATOM 2689 O O . VAL A 1 334 ? -20.486 10.861 -30.323 1.00 51.25 334 VAL A O 1
ATOM 2692 N N . SER A 1 335 ? -22.220 11.612 -31.545 1.00 49.19 335 SER A N 1
ATOM 2693 C CA . SER A 1 335 ? -21.581 12.871 -31.906 1.00 49.19 335 SER A CA 1
ATOM 2694 C C . SER A 1 335 ? -21.381 13.748 -30.667 1.00 49.19 335 SER A C 1
ATOM 2696 O O . SER A 1 335 ? -22.219 13.781 -29.763 1.00 49.19 335 SER A O 1
ATOM 2698 N N . SER A 1 336 ? -20.282 14.505 -30.637 1.00 52.00 336 SER A N 1
ATOM 2699 C CA . SER A 1 336 ? -20.039 15.528 -29.609 1.00 52.00 336 SER A CA 1
ATOM 2700 C C . SER A 1 336 ? -21.204 16.516 -29.509 1.00 52.00 336 SER A C 1
ATOM 2702 O O . SER A 1 336 ? -21.581 16.896 -28.407 1.00 52.00 336 SER A O 1
ATOM 2704 N N . ALA A 1 337 ? -21.838 16.834 -30.643 1.00 53.28 337 ALA A N 1
ATOM 2705 C CA . ALA A 1 337 ? -23.036 17.665 -30.718 1.00 53.28 337 ALA A CA 1
ATOM 2706 C C . ALA A 1 337 ? -24.236 17.067 -29.964 1.00 53.28 337 ALA A C 1
ATOM 2708 O O . ALA A 1 337 ? -24.977 17.807 -29.327 1.00 53.28 337 ALA A O 1
ATOM 2709 N N . ALA A 1 338 ? -24.423 15.741 -29.983 1.00 52.03 338 ALA A N 1
ATOM 2710 C CA . ALA A 1 338 ? -25.469 15.098 -29.190 1.00 52.03 338 ALA A CA 1
ATOM 2711 C C . ALA A 1 338 ? -25.167 15.238 -27.691 1.00 52.03 338 ALA A C 1
ATOM 2713 O O . ALA A 1 338 ? -26.029 15.641 -26.921 1.00 52.03 338 ALA A O 1
ATOM 2714 N N . ILE A 1 339 ? -23.927 14.985 -27.270 1.00 55.62 339 ILE A N 1
ATOM 2715 C CA . ILE A 1 339 ? -23.519 15.134 -25.863 1.00 55.62 339 ILE A CA 1
ATOM 2716 C C . ILE A 1 339 ? -23.693 16.582 -25.386 1.00 55.62 339 ILE A C 1
ATOM 2718 O O . ILE A 1 339 ? -24.189 16.818 -24.286 1.00 55.62 339 ILE A O 1
ATOM 2722 N N . GLU A 1 340 ? -23.297 17.548 -26.209 1.00 57.84 340 GLU A N 1
ATOM 2723 C CA . GLU A 1 340 ? -23.395 18.973 -25.905 1.00 57.84 340 GLU A CA 1
ATOM 2724 C C . GLU A 1 340 ? -24.849 19.458 -25.884 1.00 57.84 340 GLU A C 1
ATOM 2726 O O . GLU A 1 340 ? -25.213 20.209 -24.985 1.00 57.84 340 GLU A O 1
ATOM 2731 N N . TYR A 1 341 ? -25.705 18.944 -26.774 1.00 62.19 341 TYR A N 1
ATOM 2732 C CA . TYR A 1 341 ? -27.156 19.147 -26.727 1.00 62.19 341 TYR A CA 1
ATOM 2733 C C . TYR A 1 341 ? -27.755 18.669 -25.398 1.00 62.19 341 TYR A C 1
ATOM 2735 O O . TYR A 1 341 ? -28.486 19.415 -24.752 1.00 62.19 341 TYR A O 1
ATOM 2743 N N . TRP A 1 342 ? -27.406 17.461 -24.944 1.00 55.16 342 TRP A N 1
ATOM 2744 C CA . TRP A 1 342 ? -27.892 16.931 -23.665 1.00 55.16 342 TRP A CA 1
ATOM 2745 C C . TRP A 1 342 ? -27.339 17.707 -22.470 1.00 55.16 342 TRP A C 1
ATOM 2747 O O . TRP A 1 342 ? -28.082 18.007 -21.542 1.00 55.16 342 TRP A O 1
ATOM 2757 N N . ARG A 1 343 ? -26.062 18.100 -22.505 1.00 60.78 343 ARG A N 1
ATOM 2758 C CA . ARG A 1 343 ? -25.462 18.947 -21.467 1.00 60.78 343 ARG A CA 1
ATOM 2759 C C . ARG A 1 343 ? -26.161 20.305 -21.387 1.00 60.78 343 ARG A C 1
ATOM 2761 O O . ARG A 1 343 ? -26.503 20.740 -20.296 1.00 60.78 343 ARG A O 1
ATOM 2768 N N . LYS A 1 344 ? -26.399 20.948 -22.532 1.00 63.84 344 LYS A N 1
ATOM 2769 C CA . LYS A 1 344 ? -27.090 22.236 -22.631 1.00 63.84 344 LYS A CA 1
ATOM 2770 C C . LYS A 1 344 ? -28.528 22.131 -22.119 1.00 63.84 344 LYS A C 1
ATOM 2772 O O . LYS A 1 344 ? -28.899 22.897 -21.244 1.00 63.84 344 LYS A O 1
ATOM 2777 N N . ARG A 1 345 ? -29.281 21.115 -22.546 1.00 56.81 345 ARG A N 1
ATOM 2778 C CA . ARG A 1 345 ? -30.681 20.910 -22.140 1.00 56.81 345 ARG A CA 1
ATOM 2779 C C . ARG A 1 345 ? -30.846 20.586 -20.649 1.00 56.81 345 ARG A C 1
ATOM 2781 O O . ARG A 1 345 ? -31.824 20.996 -20.043 1.00 56.81 345 ARG A O 1
ATOM 2788 N N . ILE A 1 346 ? -29.876 19.896 -20.046 1.00 56.78 346 ILE A N 1
ATOM 2789 C CA . ILE A 1 346 ? -29.833 19.660 -18.592 1.00 56.78 346 ILE A CA 1
ATOM 2790 C C . ILE A 1 346 ? -29.443 20.933 -17.832 1.00 56.78 346 ILE A C 1
ATOM 2792 O O . ILE A 1 346 ? -29.941 21.166 -16.738 1.00 56.78 346 ILE A O 1
ATOM 2796 N N . ASN A 1 347 ? -28.579 21.767 -18.414 1.00 56.00 347 ASN A N 1
ATOM 2797 C CA . ASN A 1 347 ? -28.175 23.040 -17.820 1.00 56.00 347 ASN A CA 1
ATOM 2798 C C . ASN A 1 347 ? -29.255 24.133 -17.923 1.00 56.00 347 ASN A C 1
ATOM 2800 O O . ASN A 1 347 ? -29.238 25.044 -17.098 1.00 56.00 347 ASN A O 1
ATOM 2804 N N . GLU A 1 348 ? -30.134 24.061 -18.929 1.00 57.56 348 GLU A N 1
ATOM 2805 C CA . GLU A 1 348 ? -31.216 25.022 -19.206 1.00 57.56 348 GLU A CA 1
ATOM 2806 C C . GLU A 1 348 ? -32.510 24.742 -18.421 1.00 57.56 348 GLU A C 1
ATOM 2808 O O . GLU A 1 348 ? -33.300 25.659 -18.221 1.00 57.56 348 GLU A O 1
ATOM 2813 N N . ASN A 1 349 ? -32.725 23.517 -17.928 1.00 51.09 349 ASN A N 1
ATOM 2814 C CA . ASN A 1 349 ? -33.842 23.220 -17.028 1.00 51.09 349 ASN A CA 1
ATOM 2815 C C . ASN A 1 349 ? -33.481 23.632 -15.585 1.00 51.09 349 ASN A C 1
ATOM 2817 O O . ASN A 1 349 ? -32.915 22.850 -14.822 1.00 51.09 349 ASN A O 1
ATOM 2821 N N . ASP A 1 350 ? -33.832 24.867 -15.208 1.00 45.03 350 ASP A N 1
ATOM 2822 C CA . ASP A 1 350 ? -33.603 25.476 -13.879 1.00 45.03 350 ASP A CA 1
ATOM 2823 C C . ASP A 1 350 ? -34.395 24.815 -12.719 1.00 45.03 350 ASP A C 1
ATOM 2825 O O . ASP A 1 350 ? -34.317 25.256 -11.574 1.00 45.03 350 ASP A O 1
ATOM 2829 N N . THR A 1 351 ? -35.139 23.733 -12.974 1.00 45.66 351 THR A N 1
ATOM 2830 C CA . THR A 1 351 ? -35.997 23.039 -11.994 1.00 45.66 351 THR A CA 1
ATOM 2831 C C . THR A 1 351 ? -35.309 21.917 -11.211 1.00 45.66 351 THR A C 1
ATOM 2833 O O . THR A 1 351 ? -35.959 21.262 -10.397 1.00 45.66 351 THR A O 1
ATOM 2836 N N . ILE A 1 352 ? -34.007 21.679 -11.412 1.00 48.50 352 ILE A N 1
ATOM 2837 C CA . ILE A 1 352 ? -33.224 20.758 -10.574 1.00 48.50 352 ILE A CA 1
ATOM 2838 C C . ILE A 1 352 ? -32.693 21.565 -9.375 1.00 48.50 352 ILE A C 1
ATOM 2840 O O . ILE A 1 352 ? -31.738 22.325 -9.559 1.00 48.50 352 ILE A O 1
ATOM 2844 N N . PRO A 1 353 ? -33.260 21.432 -8.157 1.00 37.72 353 PRO A N 1
ATOM 2845 C CA . PRO A 1 353 ? -33.050 22.397 -7.067 1.00 37.72 353 PRO A CA 1
ATOM 2846 C C . PRO A 1 353 ? -31.635 22.413 -6.469 1.00 37.72 353 PRO A C 1
ATOM 2848 O O . PRO A 1 353 ? -31.357 23.197 -5.572 1.00 37.72 353 PRO A O 1
ATOM 2851 N N . ASP A 1 354 ? -30.717 21.596 -6.986 1.00 41.03 354 ASP A N 1
ATOM 2852 C CA . ASP A 1 354 ? -29.420 21.321 -6.374 1.00 41.03 354 ASP A CA 1
ATOM 2853 C C . ASP A 1 354 ? -28.248 21.552 -7.343 1.00 41.03 354 ASP A C 1
ATOM 2855 O O . ASP A 1 354 ? -27.305 20.765 -7.473 1.00 41.03 354 ASP A O 1
ATOM 2859 N N . ARG A 1 355 ? -28.283 22.709 -8.018 1.00 40.31 355 ARG A N 1
ATOM 2860 C CA . ARG A 1 355 ? -27.209 23.208 -8.901 1.00 40.31 355 ARG A CA 1
ATOM 2861 C C . ARG A 1 355 ? -25.848 23.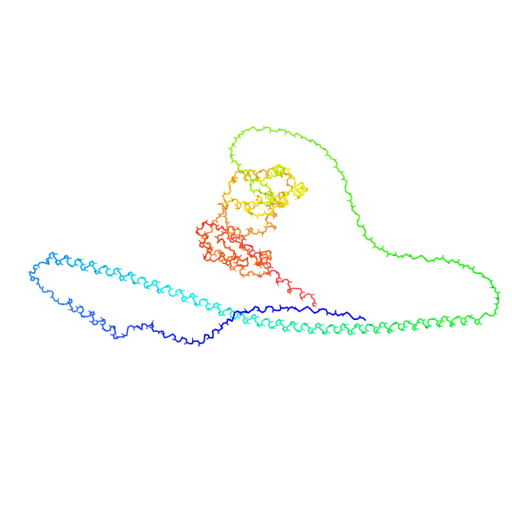308 -8.191 1.00 40.31 355 ARG A C 1
ATOM 2863 O O . ARG A 1 355 ? -24.810 23.120 -8.824 1.00 40.31 355 ARG A O 1
ATOM 2870 N N . VAL A 1 356 ? -25.850 23.573 -6.882 1.00 35.28 356 VAL A N 1
ATOM 2871 C CA . VAL A 1 356 ? -24.637 23.672 -6.049 1.00 35.28 356 VAL A CA 1
ATOM 2872 C C . VAL A 1 356 ? -24.227 22.302 -5.504 1.00 35.28 356 VAL A C 1
ATOM 2874 O O . VAL A 1 356 ? -23.044 21.995 -5.455 1.00 35.28 356 VAL A O 1
ATOM 2877 N N . VAL A 1 357 ? -25.175 21.420 -5.200 1.00 36.94 357 VAL A N 1
ATOM 2878 C CA . VAL A 1 357 ? -24.897 20.092 -4.639 1.00 36.94 357 VAL A CA 1
ATOM 2879 C C . VAL A 1 357 ? -24.376 19.128 -5.710 1.00 36.94 357 VAL A C 1
ATOM 2881 O O . VAL A 1 357 ? -23.477 18.348 -5.418 1.00 36.94 357 VAL A O 1
ATOM 2884 N N . LEU A 1 358 ? -24.809 19.212 -6.976 1.00 33.50 358 LEU A N 1
ATOM 2885 C CA . LEU A 1 358 ? -24.239 18.364 -8.034 1.00 33.50 358 LEU A CA 1
ATOM 2886 C C . LEU A 1 358 ? -22.779 18.723 -8.353 1.00 33.50 358 LEU A C 1
ATOM 2888 O O . LEU A 1 358 ? -21.946 17.829 -8.435 1.00 33.50 358 LEU A O 1
ATOM 2892 N N . CYS A 1 359 ? -22.439 20.005 -8.505 1.00 31.27 359 CYS A N 1
ATOM 2893 C CA . CYS A 1 359 ? -21.066 20.416 -8.823 1.00 31.27 359 CYS A CA 1
ATOM 2894 C C . CYS A 1 359 ? -20.131 20.351 -7.603 1.00 31.27 359 CYS A C 1
ATOM 2896 O O . CYS A 1 359 ? -18.993 19.904 -7.752 1.00 31.27 359 CYS A O 1
ATOM 2898 N N . SER A 1 360 ? -20.613 20.696 -6.404 1.00 29.12 360 SER A N 1
ATOM 2899 C CA . SER A 1 360 ? -19.811 20.651 -5.174 1.00 29.12 360 SER A CA 1
ATOM 2900 C C . SER A 1 360 ? -19.677 19.232 -4.598 1.00 29.12 360 SER A C 1
ATOM 2902 O O . SER A 1 360 ? -18.591 18.874 -4.146 1.00 29.12 360 SER A O 1
ATOM 2904 N N . ASN A 1 361 ? -20.676 18.342 -4.727 1.00 30.66 361 ASN A N 1
ATOM 2905 C CA . ASN A 1 361 ? -20.512 16.930 -4.323 1.00 30.66 361 ASN A CA 1
ATOM 2906 C C . ASN A 1 361 ? -19.733 16.089 -5.343 1.00 30.66 361 ASN A C 1
ATOM 2908 O O . ASN A 1 361 ? -19.158 15.062 -4.969 1.00 30.66 361 ASN A O 1
ATOM 2912 N N . ILE A 1 362 ? -19.652 16.520 -6.610 1.00 33.91 362 ILE A N 1
ATOM 2913 C CA . ILE A 1 362 ? -18.679 15.965 -7.564 1.00 33.91 362 ILE A CA 1
ATOM 2914 C C . ILE A 1 362 ? -17.244 16.306 -7.123 1.00 33.91 362 ILE A C 1
ATOM 2916 O O . ILE A 1 362 ? -16.354 15.480 -7.336 1.00 33.91 362 ILE A O 1
ATOM 2920 N N . SER A 1 363 ? -17.017 17.451 -6.462 1.00 35.28 363 SER A N 1
ATOM 2921 C CA . SER A 1 363 ? -15.704 17.818 -5.917 1.00 35.28 363 SER A CA 1
ATOM 2922 C C . SER A 1 363 ? -15.432 17.352 -4.487 1.00 35.28 363 SER A C 1
ATOM 2924 O O . SER A 1 363 ? -14.268 17.189 -4.165 1.00 35.28 363 SER A O 1
ATOM 2926 N N . GLU A 1 364 ? -16.419 17.110 -3.620 1.00 32.69 364 GLU A N 1
ATOM 2927 C CA . GLU A 1 364 ? -16.139 16.776 -2.207 1.00 32.69 364 GLU A CA 1
ATOM 2928 C C . GLU A 1 364 ? -16.394 15.315 -1.820 1.00 32.69 364 GLU A C 1
ATOM 2930 O O . GLU A 1 364 ? -15.715 14.813 -0.927 1.00 32.69 364 GLU A O 1
ATOM 2935 N N . PHE A 1 365 ? -17.269 14.574 -2.516 1.00 29.84 365 PHE A N 1
ATOM 2936 C CA . PHE A 1 365 ? -17.695 13.249 -2.034 1.00 29.84 365 PHE A CA 1
ATOM 2937 C C . PHE A 1 365 ? -17.489 12.067 -2.991 1.00 29.84 365 PHE A C 1
ATOM 2939 O O . PHE A 1 365 ? -17.726 10.921 -2.598 1.00 29.84 365 PHE A O 1
ATOM 2946 N N . HIS A 1 366 ? -17.001 12.263 -4.223 1.00 38.59 366 HIS A N 1
ATOM 2947 C CA . HIS A 1 366 ? -16.876 11.177 -5.215 1.00 38.59 366 HIS A CA 1
ATOM 2948 C C . HIS A 1 366 ? -15.469 11.005 -5.817 1.00 38.59 366 HIS A C 1
ATOM 2950 O O . HIS A 1 366 ? -15.273 10.900 -7.027 1.00 38.59 366 HIS A O 1
ATOM 2956 N N . TYR A 1 367 ? -14.481 10.809 -4.944 1.00 47.00 367 TYR A N 1
ATOM 2957 C CA . TYR A 1 367 ? -13.103 10.421 -5.280 1.00 47.00 367 TYR A CA 1
ATOM 2958 C C . TYR A 1 367 ? -12.965 8.912 -5.574 1.00 47.00 367 TYR A C 1
ATOM 2960 O O . TYR A 1 367 ? -12.205 8.161 -4.955 1.00 47.00 367 TYR A O 1
ATOM 2968 N N . HIS A 1 368 ? -13.777 8.404 -6.501 1.00 48.75 368 HIS A N 1
ATOM 2969 C CA . HIS A 1 368 ? -13.845 6.986 -6.850 1.00 48.75 368 HIS A CA 1
ATOM 2970 C C . HIS A 1 368 ? -13.295 6.778 -8.262 1.00 48.75 368 HIS A C 1
ATOM 2972 O O . HIS A 1 368 ? -13.979 6.979 -9.257 1.00 48.75 368 HIS A O 1
ATOM 2978 N N . SER A 1 369 ? -12.026 6.381 -8.370 1.00 41.84 369 SER A N 1
ATOM 2979 C CA . SER A 1 369 ? -11.276 6.197 -9.630 1.00 41.84 369 SER A CA 1
ATOM 2980 C C . SER A 1 369 ? -10.931 7.461 -10.430 1.00 41.84 369 SER A C 1
ATOM 2982 O O . SER A 1 369 ? -10.022 7.383 -11.255 1.00 41.84 369 SER A O 1
ATOM 2984 N N . LEU A 1 370 ? -11.569 8.612 -10.177 1.00 40.66 370 LEU A N 1
ATOM 2985 C CA . LEU A 1 370 ? -11.265 9.879 -10.858 1.00 40.66 370 LEU A CA 1
ATOM 2986 C C . LEU A 1 370 ? -9.838 10.385 -10.597 1.00 40.66 370 LEU A C 1
ATOM 2988 O O . LEU A 1 370 ? -9.195 10.867 -11.521 1.00 40.66 370 LEU A O 1
ATOM 2992 N N . ASP A 1 371 ? -9.285 10.195 -9.400 1.00 50.88 371 ASP A N 1
ATOM 2993 C CA . ASP A 1 371 ? -7.966 10.765 -9.076 1.00 50.88 371 ASP A CA 1
ATOM 2994 C C . ASP A 1 371 ? -6.811 10.109 -9.844 1.00 50.88 371 ASP A C 1
ATOM 2996 O O . ASP A 1 371 ? -5.800 10.737 -10.155 1.00 50.88 371 ASP A O 1
ATOM 3000 N N . LEU A 1 372 ? -6.989 8.846 -10.235 1.00 51.44 372 LEU A N 1
ATOM 3001 C CA . LEU A 1 372 ? -6.060 8.129 -11.112 1.00 51.44 372 LEU A CA 1
ATOM 3002 C C . LEU A 1 372 ? -6.110 8.655 -12.556 1.00 51.44 372 LEU A C 1
ATOM 3004 O O . LEU A 1 372 ? -5.128 8.518 -13.285 1.00 51.44 372 LEU A O 1
ATOM 3008 N N . HIS A 1 373 ? -7.242 9.250 -12.956 1.00 50.81 373 HIS A N 1
ATOM 3009 C CA . HIS A 1 373 ? -7.420 9.912 -14.250 1.00 50.81 373 HIS A CA 1
ATOM 3010 C C . HIS A 1 373 ? -6.849 11.326 -14.260 1.00 50.81 373 HIS A C 1
ATOM 3012 O O . HIS A 1 373 ? -6.499 11.800 -15.335 1.00 50.81 373 HIS A O 1
ATOM 3018 N N . LEU A 1 374 ? -6.692 11.976 -13.099 1.00 51.16 374 LEU A N 1
ATOM 3019 C CA . LEU A 1 374 ? -6.121 13.321 -13.049 1.00 51.16 374 LEU A CA 1
ATOM 3020 C C . LEU A 1 374 ? -4.731 13.343 -13.692 1.00 51.16 374 LEU A C 1
ATOM 3022 O O . LEU A 1 374 ? -4.453 14.220 -14.488 1.00 51.16 374 LEU A O 1
ATOM 3026 N N . MET A 1 375 ? -3.881 12.329 -13.518 1.00 57.25 375 MET A N 1
ATOM 3027 C CA . MET A 1 375 ? -2.565 12.382 -14.168 1.00 57.25 375 MET A CA 1
ATOM 3028 C C . MET A 1 375 ? -2.584 12.343 -15.705 1.00 57.25 375 MET A C 1
ATOM 3030 O O . MET A 1 375 ? -1.558 12.636 -16.311 1.00 57.25 375 MET A O 1
ATOM 3034 N N . PHE A 1 376 ? -3.700 11.988 -16.348 1.00 68.38 376 PHE A N 1
ATOM 3035 C CA . PHE A 1 376 ? -3.792 11.904 -17.805 1.00 68.38 376 PHE A CA 1
ATOM 3036 C C . PHE A 1 376 ? -4.888 12.828 -18.304 1.00 68.38 376 PHE A C 1
ATOM 3038 O O . PHE A 1 376 ? -6.070 12.491 -18.327 1.00 68.38 376 PHE A O 1
ATOM 3045 N N . CYS A 1 377 ? -4.472 14.018 -18.714 1.00 72.19 377 CYS A N 1
ATOM 3046 C CA . CYS A 1 377 ? -5.404 15.061 -19.076 1.00 72.19 377 CYS A CA 1
ATOM 3047 C C . CYS A 1 377 ? -5.745 15.013 -20.567 1.00 72.19 377 CYS A C 1
ATOM 3049 O O . CYS A 1 377 ? -4.871 15.121 -21.429 1.00 72.19 377 CYS A O 1
ATOM 3051 N N . SER A 1 378 ? -7.036 14.884 -20.869 1.00 67.75 378 SER A N 1
ATOM 3052 C CA . SER A 1 378 ? -7.575 15.065 -22.224 1.00 67.75 378 SER A CA 1
ATOM 3053 C C . SER A 1 378 ? -7.903 16.523 -22.539 1.00 67.75 378 SER A C 1
ATOM 3055 O O . SER A 1 378 ? -8.220 16.829 -23.685 1.00 67.75 378 SER A O 1
ATOM 3057 N N . ASN A 1 379 ? -7.865 17.410 -21.539 1.00 73.75 379 ASN A N 1
ATOM 3058 C CA . ASN A 1 379 ? -8.223 18.808 -21.713 1.00 73.75 379 ASN A CA 1
ATOM 3059 C C . ASN A 1 379 ? -7.128 19.526 -22.523 1.00 73.75 379 ASN A C 1
ATOM 3061 O O . ASN A 1 379 ? -5.979 19.581 -22.076 1.00 73.75 379 ASN A O 1
ATOM 3065 N N . PRO A 1 380 ? -7.443 20.082 -23.707 1.00 73.25 380 PRO A N 1
ATOM 3066 C CA . PRO A 1 380 ? -6.466 20.807 -24.509 1.00 73.25 380 PRO A CA 1
ATOM 3067 C C . PRO A 1 380 ? -5.956 22.088 -23.837 1.00 73.25 380 PRO A C 1
ATOM 3069 O O . PRO A 1 380 ? -4.889 22.553 -24.229 1.00 73.25 380 PRO A O 1
ATOM 3072 N N . SER A 1 381 ? -6.673 22.642 -22.850 1.00 79.81 381 SER A N 1
ATOM 3073 C CA . SER A 1 381 ? -6.257 23.862 -22.148 1.00 79.81 381 SER A CA 1
ATOM 3074 C C . SER A 1 381 ? -5.212 23.634 -21.054 1.00 79.81 381 SER A C 1
ATOM 3076 O O . SER A 1 381 ? -4.652 24.603 -20.557 1.00 79.81 381 SER A O 1
ATOM 3078 N N . HIS A 1 382 ? -4.967 22.384 -20.655 1.00 81.75 382 HIS A N 1
ATOM 3079 C CA . HIS A 1 382 ? -4.023 22.071 -19.585 1.00 81.75 382 HIS A CA 1
ATOM 3080 C C . HIS A 1 382 ? -2.590 21.985 -20.117 1.00 81.75 382 HIS A C 1
ATOM 3082 O O . HIS A 1 382 ? -2.332 21.394 -21.176 1.00 81.75 382 HIS A O 1
ATOM 3088 N N . GLN A 1 383 ? -1.643 22.549 -19.368 1.00 84.75 383 GLN A N 1
ATOM 3089 C CA . GLN A 1 383 ? -0.248 22.616 -19.794 1.00 84.75 383 GLN A CA 1
ATOM 3090 C C . GLN A 1 383 ? 0.431 21.247 -19.664 1.00 84.75 383 GLN A C 1
ATOM 3092 O O . GLN A 1 383 ? 0.319 20.560 -18.646 1.00 84.75 383 GLN A O 1
ATOM 3097 N N . ARG A 1 384 ? 1.146 20.823 -20.715 1.00 86.38 384 ARG A N 1
ATOM 3098 C CA . ARG A 1 384 ? 1.950 19.594 -20.678 1.00 86.38 384 ARG A CA 1
ATOM 3099 C C . ARG A 1 384 ? 3.145 19.817 -19.754 1.00 86.38 384 ARG A C 1
ATOM 3101 O O . ARG A 1 384 ? 3.831 20.821 -19.876 1.00 86.38 384 ARG A O 1
ATOM 3108 N N . VAL A 1 385 ? 3.417 18.853 -18.882 1.00 88.31 385 VAL A N 1
ATOM 3109 C CA . VAL A 1 385 ? 4.635 18.860 -18.066 1.00 88.31 385 VAL A CA 1
ATOM 3110 C C . VAL A 1 385 ? 5.843 18.537 -18.948 1.00 88.31 385 VAL A C 1
ATOM 3112 O O . VAL A 1 385 ? 5.850 17.497 -19.610 1.00 88.31 385 VAL A O 1
ATOM 3115 N N . ASP A 1 386 ? 6.866 19.392 -18.922 1.00 84.75 386 ASP A N 1
ATOM 3116 C CA . ASP A 1 386 ? 8.105 19.187 -19.687 1.00 84.75 386 ASP A CA 1
ATOM 3117 C C . ASP A 1 386 ? 8.986 18.072 -19.091 1.00 84.75 386 ASP A C 1
ATOM 3119 O O . ASP A 1 386 ? 9.541 17.260 -19.828 1.00 84.75 386 ASP A O 1
ATOM 3123 N N . ASP A 1 387 ? 9.036 17.959 -17.759 1.00 90.81 387 ASP A N 1
ATOM 3124 C CA . ASP A 1 387 ? 9.804 16.937 -17.031 1.00 90.81 387 ASP A CA 1
ATOM 3125 C C . ASP A 1 387 ? 8.892 15.950 -16.279 1.00 90.81 387 ASP A C 1
ATOM 3127 O O . ASP A 1 387 ? 8.790 15.923 -15.047 1.00 90.81 387 ASP A O 1
ATOM 3131 N N . VAL A 1 388 ? 8.147 15.156 -17.055 1.00 88.81 388 VAL A N 1
ATOM 3132 C CA . VAL A 1 388 ? 7.229 14.138 -16.518 1.00 88.81 388 VAL A CA 1
ATOM 3133 C C . VAL A 1 388 ? 7.944 13.155 -15.576 1.00 88.81 388 VAL A C 1
ATOM 3135 O O . VAL A 1 388 ? 7.410 12.920 -14.489 1.00 88.81 388 VAL A O 1
ATOM 3138 N N . PRO A 1 389 ? 9.121 12.585 -15.918 1.00 90.88 389 PRO A N 1
ATOM 3139 C CA . PRO A 1 389 ? 9.797 11.626 -15.046 1.00 90.88 389 PRO A CA 1
ATOM 3140 C C . PRO A 1 389 ? 10.101 12.191 -13.655 1.00 90.88 389 PRO A C 1
ATOM 3142 O O . PRO A 1 389 ? 9.758 11.551 -12.659 1.00 90.88 389 PRO A O 1
ATOM 3145 N N . GLN A 1 390 ? 10.662 13.402 -13.569 1.00 92.31 390 GLN A N 1
ATOM 3146 C CA . GLN A 1 390 ? 11.048 13.999 -12.290 1.00 92.31 390 GLN A CA 1
ATOM 3147 C C . GLN A 1 390 ? 9.839 14.338 -11.413 1.00 92.31 390 GLN A C 1
ATOM 3149 O O . GLN A 1 390 ? 9.841 14.070 -10.205 1.00 92.31 390 GLN A O 1
ATOM 3154 N N . LYS A 1 391 ? 8.770 14.892 -12.004 1.00 91.38 391 LYS A N 1
ATOM 3155 C CA . LYS A 1 391 ? 7.548 15.216 -11.253 1.00 91.38 391 LYS A CA 1
ATOM 3156 C C . LYS A 1 391 ? 6.842 13.955 -10.742 1.00 91.38 391 LYS A C 1
ATOM 3158 O O . LYS A 1 391 ? 6.417 13.921 -9.587 1.00 91.38 391 LYS A O 1
ATOM 3163 N N . LEU A 1 392 ? 6.769 12.895 -11.552 1.00 89.75 392 LEU A N 1
ATOM 3164 C CA . LEU A 1 392 ? 6.209 11.610 -11.118 1.00 89.75 392 LEU A CA 1
ATOM 3165 C C . LEU A 1 392 ? 7.070 10.937 -10.042 1.00 89.75 392 LEU A C 1
ATOM 3167 O O . LEU A 1 392 ? 6.526 10.343 -9.111 1.00 89.75 392 LEU A O 1
ATOM 3171 N N . PHE A 1 393 ? 8.397 11.063 -10.128 1.00 91.12 393 PHE A N 1
ATOM 3172 C CA . PHE A 1 393 ? 9.305 10.594 -9.085 1.00 91.12 393 PHE A CA 1
ATOM 3173 C C . PHE A 1 393 ? 9.093 11.354 -7.768 1.00 91.12 393 PHE A C 1
ATOM 3175 O O . PHE A 1 393 ? 8.981 10.740 -6.714 1.00 91.12 393 PHE A O 1
ATOM 3182 N N . THR A 1 394 ? 8.917 12.675 -7.823 1.00 92.19 394 THR A N 1
ATOM 3183 C CA . THR A 1 394 ? 8.630 13.488 -6.629 1.00 92.19 394 THR A CA 1
ATOM 3184 C C . THR A 1 394 ? 7.300 13.094 -5.982 1.00 92.19 394 THR A C 1
ATOM 3186 O O . THR A 1 394 ? 7.218 12.972 -4.760 1.00 92.19 394 THR A O 1
ATOM 3189 N N . LEU A 1 395 ? 6.256 12.836 -6.779 1.00 91.88 395 LEU A N 1
ATOM 3190 C CA . LEU A 1 395 ? 4.985 12.319 -6.261 1.00 91.88 395 LEU A CA 1
ATOM 3191 C C . LEU A 1 395 ? 5.146 10.945 -5.600 1.00 91.88 395 LEU A C 1
ATOM 3193 O O . LEU A 1 395 ? 4.521 10.689 -4.574 1.00 91.88 395 LEU A O 1
ATOM 3197 N N . LYS A 1 396 ? 5.989 10.074 -6.161 1.00 93.44 396 LYS A N 1
ATOM 3198 C CA . LYS A 1 396 ? 6.298 8.762 -5.584 1.00 93.44 396 LYS A CA 1
ATOM 3199 C C . LYS A 1 396 ? 7.005 8.883 -4.235 1.00 93.44 396 LYS A C 1
ATOM 3201 O O . LYS A 1 396 ? 6.601 8.207 -3.296 1.00 93.44 396 LYS A O 1
ATOM 3206 N N . GLU A 1 397 ? 8.016 9.737 -4.129 1.00 94.19 397 GLU A N 1
ATOM 3207 C CA . GLU A 1 397 ? 8.721 9.970 -2.863 1.00 94.19 397 GLU A CA 1
ATOM 3208 C C . GLU A 1 397 ? 7.769 10.520 -1.794 1.00 94.19 397 GLU A C 1
ATOM 3210 O O . GLU A 1 397 ? 7.716 9.993 -0.685 1.00 94.19 397 GLU A O 1
ATOM 3215 N N . ARG A 1 398 ? 6.914 11.491 -2.153 1.00 93.62 398 ARG A N 1
ATOM 3216 C CA . ARG A 1 398 ? 5.876 12.005 -1.243 1.00 93.62 398 ARG A CA 1
ATOM 3217 C C . ARG A 1 398 ? 4.889 10.925 -0.813 1.00 93.62 398 ARG A C 1
ATOM 3219 O O . ARG A 1 398 ? 4.592 10.822 0.368 1.00 93.62 398 ARG A O 1
ATOM 3226 N N . TRP A 1 399 ? 4.419 10.099 -1.747 1.00 92.94 399 TRP A N 1
ATOM 3227 C CA . TRP A 1 399 ? 3.548 8.962 -1.444 1.00 92.94 399 TRP A CA 1
ATOM 3228 C C . TRP A 1 399 ? 4.205 7.974 -0.475 1.00 92.94 399 TRP A C 1
ATOM 3230 O O . TRP A 1 399 ? 3.560 7.504 0.458 1.00 92.94 399 TRP A O 1
ATOM 3240 N N . ASN A 1 400 ? 5.485 7.656 -0.682 1.00 91.62 400 ASN A N 1
ATOM 3241 C CA . ASN A 1 400 ? 6.225 6.740 0.182 1.00 91.62 400 ASN A CA 1
ATOM 3242 C C . ASN A 1 400 ? 6.418 7.299 1.597 1.00 91.62 400 ASN A C 1
ATOM 3244 O O . ASN A 1 400 ? 6.428 6.508 2.539 1.00 91.62 400 ASN A O 1
ATOM 3248 N N . GLY A 1 401 ? 6.522 8.625 1.731 1.00 92.44 401 GLY A N 1
ATOM 3249 C CA . GLY A 1 401 ? 6.602 9.327 3.012 1.00 92.44 401 GLY A CA 1
ATOM 3250 C C . GLY A 1 401 ? 5.284 9.418 3.788 1.00 92.44 401 GLY A C 1
ATOM 3251 O O . GLY A 1 401 ? 5.327 9.693 4.980 1.00 92.44 401 GLY A O 1
ATOM 3252 N N . LEU A 1 402 ? 4.126 9.163 3.162 1.00 90.81 402 LEU A N 1
ATOM 3253 C CA . LEU A 1 402 ? 2.842 9.146 3.874 1.00 90.81 402 LEU A CA 1
ATOM 3254 C C . LEU A 1 402 ? 2.766 7.969 4.862 1.00 90.81 402 LEU A C 1
ATOM 3256 O O . LEU A 1 402 ? 3.183 6.846 4.544 1.00 90.81 402 LEU A O 1
ATOM 3260 N N . SER A 1 403 ? 2.127 8.196 6.013 1.00 91.81 403 SER A N 1
ATOM 3261 C CA . SER A 1 403 ? 1.710 7.129 6.930 1.00 91.81 403 SER A CA 1
ATOM 3262 C C . SER A 1 403 ? 0.731 6.159 6.243 1.00 91.81 403 SER A C 1
ATOM 3264 O O . SER A 1 403 ? 0.028 6.519 5.294 1.00 91.81 403 SER A O 1
ATOM 3266 N N . GLU A 1 404 ? 0.657 4.898 6.693 1.00 88.62 404 GLU A N 1
ATOM 3267 C CA . GLU A 1 404 ? -0.287 3.929 6.099 1.00 88.62 404 GLU A CA 1
ATOM 3268 C C . GLU A 1 404 ? -1.750 4.372 6.271 1.00 88.62 404 GLU A C 1
ATOM 3270 O O . GLU A 1 404 ? -2.545 4.187 5.351 1.00 88.62 404 GLU A O 1
ATOM 3275 N N . LYS A 1 405 ? -2.083 5.046 7.384 1.00 89.06 405 LYS A N 1
ATOM 3276 C CA . LYS A 1 405 ? -3.401 5.661 7.617 1.00 89.06 405 LYS A CA 1
ATOM 3277 C C . LYS A 1 405 ? -3.713 6.709 6.545 1.00 89.06 405 LYS A C 1
ATOM 3279 O O . LYS A 1 405 ? -4.773 6.657 5.924 1.00 89.06 405 LYS A O 1
ATOM 3284 N N . ASN A 1 406 ? -2.761 7.587 6.228 1.00 89.25 406 ASN A N 1
ATOM 3285 C CA . ASN A 1 406 ? -2.929 8.573 5.162 1.00 89.25 406 ASN A CA 1
ATOM 3286 C C . ASN A 1 406 ? -3.005 7.951 3.765 1.00 89.25 406 ASN A C 1
ATOM 3288 O O . ASN A 1 406 ? -3.827 8.371 2.947 1.00 89.25 406 ASN A O 1
ATOM 3292 N N . LYS A 1 407 ? -2.229 6.899 3.484 1.00 88.69 407 LYS A N 1
ATOM 3293 C CA . LYS A 1 407 ? -2.367 6.135 2.231 1.00 88.69 407 LYS A CA 1
ATOM 3294 C C . LYS A 1 407 ? -3.747 5.492 2.113 1.00 88.69 407 LYS A C 1
ATOM 3296 O O . LYS A 1 407 ? -4.319 5.465 1.020 1.00 88.69 407 LYS A O 1
ATOM 3301 N N . GLU A 1 408 ? -4.299 4.991 3.215 1.00 86.31 408 GLU A N 1
ATOM 3302 C CA . GLU A 1 408 ? -5.662 4.468 3.268 1.00 86.31 408 GLU A CA 1
ATOM 3303 C C . GLU A 1 408 ? -6.701 5.560 3.022 1.00 86.31 408 GLU A C 1
ATOM 3305 O O . GLU A 1 408 ? -7.593 5.331 2.207 1.00 86.31 408 GLU A O 1
ATOM 3310 N N . ILE A 1 409 ? -6.558 6.748 3.616 1.00 85.12 409 ILE A N 1
ATOM 3311 C CA . ILE A 1 409 ? -7.450 7.897 3.383 1.00 85.12 409 ILE A CA 1
ATOM 3312 C C . ILE A 1 409 ? -7.431 8.307 1.907 1.00 85.12 409 ILE A C 1
ATOM 3314 O O . ILE A 1 409 ? -8.483 8.392 1.274 1.00 85.12 409 ILE A O 1
ATOM 3318 N N . VAL A 1 410 ? -6.245 8.477 1.308 1.00 82.12 410 VAL A N 1
ATOM 3319 C CA . VAL A 1 410 ? -6.117 8.815 -0.124 1.00 82.12 410 VAL A CA 1
ATOM 3320 C C . VAL A 1 410 ? -6.834 7.796 -1.004 1.00 82.12 410 VAL A C 1
ATOM 3322 O O . VAL A 1 410 ? -7.450 8.149 -2.010 1.00 82.12 410 VAL A O 1
ATOM 3325 N N . MET A 1 411 ? -6.760 6.524 -0.617 1.00 81.12 411 MET A N 1
ATOM 3326 C CA . MET A 1 411 ? -7.278 5.401 -1.389 1.00 81.12 411 MET A CA 1
ATOM 3327 C C . MET A 1 411 ? -8.637 4.889 -0.898 1.00 81.12 411 MET A C 1
ATOM 3329 O O . MET A 1 411 ? -9.064 3.804 -1.316 1.00 81.12 411 MET A O 1
ATOM 3333 N N . ASN A 1 412 ? -9.325 5.656 -0.044 1.00 77.00 412 ASN A N 1
ATOM 3334 C CA . ASN A 1 412 ? -10.631 5.332 0.530 1.00 77.00 412 ASN A CA 1
ATOM 3335 C C . ASN A 1 412 ? -10.696 3.905 1.124 1.00 77.00 412 ASN A C 1
ATOM 3337 O O . ASN A 1 412 ? -11.587 3.117 0.790 1.00 77.00 412 ASN A O 1
ATOM 3341 N N . GLY A 1 413 ? -9.692 3.529 1.923 1.00 72.75 413 GLY A N 1
ATOM 3342 C CA . GLY A 1 413 ? -9.602 2.249 2.639 1.00 72.75 413 GLY A CA 1
ATOM 3343 C C . GLY A 1 413 ? -9.357 1.018 1.755 1.00 72.75 413 GLY A C 1
ATOM 3344 O O . GLY A 1 413 ? -9.477 -0.117 2.213 1.00 72.75 413 GLY A O 1
ATOM 3345 N N . LYS A 1 414 ? -9.040 1.191 0.462 1.00 73.38 414 LYS A N 1
ATOM 3346 C CA . LYS A 1 414 ? -8.923 0.083 -0.514 1.00 73.38 414 LYS A CA 1
ATOM 3347 C C . LYS A 1 414 ? -7.509 -0.100 -1.068 1.00 73.38 414 LYS A C 1
ATOM 3349 O O . LYS A 1 414 ? -7.334 -0.365 -2.259 1.00 73.38 414 LYS A O 1
ATOM 3354 N N . THR A 1 415 ? -6.497 -0.055 -0.207 1.00 74.88 415 THR A N 1
ATOM 3355 C CA . THR A 1 415 ? -5.067 -0.179 -0.569 1.00 74.88 415 THR A CA 1
ATOM 3356 C C . THR A 1 415 ? -4.723 -1.462 -1.341 1.00 74.88 415 THR A C 1
ATOM 3358 O O . THR A 1 415 ? -3.849 -1.458 -2.210 1.00 74.88 415 THR A O 1
ATOM 3361 N N . LYS A 1 416 ? -5.451 -2.564 -1.107 1.00 81.75 416 LYS A N 1
ATOM 3362 C CA . LYS A 1 416 ? -5.228 -3.867 -1.771 1.00 81.75 416 LYS A CA 1
ATOM 3363 C C . LYS A 1 416 ? -6.003 -4.066 -3.079 1.00 81.75 416 LYS A C 1
ATOM 3365 O O . LYS A 1 416 ? -5.834 -5.095 -3.739 1.00 81.75 416 LYS A O 1
ATOM 3370 N N . ARG A 1 417 ? -6.865 -3.125 -3.481 1.00 83.75 417 ARG A N 1
ATOM 3371 C CA . ARG A 1 417 ? -7.648 -3.264 -4.719 1.00 83.75 417 ARG A CA 1
ATOM 3372 C C . ARG A 1 417 ? -6.717 -3.227 -5.934 1.00 83.75 417 ARG A C 1
ATOM 3374 O O . ARG A 1 417 ? -5.706 -2.532 -5.942 1.00 83.75 417 ARG A O 1
ATOM 3381 N N . ARG A 1 418 ? -7.055 -3.986 -6.979 1.00 85.25 418 ARG A N 1
ATOM 3382 C CA . ARG A 1 418 ? -6.395 -3.885 -8.288 1.00 85.25 418 ARG A CA 1
ATOM 3383 C C . ARG A 1 418 ? -7.149 -2.892 -9.165 1.00 85.25 418 ARG A C 1
ATOM 3385 O O . ARG A 1 418 ? -8.361 -3.020 -9.330 1.00 85.25 418 ARG A O 1
ATOM 3392 N N . ILE A 1 419 ? -6.426 -1.944 -9.737 1.00 84.19 419 ILE A N 1
ATOM 3393 C CA . ILE A 1 419 ? -6.907 -0.939 -10.690 1.00 84.19 419 ILE A CA 1
ATOM 3394 C C . ILE A 1 419 ? -6.236 -1.181 -12.043 1.00 84.19 419 ILE A C 1
ATOM 3396 O O . ILE A 1 419 ? -5.120 -1.691 -12.101 1.00 84.19 419 ILE A O 1
ATOM 3400 N N . ARG A 1 420 ? -6.922 -0.876 -13.147 1.00 85.38 420 ARG A N 1
ATOM 3401 C CA . ARG A 1 420 ? -6.325 -0.942 -14.487 1.00 85.38 420 ARG A CA 1
ATOM 3402 C C . ARG A 1 420 ? -5.665 0.403 -14.784 1.00 85.38 420 ARG A C 1
ATOM 3404 O O . ARG A 1 420 ? -6.317 1.433 -14.674 1.00 85.38 420 ARG A O 1
ATOM 3411 N N . CYS A 1 421 ? -4.394 0.386 -15.167 1.00 89.44 421 CYS A N 1
ATOM 3412 C CA . CYS A 1 421 ? -3.707 1.565 -15.670 1.00 89.44 421 CYS A CA 1
ATOM 3413 C C . CYS A 1 421 ? -4.089 1.778 -17.146 1.00 89.44 421 CYS A C 1
ATOM 3415 O O . CYS A 1 421 ? -3.830 0.882 -17.951 1.00 89.44 421 CYS A O 1
ATOM 3417 N N . PRO A 1 422 ? -4.653 2.932 -17.536 1.00 82.06 422 PRO A N 1
ATOM 3418 C CA . PRO A 1 422 ? -5.056 3.179 -18.923 1.00 82.06 422 PRO A CA 1
ATOM 3419 C C . PRO A 1 422 ? -3.857 3.284 -19.879 1.00 82.06 422 PRO A C 1
ATOM 3421 O O . PRO A 1 422 ? -3.943 2.893 -21.041 1.00 82.06 422 PRO A O 1
ATOM 3424 N N . VAL A 1 423 ? -2.707 3.752 -19.387 1.00 88.44 423 VAL A N 1
ATOM 3425 C CA . VAL A 1 423 ? -1.491 3.908 -20.196 1.00 88.44 423 VAL A CA 1
ATOM 3426 C C . VAL A 1 423 ? -0.813 2.566 -20.456 1.00 88.44 423 VAL A C 1
ATOM 3428 O O . VAL A 1 423 ? -0.440 2.271 -21.589 1.00 88.44 423 VAL A O 1
ATOM 3431 N N . CYS A 1 424 ? -0.689 1.716 -19.439 1.00 90.94 424 CYS A N 1
ATOM 3432 C CA . CYS A 1 424 ? -0.020 0.419 -19.569 1.00 90.94 424 CYS A CA 1
ATOM 3433 C C . CYS A 1 424 ? -0.958 -0.729 -19.967 1.00 90.94 424 CYS A C 1
ATOM 3435 O O . CYS A 1 424 ? -0.467 -1.813 -20.258 1.00 90.94 424 CYS A O 1
ATOM 3437 N N . ASP A 1 425 ? -2.279 -0.531 -19.896 1.00 87.69 425 ASP A N 1
ATOM 3438 C CA . ASP A 1 425 ? -3.331 -1.567 -19.975 1.00 87.69 425 ASP A CA 1
ATOM 3439 C C . ASP A 1 425 ? -3.157 -2.744 -18.976 1.00 87.69 425 ASP A C 1
ATOM 3441 O O . ASP A 1 425 ? -3.856 -3.759 -19.000 1.00 87.69 425 ASP A O 1
ATOM 3445 N N . GLY A 1 426 ? -2.227 -2.601 -18.028 1.00 88.50 426 GLY A N 1
ATOM 3446 C CA . GLY A 1 426 ? -1.952 -3.557 -16.961 1.00 88.50 426 GLY A CA 1
ATOM 3447 C C . GLY A 1 426 ? -2.806 -3.302 -15.721 1.00 88.50 426 GLY A C 1
ATOM 3448 O O . GLY A 1 426 ? -3.289 -2.193 -15.494 1.00 88.50 426 GLY A O 1
ATOM 3449 N N . ARG A 1 427 ? -2.977 -4.325 -14.875 1.00 87.69 427 ARG A N 1
ATOM 3450 C CA . ARG A 1 427 ? -3.563 -4.151 -13.536 1.00 87.69 427 ARG A CA 1
ATOM 3451 C C . ARG A 1 427 ? -2.450 -3.874 -12.526 1.00 87.69 427 ARG A C 1
ATOM 3453 O O . ARG A 1 427 ? -1.548 -4.695 -12.395 1.00 87.69 427 ARG A O 1
ATOM 3460 N N . CYS A 1 428 ? -2.538 -2.777 -11.786 1.00 90.31 428 CYS A N 1
ATOM 3461 C CA . CYS A 1 428 ? -1.660 -2.467 -10.661 1.00 90.31 428 CYS A CA 1
ATOM 3462 C C . CYS A 1 428 ? -2.444 -2.503 -9.343 1.00 90.31 428 CYS A C 1
ATOM 3464 O O . CYS A 1 428 ? -3.660 -2.315 -9.310 1.00 90.31 428 CYS A O 1
ATOM 3466 N N . VAL A 1 429 ? -1.758 -2.829 -8.249 1.00 88.50 429 VAL A N 1
ATOM 3467 C CA . VAL A 1 429 ? -2.334 -2.727 -6.903 1.00 88.50 429 VAL A CA 1
ATOM 3468 C C . VAL A 1 429 ? -2.319 -1.257 -6.511 1.00 88.50 429 VAL A C 1
ATOM 3470 O O . VAL A 1 429 ? -1.313 -0.590 -6.733 1.00 88.50 429 VAL A O 1
ATOM 3473 N N . VAL A 1 430 ? -3.415 -0.773 -5.937 1.00 84.50 430 VAL A N 1
ATOM 3474 C CA . VAL A 1 430 ? -3.609 0.622 -5.520 1.00 84.50 430 VAL A CA 1
ATOM 3475 C C . VAL A 1 430 ? -2.435 1.133 -4.674 1.00 84.50 430 VAL A C 1
ATOM 3477 O O . VAL A 1 430 ? -1.867 2.165 -5.016 1.00 84.50 430 VAL A O 1
ATOM 3480 N N . ASN A 1 431 ? -1.971 0.373 -3.673 1.00 84.50 431 ASN A N 1
ATOM 3481 C CA . ASN A 1 431 ? -0.821 0.780 -2.847 1.00 84.50 431 ASN A CA 1
ATOM 3482 C C . ASN A 1 431 ? 0.507 0.903 -3.631 1.00 84.50 431 ASN A C 1
ATOM 3484 O O . ASN A 1 431 ? 1.411 1.636 -3.249 1.00 84.50 431 ASN A O 1
ATOM 3488 N N . ASN A 1 432 ? 0.611 0.213 -4.771 1.00 89.56 432 ASN A N 1
ATOM 3489 C CA . ASN A 1 432 ? 1.766 0.257 -5.671 1.00 89.56 432 ASN A CA 1
ATOM 3490 C C . ASN A 1 432 ? 1.524 1.152 -6.893 1.00 89.56 432 ASN A C 1
ATOM 3492 O O . ASN A 1 432 ? 2.275 1.065 -7.865 1.00 89.56 432 ASN A O 1
ATOM 3496 N N . PHE A 1 433 ? 0.485 1.990 -6.890 1.00 89.06 433 PHE A N 1
ATOM 3497 C CA . PHE A 1 433 ? 0.174 2.826 -8.043 1.00 89.06 433 PHE A CA 1
ATOM 3498 C C . PHE A 1 433 ? 1.304 3.815 -8.355 1.00 89.06 433 PHE A C 1
ATOM 3500 O O . PHE A 1 433 ? 1.757 3.865 -9.497 1.00 89.06 433 PHE A O 1
ATOM 3507 N N . PHE A 1 434 ? 1.821 4.524 -7.346 1.00 89.75 434 PHE A N 1
ATOM 3508 C CA . PHE A 1 434 ? 2.907 5.495 -7.531 1.00 89.75 434 PHE A CA 1
ATOM 3509 C C . PHE A 1 434 ? 4.238 4.839 -7.933 1.00 89.75 434 PHE A C 1
ATOM 3511 O O . PHE A 1 434 ? 5.005 5.384 -8.730 1.00 89.75 434 PHE A O 1
ATOM 3518 N N . ASN A 1 435 ? 4.470 3.603 -7.483 1.00 89.50 435 ASN A N 1
ATOM 3519 C CA . ASN A 1 435 ? 5.572 2.777 -7.976 1.00 89.50 435 ASN A CA 1
ATOM 3520 C C . ASN A 1 435 ? 5.383 2.432 -9.457 1.00 89.50 435 ASN A C 1
ATOM 3522 O O . ASN A 1 435 ? 6.302 2.604 -10.245 1.00 89.50 435 ASN A O 1
ATOM 3526 N N . HIS A 1 436 ? 4.177 2.028 -9.856 1.00 93.44 436 HIS A N 1
ATOM 3527 C CA . HIS A 1 436 ? 3.881 1.675 -11.240 1.00 93.44 436 HIS A CA 1
ATOM 3528 C C . HIS A 1 436 ? 4.064 2.846 -12.218 1.00 93.44 436 HIS A C 1
ATOM 3530 O O . HIS A 1 436 ? 4.656 2.663 -13.276 1.00 93.44 436 HIS A O 1
ATOM 3536 N N . ILE A 1 437 ? 3.555 4.038 -11.892 1.00 90.88 437 ILE A N 1
ATOM 3537 C CA . ILE A 1 437 ? 3.630 5.211 -12.789 1.00 90.88 437 ILE A CA 1
ATOM 3538 C C . ILE A 1 437 ? 5.043 5.793 -12.911 1.00 90.88 437 ILE A C 1
ATOM 3540 O O . ILE A 1 437 ? 5.337 6.463 -13.896 1.00 90.88 437 ILE A O 1
ATOM 3544 N N . SER A 1 438 ? 5.912 5.523 -11.932 1.00 90.00 438 SER A N 1
ATOM 3545 C CA . SER A 1 438 ? 7.321 5.932 -11.947 1.00 90.00 438 SER A CA 1
ATOM 3546 C C . SER A 1 438 ? 8.243 4.895 -12.601 1.00 90.00 438 SER A C 1
ATOM 3548 O O . SER A 1 438 ? 9.422 5.169 -12.802 1.00 90.00 438 SER A O 1
ATOM 3550 N N . GLU A 1 439 ? 7.741 3.709 -12.964 1.00 93.62 439 GLU A N 1
ATOM 3551 C CA . GLU A 1 439 ? 8.519 2.723 -13.719 1.00 93.62 439 GLU A CA 1
ATOM 3552 C C . GLU A 1 439 ? 8.815 3.223 -15.142 1.00 93.62 439 GLU A C 1
ATOM 3554 O O . GLU A 1 439 ? 7.921 3.695 -15.849 1.00 93.62 439 GLU A O 1
ATOM 3559 N N . ASN A 1 440 ? 10.036 2.970 -15.632 1.00 92.38 440 ASN A N 1
ATOM 3560 C CA . ASN A 1 440 ? 10.433 3.264 -17.017 1.00 92.38 440 ASN A CA 1
ATOM 3561 C C . ASN A 1 440 ? 9.451 2.698 -18.050 1.00 92.38 440 ASN A C 1
ATOM 3563 O O . ASN A 1 440 ? 9.161 3.343 -19.051 1.00 92.38 440 ASN A O 1
ATOM 3567 N N . ARG A 1 441 ? 8.874 1.518 -17.794 1.00 93.81 441 ARG A N 1
ATOM 3568 C CA . ARG A 1 441 ? 7.849 0.926 -18.664 1.00 93.81 441 ARG A CA 1
ATOM 3569 C C . ARG A 1 441 ? 6.620 1.828 -18.812 1.00 93.81 441 ARG A C 1
ATOM 3571 O O . ARG A 1 441 ? 6.085 1.945 -19.911 1.00 93.81 441 ARG A O 1
ATOM 3578 N N . HIS A 1 442 ? 6.158 2.441 -17.724 1.00 93.38 442 HIS A N 1
ATOM 3579 C CA . HIS A 1 442 ? 5.026 3.358 -17.772 1.00 93.38 442 HIS A CA 1
ATOM 3580 C C . HIS A 1 442 ? 5.400 4.639 -18.518 1.00 93.38 442 HIS A C 1
ATOM 3582 O O . HIS A 1 442 ? 4.685 5.022 -19.438 1.00 93.38 442 HIS A O 1
ATOM 3588 N N . LEU A 1 443 ? 6.553 5.237 -18.206 1.00 91.31 443 LEU A N 1
ATOM 3589 C CA . LEU A 1 443 ? 7.053 6.444 -18.877 1.00 91.31 443 LEU A CA 1
ATOM 3590 C C . LEU A 1 443 ? 7.214 6.249 -20.396 1.00 91.31 443 LEU A C 1
ATOM 3592 O O . LEU A 1 443 ? 6.786 7.093 -21.184 1.00 91.31 443 LEU A O 1
ATOM 3596 N N . MET A 1 444 ? 7.743 5.099 -20.823 1.00 90.50 444 MET A N 1
ATOM 3597 C CA . MET A 1 444 ? 7.844 4.730 -22.240 1.00 90.50 444 MET A CA 1
ATOM 3598 C C . MET A 1 444 ? 6.465 4.589 -22.896 1.00 90.50 444 MET A C 1
ATOM 3600 O O . MET A 1 444 ? 6.274 5.007 -24.040 1.00 90.50 444 MET A O 1
ATOM 3604 N N . ASN A 1 445 ? 5.474 4.051 -22.179 1.00 90.44 445 ASN A N 1
ATOM 3605 C CA . ASN A 1 445 ? 4.096 3.970 -22.667 1.00 90.44 445 ASN A CA 1
ATOM 3606 C C . ASN A 1 445 ? 3.417 5.347 -22.742 1.00 90.44 445 ASN A C 1
ATOM 3608 O O . ASN A 1 445 ? 2.682 5.593 -23.694 1.00 90.44 445 ASN A O 1
ATOM 3612 N N . VAL A 1 446 ? 3.672 6.253 -21.790 1.00 88.00 446 VAL A N 1
ATOM 3613 C CA . VAL A 1 446 ? 3.192 7.648 -21.844 1.00 88.00 446 VAL A CA 1
ATOM 3614 C C . VAL A 1 446 ? 3.741 8.335 -23.095 1.00 88.00 446 VAL A C 1
ATOM 3616 O O . VAL A 1 446 ? 2.973 8.912 -23.864 1.00 88.00 446 VAL A O 1
ATOM 3619 N N . SER A 1 447 ? 5.052 8.213 -23.327 1.00 87.06 447 SER A N 1
ATOM 3620 C CA . SER A 1 447 ? 5.736 8.813 -24.477 1.00 87.06 447 SER A CA 1
ATOM 3621 C C . SER A 1 447 ? 5.244 8.234 -25.810 1.00 87.06 447 SER A C 1
ATOM 3623 O O . SER A 1 447 ? 4.827 8.979 -26.694 1.00 87.06 447 SER A O 1
ATOM 3625 N N . SER A 1 448 ? 5.198 6.903 -25.937 1.00 90.56 448 SER A N 1
ATOM 3626 C CA . SER A 1 448 ? 4.802 6.224 -27.183 1.00 90.56 448 SER A CA 1
ATOM 3627 C C . SER A 1 448 ? 3.320 6.376 -27.534 1.00 90.56 448 SER A C 1
ATOM 3629 O O . SER A 1 448 ? 2.985 6.468 -28.712 1.00 90.56 448 SER A O 1
ATOM 3631 N N . LYS A 1 449 ? 2.424 6.432 -26.540 1.00 87.31 449 LYS A N 1
ATOM 3632 C CA . LYS A 1 449 ? 0.982 6.638 -26.762 1.00 87.31 449 LYS A CA 1
ATOM 3633 C C . LYS A 1 449 ? 0.590 8.116 -26.854 1.00 87.31 449 LYS A C 1
ATOM 3635 O O . LYS A 1 449 ? -0.585 8.407 -27.060 1.00 87.31 449 LYS A O 1
ATOM 3640 N N . GLY A 1 450 ? 1.541 9.040 -26.686 1.00 85.19 450 GLY A N 1
ATOM 3641 C CA . GLY A 1 450 ? 1.287 10.482 -26.727 1.00 85.19 450 GLY A CA 1
ATOM 3642 C C . GLY A 1 450 ? 0.338 10.966 -25.629 1.00 85.19 450 GLY A C 1
ATOM 3643 O O . GLY A 1 450 ? -0.364 11.959 -25.814 1.00 85.19 450 GLY A O 1
ATOM 3644 N N . VAL A 1 451 ? 0.278 10.258 -24.497 1.00 85.69 451 VAL A N 1
ATOM 3645 C CA . VAL A 1 451 ? -0.605 10.635 -23.391 1.00 85.69 451 VAL A CA 1
ATOM 3646 C C . VAL A 1 451 ? -0.008 11.855 -22.694 1.00 85.69 451 VAL A C 1
ATOM 3648 O O . VAL A 1 451 ? 1.165 11.858 -22.322 1.00 85.69 451 VAL A O 1
ATOM 3651 N N . LYS A 1 452 ? -0.807 12.911 -22.521 1.00 83.62 452 LYS A N 1
ATOM 3652 C CA . LYS A 1 452 ? -0.368 14.129 -21.836 1.00 83.62 452 LYS A CA 1
ATOM 3653 C C . LYS A 1 452 ? -0.526 13.966 -20.326 1.00 83.62 452 LYS A C 1
ATOM 3655 O O . LYS A 1 452 ? -1.630 13.730 -19.840 1.00 83.62 452 LYS A O 1
ATOM 3660 N N . VAL A 1 453 ? 0.578 14.135 -19.602 1.00 86.19 453 VAL A N 1
ATOM 3661 C CA . VAL A 1 453 ? 0.557 14.410 -18.161 1.00 86.19 453 VAL A CA 1
ATOM 3662 C C . VAL A 1 453 ? 0.533 15.919 -18.001 1.00 86.19 453 VAL A C 1
ATOM 3664 O O . VAL A 1 453 ? 1.430 16.594 -18.518 1.00 86.19 453 VAL A O 1
ATOM 3667 N N . CYS A 1 454 ? -0.509 16.446 -17.362 1.00 88.81 454 CYS A N 1
ATOM 3668 C CA . CYS A 1 454 ? -0.652 17.885 -17.198 1.00 88.81 454 CYS A CA 1
ATOM 3669 C C . CYS A 1 454 ? -0.193 18.374 -15.828 1.00 88.81 454 CYS A C 1
ATOM 3671 O O . CYS A 1 454 ? -0.211 17.638 -14.838 1.00 88.81 454 CYS A O 1
ATOM 3673 N N . GLU A 1 455 ? 0.257 19.621 -15.794 1.00 86.81 455 GLU A N 1
ATOM 3674 C CA . GLU A 1 455 ? 0.872 20.230 -14.621 1.00 86.81 455 GLU A CA 1
ATOM 3675 C C . GLU A 1 455 ? -0.118 20.405 -13.471 1.00 86.81 455 GLU A C 1
ATOM 3677 O O . GLU A 1 455 ? 0.200 20.091 -12.326 1.00 86.81 455 GLU A O 1
ATOM 3682 N N . GLU A 1 456 ? -1.346 20.797 -13.786 1.00 87.25 456 GLU A N 1
ATOM 3683 C CA . GLU A 1 456 ? -2.430 21.032 -12.836 1.00 87.25 456 GLU A CA 1
ATOM 3684 C C . GLU A 1 456 ? -2.735 19.774 -12.026 1.00 87.25 456 GLU A C 1
ATOM 3686 O O . GLU A 1 456 ? -2.974 19.831 -10.824 1.00 87.25 456 GLU A O 1
ATOM 3691 N N . SER A 1 457 ? -2.678 18.610 -12.666 1.00 84.25 457 SER A N 1
ATOM 3692 C CA . SER A 1 457 ? -2.963 17.350 -11.996 1.00 84.25 457 SER A CA 1
ATOM 3693 C C . SER A 1 457 ? -1.809 16.843 -11.148 1.00 84.25 457 SER A C 1
ATOM 3695 O O . SER A 1 457 ? -2.048 16.294 -10.075 1.00 84.25 457 SER A O 1
ATOM 3697 N N . VAL A 1 458 ? -0.561 17.066 -11.570 1.00 87.94 458 VAL A N 1
ATOM 3698 C CA . VAL A 1 458 ? 0.596 16.805 -10.699 1.00 87.94 458 VAL A CA 1
ATOM 3699 C C . VAL A 1 458 ? 0.552 17.733 -9.479 1.00 87.94 458 VAL A C 1
ATOM 3701 O O . VAL A 1 458 ? 0.806 17.283 -8.359 1.00 87.94 458 VAL A O 1
ATOM 3704 N N . ASN A 1 459 ? 0.184 19.001 -9.668 1.00 87.50 459 ASN A N 1
ATOM 3705 C CA . ASN A 1 459 ? 0.070 19.976 -8.587 1.00 87.50 459 ASN A CA 1
ATOM 3706 C C . ASN A 1 459 ? -1.069 19.620 -7.622 1.00 87.50 459 ASN A C 1
ATOM 3708 O O . ASN A 1 459 ? -0.839 19.586 -6.418 1.00 87.50 459 ASN A O 1
ATOM 3712 N N . ALA A 1 460 ? -2.242 19.224 -8.126 1.00 86.12 460 ALA A N 1
ATOM 3713 C CA . ALA A 1 460 ? -3.358 18.774 -7.293 1.00 86.12 460 ALA A CA 1
ATOM 3714 C C . ALA A 1 460 ? -2.976 17.578 -6.400 1.00 86.12 460 ALA A C 1
ATOM 3716 O O . ALA A 1 460 ? -3.266 17.565 -5.203 1.00 86.12 460 ALA A O 1
ATOM 3717 N N . TRP A 1 461 ? -2.263 16.591 -6.955 1.00 88.81 461 TRP A N 1
ATOM 3718 C CA . TRP A 1 461 ? -1.731 15.468 -6.178 1.00 88.81 461 TRP A CA 1
ATOM 3719 C C . TRP A 1 461 ? -0.677 15.909 -5.156 1.00 88.81 461 TRP A C 1
ATOM 3721 O O . TRP A 1 461 ? -0.699 15.474 -4.005 1.00 88.81 461 TRP A O 1
ATOM 3731 N N . SER A 1 462 ? 0.223 16.802 -5.563 1.00 91.19 462 SER A N 1
ATOM 3732 C CA . SER A 1 462 ? 1.267 17.360 -4.702 1.00 91.19 462 SER A CA 1
ATOM 3733 C C . SER A 1 462 ? 0.692 18.115 -3.504 1.00 91.19 462 SER A C 1
ATOM 3735 O O . SER A 1 462 ? 1.201 17.959 -2.393 1.00 91.19 462 SER A O 1
ATOM 3737 N N . ASP A 1 463 ? -0.354 18.910 -3.723 1.00 89.06 463 ASP A N 1
ATOM 3738 C CA . ASP A 1 463 ? -1.047 19.680 -2.692 1.00 89.06 463 ASP A CA 1
ATOM 3739 C C . ASP A 1 463 ? -1.843 18.771 -1.759 1.00 89.06 463 ASP A C 1
ATOM 3741 O O . ASP A 1 463 ? -1.821 18.969 -0.545 1.00 89.06 463 ASP A O 1
ATOM 3745 N N . ARG A 1 464 ? -2.479 17.724 -2.295 1.00 87.62 464 ARG A N 1
ATOM 3746 C CA . ARG A 1 464 ? -3.169 16.715 -1.483 1.00 87.62 464 ARG A CA 1
ATOM 3747 C C . ARG A 1 464 ? -2.218 16.024 -0.509 1.00 87.62 464 ARG A C 1
ATOM 3749 O O . ARG A 1 464 ? -2.547 15.898 0.665 1.00 87.62 464 ARG A O 1
ATOM 3756 N N . PHE A 1 465 ? -1.037 15.613 -0.971 1.00 92.25 465 PHE A N 1
ATOM 3757 C CA . PHE A 1 465 ? -0.028 15.012 -0.094 1.00 92.25 465 PHE A CA 1
ATOM 3758 C C . PHE A 1 465 ? 0.477 15.989 0.964 1.00 92.25 465 PHE A C 1
ATOM 3760 O O . PHE A 1 465 ? 0.662 15.592 2.109 1.00 92.25 465 PHE A O 1
ATOM 3767 N N . ARG A 1 466 ? 0.635 17.272 0.611 1.00 93.06 466 ARG A N 1
ATOM 3768 C CA . ARG A 1 466 ? 1.019 18.308 1.577 1.00 93.06 466 ARG A CA 1
ATOM 3769 C C . ARG A 1 466 ? -0.013 18.436 2.703 1.00 93.06 466 ARG A C 1
ATOM 3771 O O . ARG A 1 466 ? 0.378 18.447 3.860 1.00 93.06 466 ARG A O 1
ATOM 3778 N N . ARG A 1 467 ? -1.310 18.486 2.371 1.00 89.94 467 ARG A N 1
ATOM 3779 C CA . ARG A 1 467 ? -2.390 18.600 3.370 1.00 89.94 467 ARG A CA 1
ATOM 3780 C C . ARG A 1 467 ? -2.448 17.398 4.311 1.00 89.94 467 ARG A C 1
ATOM 3782 O O . ARG A 1 467 ? -2.678 17.574 5.495 1.00 89.94 467 ARG A O 1
ATOM 3789 N N . LEU A 1 468 ? -2.230 16.189 3.795 1.00 89.00 468 LEU A N 1
ATOM 3790 C CA . LEU A 1 468 ? -2.266 14.978 4.620 1.00 89.00 468 LEU A CA 1
ATOM 3791 C C . LEU A 1 468 ? -1.102 14.906 5.611 1.00 89.00 468 LEU A C 1
ATOM 3793 O O . LEU A 1 468 ? -1.318 14.528 6.755 1.00 89.00 468 LEU A O 1
ATOM 3797 N N . ASN A 1 469 ? 0.095 15.335 5.207 1.00 88.38 469 ASN A N 1
ATOM 3798 C CA . ASN A 1 469 ? 1.231 15.413 6.129 1.00 88.38 469 ASN A CA 1
ATOM 3799 C C . ASN A 1 469 ? 1.002 16.428 7.254 1.00 88.38 469 ASN A C 1
ATOM 3801 O O . ASN A 1 469 ? 1.343 16.142 8.392 1.00 88.38 469 ASN A O 1
ATOM 3805 N N . GLN A 1 470 ? 0.378 17.571 6.954 1.00 90.44 470 GLN A N 1
ATOM 3806 C CA . GLN A 1 470 ? 0.069 18.584 7.971 1.00 90.44 470 GLN A CA 1
ATOM 3807 C C . GLN A 1 470 ? -0.892 18.061 9.047 1.00 90.44 470 GLN A C 1
ATOM 3809 O O . GLN A 1 470 ? -0.745 18.412 10.210 1.00 90.44 470 GLN A O 1
ATOM 3814 N N . VAL A 1 471 ? -1.853 17.209 8.669 1.00 87.44 471 VAL A N 1
ATOM 3815 C CA . VAL A 1 471 ? -2.785 16.595 9.629 1.00 87.44 471 VAL A CA 1
ATOM 3816 C C . VAL A 1 471 ? -2.057 15.634 10.573 1.00 87.44 471 VAL A C 1
ATOM 3818 O O . VAL A 1 471 ? -2.341 15.645 11.769 1.00 87.44 471 VAL A O 1
ATOM 3821 N N . ASP A 1 472 ? -1.105 14.843 10.063 1.00 83.69 472 ASP A N 1
ATOM 3822 C CA . ASP A 1 472 ? -0.315 13.920 10.895 1.00 83.69 472 ASP A CA 1
ATOM 3823 C C . ASP A 1 472 ? 0.565 14.686 11.901 1.00 83.69 472 ASP A C 1
ATOM 3825 O O . ASP A 1 472 ? 0.616 14.296 13.063 1.00 83.69 472 ASP A O 1
ATOM 3829 N N . GLU A 1 473 ? 1.197 15.790 11.486 1.00 84.62 473 GLU A N 1
ATOM 3830 C CA . GLU A 1 473 ? 2.036 16.628 12.364 1.00 84.62 473 GLU A CA 1
ATOM 3831 C C . GLU A 1 473 ? 1.211 17.323 13.462 1.00 84.62 473 GLU A C 1
ATOM 3833 O O . GLU A 1 473 ? 1.608 17.328 14.623 1.00 84.62 473 GLU A O 1
ATOM 3838 N N . SER A 1 474 ? 0.017 17.833 13.131 1.00 81.69 474 SER A N 1
ATOM 3839 C CA . SER A 1 474 ? -0.860 18.479 14.122 1.00 81.69 474 SER A CA 1
ATOM 3840 C C . SER A 1 474 ? -1.475 17.513 15.138 1.00 81.69 474 SER A C 1
ATOM 3842 O O . SER A 1 474 ? -1.852 17.931 16.224 1.00 81.69 474 SER A O 1
ATOM 3844 N N . SER A 1 475 ? -1.595 16.226 14.793 1.00 77.38 475 SER A N 1
ATOM 3845 C CA . SER A 1 475 ? -2.155 15.213 15.695 1.00 77.38 475 SER A CA 1
ATOM 3846 C C . SER A 1 475 ? -1.149 14.737 16.740 1.00 77.38 475 SER A C 1
ATOM 3848 O O . SER A 1 475 ? -1.575 14.180 17.743 1.00 77.38 475 SER A O 1
ATOM 3850 N N . SER A 1 476 ? 0.158 14.900 16.502 1.00 72.38 476 SER A N 1
ATOM 3851 C CA . SER A 1 476 ? 1.192 14.492 17.459 1.00 72.38 476 SER A CA 1
ATOM 3852 C C . SER A 1 476 ? 1.490 15.539 18.529 1.00 72.38 476 SER A C 1
ATOM 3854 O O . SER A 1 476 ? 2.047 15.182 19.553 1.00 72.38 476 SER A O 1
ATOM 3856 N N . GLU A 1 477 ? 1.137 16.808 18.312 1.00 72.88 477 GLU A N 1
ATOM 3857 C CA . GLU A 1 477 ? 1.409 17.879 19.286 1.00 72.88 477 GLU A CA 1
ATOM 3858 C C . GLU A 1 477 ? 0.300 18.028 20.343 1.00 72.88 477 GLU A C 1
ATOM 3860 O O . GLU A 1 477 ? 0.543 18.607 21.392 1.00 72.88 477 GLU A O 1
ATOM 3865 N N . SER A 1 478 ? -0.902 17.487 20.112 1.00 66.12 478 SER A N 1
ATOM 3866 C CA . SER A 1 478 ? -2.030 17.630 21.047 1.00 66.12 478 SER A CA 1
ATOM 3867 C C . SER A 1 478 ? -2.122 16.545 22.123 1.00 66.12 478 SER A C 1
ATOM 3869 O O . SER A 1 478 ? -2.942 16.677 23.021 1.00 66.12 478 SER A O 1
ATOM 3871 N N . GLU A 1 479 ? -1.354 15.456 22.022 1.00 64.19 479 GLU A N 1
ATOM 3872 C CA . GLU A 1 479 ? -1.404 14.360 23.009 1.00 64.19 479 GLU A CA 1
ATOM 3873 C C . GLU A 1 479 ? -0.434 14.575 24.187 1.00 64.19 479 GLU A C 1
ATOM 3875 O O . GLU A 1 479 ? -0.636 13.978 25.238 1.00 64.19 479 GLU A O 1
ATOM 3880 N N . ASP A 1 480 ? 0.557 15.466 24.054 1.00 63.28 480 ASP A N 1
ATOM 3881 C CA . ASP A 1 480 ? 1.563 15.720 25.100 1.00 63.28 480 ASP A CA 1
ATOM 3882 C C . ASP A 1 480 ? 1.187 16.886 26.049 1.00 63.28 480 ASP A C 1
ATOM 3884 O O . ASP A 1 480 ? 1.789 17.022 27.110 1.00 63.28 480 ASP A O 1
ATOM 3888 N N . GLU A 1 481 ? 0.195 17.723 25.711 1.00 61.19 481 GLU A N 1
ATOM 3889 C CA . GLU A 1 481 ? -0.222 18.865 26.556 1.00 61.19 481 GLU A CA 1
ATOM 3890 C C . GLU A 1 481 ? -1.352 18.528 27.553 1.00 61.19 481 GLU A C 1
ATOM 3892 O O . GLU A 1 481 ? -1.577 19.290 28.489 1.00 61.19 481 GLU A O 1
ATOM 3897 N N . GLU A 1 482 ? -2.041 17.387 27.415 1.00 57.59 482 GLU A N 1
ATOM 3898 C CA . GLU A 1 482 ? -3.114 16.990 28.351 1.00 57.59 482 GLU A CA 1
ATOM 3899 C C . GLU A 1 482 ? -2.604 16.239 29.602 1.00 57.59 482 GLU A C 1
ATOM 3901 O O . GLU A 1 482 ? -3.367 16.066 30.550 1.00 57.59 482 GLU A O 1
ATOM 3906 N N . GLU A 1 483 ? -1.327 15.834 29.667 1.00 57.31 483 GLU A N 1
ATOM 3907 C CA . GLU A 1 483 ? -0.755 15.175 30.861 1.00 57.31 483 GLU A CA 1
ATOM 3908 C C . GLU A 1 483 ? -0.154 16.149 31.902 1.00 57.31 483 GLU A C 1
ATOM 3910 O O . GLU A 1 483 ? 0.123 15.726 33.022 1.00 57.31 483 GLU A O 1
ATOM 3915 N N . GLU A 1 484 ? 0.006 17.447 31.602 1.00 57.91 484 GLU A N 1
ATOM 3916 C CA . GLU A 1 484 ? 0.575 18.430 32.554 1.00 57.91 484 GLU A CA 1
ATOM 3917 C C . GLU A 1 484 ? -0.470 19.250 33.348 1.00 57.91 484 GLU A C 1
ATOM 3919 O O . GLU A 1 484 ? -0.085 20.020 34.228 1.00 57.91 484 GLU A O 1
ATOM 3924 N N . GLU A 1 485 ? -1.780 19.086 33.112 1.00 55.75 485 GLU A N 1
ATOM 3925 C CA . GLU A 1 485 ? -2.836 19.798 33.871 1.00 55.75 485 GLU A CA 1
ATOM 3926 C C . GLU A 1 485 ? -3.517 18.963 34.985 1.00 55.75 485 GLU A C 1
ATOM 3928 O O . GLU A 1 485 ? -4.425 19.466 35.652 1.00 55.75 485 GLU A O 1
ATOM 3933 N N . GLU A 1 486 ? -3.073 17.725 35.247 1.00 52.38 486 GLU A N 1
ATOM 3934 C CA . GLU A 1 486 ? -3.598 16.879 36.345 1.00 52.38 486 GLU A CA 1
ATOM 3935 C C . GLU A 1 486 ? -2.639 16.666 37.546 1.00 52.38 486 GLU A C 1
ATOM 3937 O O . GLU A 1 486 ? -2.975 15.910 38.465 1.00 52.38 486 GLU A O 1
ATOM 3942 N N . GLU A 1 487 ? -1.500 17.371 37.615 1.00 45.16 487 GLU A N 1
ATOM 3943 C CA . GLU A 1 487 ? -0.670 17.505 38.840 1.00 45.16 487 GLU A CA 1
ATOM 3944 C C . GLU A 1 487 ? -0.850 18.871 39.524 1.00 45.16 487 GLU A C 1
ATOM 3946 O O . GLU A 1 487 ? -0.850 18.901 40.783 1.00 45.16 487 GLU A O 1
#

Sequence (487 aa):
MKRPAEELTAKQQKKKRPDIVVLDDDSDYKVKGEYEKAPPTHGEFAALQEKVKRLEQMFQFPIPHPTVSLGPTREEIDDLQEKLKKTEEMFKRACRAAKEAELRAERAENLLDAKYGVMESVEKLKEKNKKLKVKKDELKEENQELRGKNEQLENEVSGLKKQLEKERETSGRQKLRADELDLRVVELEKRKSGEKKKEVIHSPSAVFDSDDSDEEEHSDEEEKAVDSPAFDSESEGEEDEKTSGETFTVSTIDPLSILRPSKNESGQMPKDFVQLVLRLIECNQEQLESSNNRLFQRVMCDLCDVPIKSGYGILRHLIGPLHQWNLSCRRSGVSSAAIEYWRKRINENDTIPDRVVLCSNISEFHYHSLDLHLMFCSNPSHQRVDDVPQKLFTLKERWNGLSEKNKEIVMNGKTKRRIRCPVCDGRCVVNNFFNHISENRHLMNVSSKGVKVCEESVNAWSDRFRRLNQVDESSSESEDEEEEEEE